Protein AF-A0A7S0YZ78-F1 (afdb_monomer)

Radius of gyration: 30.42 Å; Cα contacts (8 Å, |Δi|>4): 693; chains: 1; bounding box: 77×53×95 Å

Organism: NCBI:txid464990

Mean predicted aligned error: 15.4 Å

pLDDT: mean 71.82, std 17.28, range [34.41, 93.94]

Structure (mmCIF, N/CA/C/O backbone):
data_AF-A0A7S0YZ78-F1
#
_entry.id   AF-A0A7S0YZ78-F1
#
loop_
_atom_site.group_PDB
_atom_site.id
_atom_site.type_symbol
_atom_site.label_atom_id
_atom_site.label_alt_id
_atom_site.label_comp_id
_atom_site.label_asym_id
_atom_site.label_entity_id
_atom_site.label_seq_id
_atom_site.pdbx_PDB_ins_code
_atom_site.Cartn_x
_atom_site.Cartn_y
_atom_site.Cartn_z
_atom_site.occupancy
_atom_site.B_iso_or_equiv
_atom_site.auth_seq_id
_atom_site.auth_comp_id
_atom_site.auth_asym_id
_atom_site.auth_atom_id
_atom_site.pdbx_PDB_model_num
ATOM 1 N N . THR A 1 1 ? 16.331 5.357 -37.693 1.00 62.38 1 THR A N 1
ATOM 2 C CA . THR A 1 1 ? 16.550 3.895 -37.611 1.00 62.38 1 THR A CA 1
ATOM 3 C C . THR A 1 1 ? 15.527 3.321 -36.651 1.00 62.38 1 THR A C 1
ATOM 5 O O . THR A 1 1 ? 15.306 3.918 -35.610 1.00 62.38 1 THR A O 1
ATOM 8 N N . ILE A 1 2 ? 14.853 2.224 -37.004 1.00 79.38 2 ILE A N 1
ATOM 9 C CA . ILE A 1 2 ? 13.864 1.575 -36.125 1.00 79.38 2 ILE A CA 1
ATOM 10 C C . ILE A 1 2 ? 14.588 0.476 -35.339 1.00 79.38 2 ILE A C 1
ATOM 12 O O . ILE A 1 2 ? 15.278 -0.347 -35.939 1.00 79.38 2 ILE A O 1
ATOM 16 N N . GLN A 1 3 ? 14.471 0.471 -34.009 1.00 82.00 3 GLN A N 1
ATOM 17 C CA . GLN A 1 3 ? 14.979 -0.608 -33.158 1.00 82.00 3 GLN A CA 1
ATOM 18 C C . GLN A 1 3 ? 13.814 -1.481 -32.692 1.00 82.00 3 GLN A C 1
ATOM 20 O O . GLN A 1 3 ? 12.909 -1.010 -32.007 1.00 82.00 3 GLN A O 1
ATOM 25 N N . ILE A 1 4 ?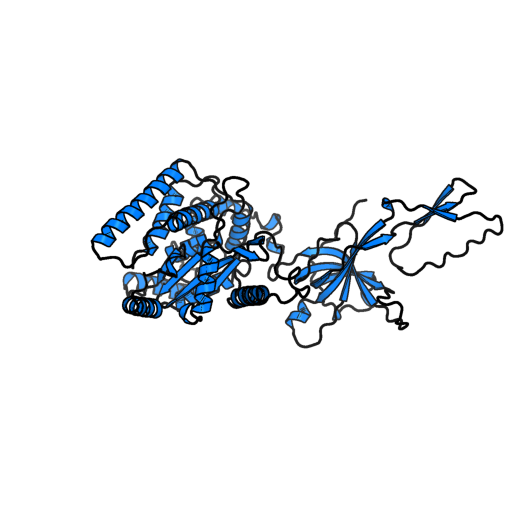 13.849 -2.763 -33.048 1.00 85.50 4 ILE A N 1
ATOM 26 C CA . ILE A 1 4 ? 12.867 -3.746 -32.588 1.00 85.50 4 ILE A CA 1
ATOM 27 C C . ILE A 1 4 ? 13.300 -4.240 -31.206 1.00 85.50 4 ILE A C 1
ATOM 29 O O . ILE A 1 4 ? 14.421 -4.719 -31.038 1.00 85.50 4 ILE A O 1
ATOM 33 N N . ILE A 1 5 ? 12.413 -4.114 -30.217 1.00 85.69 5 ILE A N 1
ATOM 34 C CA . ILE A 1 5 ? 12.635 -4.621 -28.859 1.00 85.69 5 ILE A CA 1
ATOM 35 C C . ILE A 1 5 ? 11.957 -5.981 -28.750 1.00 85.69 5 ILE A C 1
ATOM 37 O O . ILE A 1 5 ? 10.734 -6.078 -28.843 1.00 85.69 5 ILE A O 1
ATOM 41 N N . LEU A 1 6 ? 12.748 -7.025 -28.526 1.00 83.69 6 LEU A N 1
ATOM 42 C CA . LEU A 1 6 ? 12.221 -8.369 -28.312 1.00 83.69 6 LEU A CA 1
ATOM 43 C C . LEU A 1 6 ? 11.843 -8.548 -26.840 1.00 83.69 6 LEU A C 1
ATOM 45 O O . LEU A 1 6 ? 12.592 -8.165 -25.947 1.00 83.69 6 LEU A O 1
ATOM 49 N N . ILE A 1 7 ? 10.667 -9.116 -26.580 1.00 81.81 7 ILE A N 1
ATOM 50 C CA . ILE A 1 7 ? 10.226 -9.507 -25.238 1.00 81.81 7 ILE A CA 1
ATOM 51 C C . ILE A 1 7 ? 9.680 -10.925 -25.360 1.00 81.81 7 ILE A C 1
ATOM 53 O O . ILE A 1 7 ? 8.716 -11.156 -26.082 1.00 81.81 7 ILE A O 1
ATOM 57 N N . SER A 1 8 ? 10.301 -11.869 -24.659 1.00 77.31 8 SER A N 1
ATOM 58 C CA . SER A 1 8 ? 9.891 -13.272 -24.655 1.00 77.31 8 SER A CA 1
ATOM 59 C C . SER A 1 8 ? 9.175 -13.615 -23.351 1.00 77.31 8 SER A C 1
ATOM 61 O O . SER A 1 8 ? 9.531 -13.117 -22.280 1.00 77.31 8 SER A O 1
ATOM 63 N N . ALA A 1 9 ? 8.161 -14.473 -23.461 1.00 72.31 9 ALA A N 1
ATOM 64 C CA . ALA A 1 9 ? 7.445 -15.069 -22.335 1.00 72.31 9 ALA A CA 1
ATOM 65 C C . ALA A 1 9 ? 7.992 -16.458 -21.951 1.00 72.31 9 ALA A C 1
ATOM 67 O O . ALA A 1 9 ? 7.430 -17.113 -21.071 1.00 72.31 9 ALA A O 1
ATOM 68 N N . GLU A 1 10 ? 9.061 -16.919 -22.606 1.00 77.50 10 GLU A N 1
ATOM 69 C CA . GLU A 1 10 ? 9.702 -18.196 -22.298 1.00 77.50 10 GLU A CA 1
ATOM 70 C C . GLU A 1 10 ? 10.258 -18.232 -20.870 1.00 77.50 10 GLU A C 1
ATOM 72 O O . GLU A 1 10 ? 10.579 -17.206 -20.255 1.00 77.50 10 GLU A O 1
ATOM 77 N N . LYS A 1 11 ? 10.360 -19.447 -20.318 1.00 79.31 11 LYS A N 1
ATOM 78 C CA . LYS A 1 11 ? 10.913 -19.646 -18.978 1.00 79.31 11 LYS A CA 1
ATOM 79 C C . LYS A 1 11 ? 12.402 -19.263 -18.987 1.00 79.31 11 LYS A C 1
ATOM 81 O O . LYS A 1 11 ? 13.157 -19.832 -19.773 1.00 79.31 11 LYS A O 1
ATOM 86 N N . PRO A 1 12 ? 12.841 -18.345 -18.105 1.00 84.38 12 PRO A N 1
ATOM 87 C CA . PRO A 1 12 ? 14.234 -17.923 -18.058 1.00 84.38 12 PRO A CA 1
ATOM 88 C C . PRO A 1 12 ? 15.153 -19.097 -17.705 1.00 84.38 12 PRO A C 1
ATOM 90 O O . PRO A 1 12 ? 14.875 -19.837 -16.760 1.00 84.38 12 PRO A O 1
ATOM 93 N N . LYS A 1 13 ? 16.253 -19.239 -18.451 1.00 85.12 13 LYS A N 1
ATOM 94 C CA . LYS A 1 13 ? 17.328 -20.194 -18.160 1.00 85.12 13 LYS A CA 1
ATOM 95 C C . LYS A 1 13 ? 18.192 -19.675 -17.007 1.00 85.12 13 LYS A C 1
ATOM 97 O O . LYS A 1 13 ? 18.281 -18.465 -16.791 1.00 85.12 13 LYS A O 1
ATOM 102 N N . ILE A 1 14 ? 18.848 -20.594 -16.300 1.00 85.75 14 ILE A N 1
ATOM 103 C CA . ILE A 1 14 ? 19.874 -20.266 -15.302 1.00 85.75 14 ILE A CA 1
ATOM 104 C C . ILE A 1 14 ? 21.196 -20.017 -16.037 1.00 85.75 14 ILE A C 1
ATOM 106 O O . ILE A 1 14 ? 21.575 -20.806 -16.903 1.00 85.75 14 ILE A O 1
ATOM 110 N N . PHE A 1 15 ? 21.920 -18.952 -15.695 1.00 84.25 15 PHE A N 1
ATOM 111 C CA . PHE A 1 15 ? 23.143 -18.538 -16.387 1.00 84.25 15 PHE A CA 1
ATOM 112 C C . PHE A 1 15 ? 24.211 -19.641 -16.406 1.00 84.25 15 PHE A C 1
ATOM 114 O O . PHE A 1 15 ? 24.837 -19.875 -17.435 1.00 84.25 15 PHE A O 1
ATOM 121 N N . ARG A 1 16 ? 24.371 -20.389 -15.309 1.00 80.31 16 ARG A N 1
ATOM 122 C CA . ARG A 1 16 ? 25.303 -21.527 -15.231 1.00 80.31 16 ARG A CA 1
ATOM 123 C C . ARG A 1 16 ? 24.935 -22.704 -16.142 1.00 80.31 16 ARG A C 1
ATOM 125 O O . ARG A 1 16 ? 25.804 -23.501 -16.473 1.00 80.31 16 ARG A O 1
ATOM 132 N N . GLN A 1 17 ? 23.670 -22.824 -16.545 1.00 83.44 17 GLN A N 1
ATOM 133 C CA . GLN A 1 17 ? 23.219 -23.867 -17.473 1.00 83.44 17 GLN A CA 1
ATOM 134 C C . GLN A 1 17 ? 23.481 -23.506 -18.942 1.00 83.44 17 GLN A C 1
ATOM 136 O O . GLN A 1 17 ? 23.272 -24.346 -19.815 1.00 83.44 17 GLN A O 1
ATOM 141 N N . ILE A 1 18 ? 23.928 -22.279 -19.231 1.00 84.12 18 ILE A N 1
ATOM 142 C CA . ILE A 1 18 ? 24.278 -21.860 -20.589 1.00 84.12 18 ILE A CA 1
ATOM 143 C C . ILE A 1 18 ? 25.581 -22.553 -20.992 1.00 84.12 18 ILE A C 1
ATOM 145 O O . ILE A 1 18 ? 26.629 -22.369 -20.372 1.00 84.12 18 ILE A O 1
ATOM 149 N N . LEU A 1 19 ? 25.509 -23.342 -22.060 1.00 83.69 19 LEU A N 1
ATOM 150 C CA . LEU A 1 19 ? 26.642 -24.070 -22.628 1.00 83.69 19 LEU A CA 1
ATOM 151 C C . LEU A 1 19 ? 27.155 -23.373 -23.893 1.00 83.69 19 LEU A C 1
ATOM 153 O O . LEU A 1 19 ? 26.479 -22.530 -24.475 1.00 83.69 19 LEU A O 1
ATOM 157 N N . LEU A 1 20 ? 28.311 -23.808 -24.404 1.00 80.31 20 LEU A N 1
ATOM 158 C CA . LEU A 1 20 ? 28.829 -23.361 -25.709 1.00 80.31 20 LEU A CA 1
ATOM 159 C C . LEU A 1 20 ? 27.844 -23.614 -26.870 1.00 80.31 20 LEU A C 1
ATOM 161 O O . LEU A 1 20 ? 27.884 -22.916 -27.874 1.00 80.31 20 LEU A O 1
ATOM 165 N N . LYS A 1 21 ? 26.913 -24.569 -26.722 1.00 84.81 21 LYS A N 1
ATOM 166 C CA . LYS A 1 21 ? 25.837 -24.837 -27.697 1.00 84.81 21 LYS A CA 1
ATOM 167 C C . LYS A 1 21 ? 24.814 -23.699 -27.822 1.00 84.81 21 LYS A C 1
ATOM 169 O O . LYS A 1 21 ? 24.048 -23.687 -28.787 1.00 84.81 21 LYS A O 1
ATOM 174 N N . ASP A 1 22 ? 24.776 -22.798 -26.843 1.00 84.75 22 ASP A N 1
ATOM 175 C CA . ASP A 1 22 ? 23.887 -21.636 -26.796 1.00 84.75 22 ASP A CA 1
ATOM 176 C C . ASP A 1 22 ? 24.571 -20.356 -27.320 1.00 84.75 22 ASP A C 1
ATOM 178 O O . ASP A 1 22 ? 23.977 -19.280 -27.259 1.00 84.75 22 ASP A O 1
ATOM 182 N N . LEU A 1 23 ? 25.799 -20.453 -27.854 1.00 85.31 23 LEU A N 1
ATOM 183 C CA . LEU A 1 23 ? 26.463 -19.337 -28.535 1.00 85.31 23 LEU A CA 1
ATOM 184 C C . LEU A 1 23 ? 25.656 -18.870 -29.746 1.00 85.31 23 LEU A C 1
ATOM 186 O O . LEU A 1 23 ? 25.108 -19.680 -30.491 1.00 85.31 23 LEU A O 1
ATOM 190 N N . ASP A 1 24 ? 25.574 -17.550 -29.894 1.00 84.62 24 ASP A N 1
ATOM 191 C CA . ASP A 1 24 ? 24.847 -16.836 -30.945 1.00 84.62 24 ASP A CA 1
ATOM 192 C C . ASP A 1 24 ? 23.341 -17.149 -31.010 1.00 84.62 24 ASP A C 1
ATOM 194 O O . ASP A 1 24 ? 22.649 -16.755 -31.950 1.00 84.62 24 ASP A O 1
ATOM 198 N N . LYS A 1 25 ? 22.792 -17.793 -29.970 1.00 87.94 25 LYS A N 1
ATOM 199 C CA . LYS A 1 25 ? 21.355 -18.046 -29.820 1.00 87.94 25 LYS A CA 1
ATOM 200 C C . LYS A 1 25 ? 20.691 -17.021 -28.910 1.00 87.94 25 LYS A C 1
ATOM 202 O O . LYS A 1 25 ? 21.303 -16.453 -28.002 1.00 87.94 25 LYS A O 1
ATOM 207 N N . LEU A 1 26 ? 19.395 -16.826 -29.148 1.00 89.31 26 LEU A N 1
ATOM 208 C CA . LEU A 1 26 ? 18.522 -16.058 -28.269 1.00 89.31 26 LEU A CA 1
ATOM 209 C C . LEU A 1 26 ? 18.324 -16.805 -26.950 1.00 89.31 26 LEU A C 1
ATOM 211 O O . LEU A 1 26 ? 17.964 -17.981 -26.926 1.00 89.31 26 LEU A O 1
ATOM 215 N N . ILE A 1 27 ? 18.539 -16.096 -25.849 1.00 90.75 27 ILE A N 1
ATOM 216 C CA . ILE A 1 27 ? 18.347 -16.596 -24.495 1.00 90.75 27 ILE A CA 1
ATOM 217 C C . ILE A 1 27 ? 17.528 -15.613 -23.666 1.00 90.75 27 ILE A C 1
ATOM 219 O O . ILE A 1 27 ? 17.643 -14.390 -23.789 1.00 90.75 27 ILE A O 1
ATOM 223 N N . THR A 1 28 ? 16.718 -16.172 -22.775 1.00 90.44 28 THR A N 1
ATOM 224 C CA . THR A 1 28 ? 15.979 -15.432 -21.755 1.00 90.44 28 THR A CA 1
ATOM 225 C C . THR A 1 28 ? 16.598 -15.679 -20.389 1.00 90.44 28 THR A C 1
ATOM 227 O O . THR A 1 28 ? 16.689 -16.830 -19.963 1.00 90.44 28 THR A O 1
ATOM 230 N N . LEU A 1 29 ? 16.986 -14.618 -19.683 1.00 89.75 29 LEU A N 1
ATOM 231 C CA . LEU A 1 29 ? 17.579 -14.685 -18.345 1.00 89.75 29 LEU A CA 1
ATOM 232 C C . LEU A 1 29 ? 16.797 -13.832 -17.359 1.00 89.75 29 LEU A C 1
ATOM 234 O O . LEU A 1 29 ? 16.341 -12.741 -17.697 1.00 89.75 29 LEU A O 1
ATOM 238 N N . LYS A 1 30 ? 16.699 -14.292 -16.112 1.00 88.81 30 LYS A N 1
ATOM 239 C CA . LYS A 1 30 ? 16.143 -13.504 -15.011 1.00 88.81 30 LYS A CA 1
ATOM 240 C C . LYS A 1 30 ? 17.265 -13.074 -14.082 1.00 88.81 30 LYS A C 1
ATOM 242 O O . LYS A 1 30 ? 17.886 -13.898 -13.421 1.00 88.81 30 LYS A O 1
ATOM 247 N N . ILE A 1 31 ? 17.519 -11.773 -14.035 1.00 89.44 31 ILE A N 1
ATOM 248 C CA . ILE A 1 31 ? 18.746 -11.236 -13.451 1.00 89.44 31 ILE A CA 1
ATOM 249 C C . ILE A 1 31 ? 18.458 -10.204 -12.364 1.00 89.44 31 ILE A C 1
ATOM 251 O O . ILE A 1 31 ? 17.468 -9.468 -12.442 1.00 89.44 31 ILE A O 1
ATOM 255 N N . ARG A 1 32 ? 19.376 -10.086 -11.401 1.00 87.25 32 ARG A N 1
ATOM 256 C CA . ARG A 1 32 ? 19.494 -8.938 -10.499 1.00 87.25 32 ARG A CA 1
ATOM 257 C C . ARG A 1 32 ? 20.674 -8.073 -10.912 1.00 87.25 32 ARG A C 1
ATOM 259 O O . ARG A 1 32 ? 21.811 -8.535 -11.011 1.00 87.25 32 ARG A O 1
ATOM 266 N N . VAL A 1 33 ? 20.402 -6.796 -11.147 1.00 86.88 33 VAL A N 1
ATOM 267 C CA . VAL A 1 33 ? 21.425 -5.835 -11.566 1.00 86.88 33 VAL A CA 1
ATOM 268 C C . VAL A 1 33 ? 22.266 -5.448 -10.356 1.00 86.88 33 VAL A C 1
ATOM 270 O O . VAL A 1 33 ? 21.731 -4.974 -9.356 1.00 86.88 33 VAL A O 1
ATOM 273 N N . PHE A 1 34 ? 23.583 -5.618 -10.441 1.00 83.81 34 PHE A N 1
ATOM 274 C CA . PHE A 1 34 ? 24.501 -5.235 -9.372 1.00 83.81 34 PHE A CA 1
ATOM 275 C C . PHE A 1 34 ? 25.040 -3.821 -9.584 1.00 83.81 34 PHE A C 1
ATOM 277 O O . PHE A 1 34 ? 24.921 -2.972 -8.706 1.00 83.81 34 PHE A O 1
ATOM 284 N N . SER A 1 35 ? 25.590 -3.552 -10.767 1.00 83.31 35 SER A N 1
ATOM 285 C CA . SER A 1 35 ? 26.076 -2.224 -11.139 1.00 83.31 35 SER A CA 1
ATOM 286 C C . SER A 1 35 ? 25.894 -1.960 -12.630 1.00 83.31 35 SER A C 1
ATOM 288 O O . SER A 1 35 ? 25.847 -2.882 -13.446 1.00 83.31 35 SER A O 1
ATOM 290 N N . VAL A 1 36 ? 25.780 -0.680 -12.978 1.00 85.81 36 VAL A N 1
ATOM 291 C CA . VAL A 1 36 ? 25.614 -0.193 -14.351 1.00 85.81 36 VAL A CA 1
ATOM 292 C C . VAL A 1 36 ? 26.732 0.807 -14.625 1.00 85.81 36 VAL A C 1
ATOM 294 O O . VAL A 1 36 ? 27.004 1.671 -13.790 1.00 85.81 36 VAL A O 1
ATOM 297 N N . SER A 1 37 ? 27.419 0.678 -15.760 1.00 84.25 37 SER A N 1
ATOM 298 C CA . SER A 1 37 ? 28.454 1.635 -16.151 1.00 84.25 37 SER A CA 1
ATOM 299 C C . SER A 1 37 ? 27.854 2.992 -16.525 1.00 84.25 37 SER A C 1
ATOM 301 O O . SER A 1 37 ? 26.695 3.096 -16.931 1.00 84.25 37 SER A O 1
ATOM 303 N N . ARG A 1 38 ? 28.679 4.045 -16.497 1.00 83.12 38 ARG A N 1
ATOM 304 C CA . ARG A 1 38 ? 28.334 5.306 -17.173 1.00 83.12 38 ARG A CA 1
ATOM 305 C C . ARG A 1 38 ? 28.059 5.043 -18.659 1.00 83.12 38 ARG A C 1
ATOM 307 O O . ARG A 1 38 ? 28.593 4.078 -19.216 1.00 83.12 38 ARG A O 1
ATOM 314 N N . ILE A 1 39 ? 27.214 5.878 -19.262 1.00 85.12 39 ILE A N 1
ATOM 315 C CA . ILE A 1 39 ? 26.940 5.840 -20.703 1.00 85.12 39 ILE A CA 1
ATOM 316 C C . ILE A 1 39 ? 28.254 6.110 -21.433 1.00 85.12 39 ILE A C 1
ATOM 318 O O . ILE A 1 39 ? 28.983 7.041 -21.085 1.00 85.12 39 ILE A O 1
ATOM 322 N N . ARG A 1 40 ? 28.588 5.240 -22.383 1.00 85.38 40 ARG A N 1
ATOM 323 C CA . ARG A 1 40 ? 29.765 5.360 -23.241 1.00 85.38 40 ARG A CA 1
ATOM 324 C C . ARG A 1 40 ? 29.314 5.355 -24.687 1.00 85.38 40 ARG A C 1
ATOM 326 O O . ARG A 1 40 ? 28.261 4.824 -25.008 1.00 85.38 40 ARG A O 1
ATOM 333 N N . ILE A 1 41 ? 30.153 5.902 -25.549 1.00 81.75 41 ILE A N 1
ATOM 334 C CA . ILE A 1 41 ? 29.883 5.996 -26.976 1.00 81.75 41 ILE A CA 1
ATOM 335 C C . ILE A 1 41 ? 30.840 5.047 -27.699 1.00 81.75 41 ILE A C 1
ATOM 337 O O . ILE A 1 41 ? 32.034 5.017 -27.388 1.00 81.75 41 ILE A O 1
ATOM 341 N N . LYS A 1 42 ? 30.323 4.243 -28.631 1.00 80.12 42 LYS A N 1
ATOM 342 C CA . LYS A 1 42 ? 31.122 3.426 -29.555 1.00 80.12 42 LYS A CA 1
ATOM 343 C C . LYS A 1 42 ? 30.876 3.858 -30.996 1.00 80.12 42 LYS A C 1
ATOM 345 O O . LYS A 1 42 ? 29.802 4.353 -31.320 1.00 80.12 42 LYS A O 1
ATOM 350 N N . LEU A 1 43 ? 31.860 3.635 -31.859 1.00 75.94 43 LEU A N 1
ATOM 351 C CA . LEU A 1 43 ? 31.702 3.801 -33.303 1.00 75.94 43 LEU A CA 1
ATOM 352 C C . LEU A 1 43 ? 30.916 2.612 -33.869 1.00 75.94 43 LEU A C 1
ATOM 354 O O . LEU A 1 43 ? 31.263 1.460 -33.608 1.00 75.94 43 LEU A O 1
ATOM 358 N N . GLY A 1 44 ? 29.840 2.897 -34.600 1.00 66.25 44 GLY A N 1
ATOM 359 C CA . GLY A 1 44 ? 29.005 1.905 -35.279 1.00 66.25 44 GLY A CA 1
ATOM 360 C C . GLY A 1 44 ? 29.283 1.800 -36.779 1.00 66.25 44 GLY A C 1
ATOM 361 O O . GLY A 1 44 ? 29.230 0.704 -37.326 1.00 66.25 44 GLY A O 1
ATOM 362 N N . ILE A 1 45 ? 29.592 2.916 -37.444 1.00 64.88 45 ILE A N 1
ATOM 363 C CA . ILE A 1 45 ? 29.856 2.979 -38.891 1.00 64.88 45 ILE A CA 1
ATOM 364 C C . ILE A 1 45 ? 31.148 3.773 -39.102 1.00 64.88 45 ILE A C 1
ATOM 366 O O . ILE A 1 45 ? 31.371 4.766 -38.415 1.00 64.88 45 ILE A O 1
ATOM 370 N N . ILE A 1 46 ? 32.008 3.353 -40.035 1.00 63.19 46 ILE A N 1
ATOM 371 C CA . ILE A 1 46 ? 33.159 4.160 -40.458 1.00 63.19 46 ILE A CA 1
ATOM 372 C C . ILE A 1 46 ? 32.981 4.546 -41.919 1.00 63.19 46 ILE A C 1
ATOM 374 O O . ILE A 1 46 ? 32.945 3.702 -42.809 1.00 63.19 46 ILE A O 1
ATOM 378 N N . ARG A 1 47 ? 32.929 5.849 -42.188 1.00 59.19 47 ARG A N 1
ATOM 379 C CA . ARG A 1 47 ? 32.974 6.370 -43.555 1.00 59.19 47 ARG A CA 1
ATOM 380 C C . ARG A 1 47 ? 34.400 6.796 -43.881 1.00 59.19 47 ARG A C 1
ATOM 382 O O . ARG A 1 47 ? 35.022 7.562 -43.142 1.00 59.19 47 ARG A O 1
ATOM 389 N N . LYS A 1 48 ? 34.930 6.286 -44.987 1.00 57.78 48 LYS A N 1
ATOM 390 C CA . LYS A 1 48 ? 36.270 6.592 -45.474 1.00 57.78 48 LYS A CA 1
ATOM 391 C C . LYS A 1 48 ? 36.155 7.436 -46.739 1.00 57.78 48 LYS A C 1
ATOM 393 O O . LYS A 1 48 ? 35.435 7.086 -47.667 1.00 57.78 48 LYS A O 1
ATOM 398 N N . SER A 1 49 ? 36.880 8.548 -46.779 1.00 51.41 49 SER A N 1
ATOM 399 C CA . SER A 1 49 ? 37.014 9.366 -47.989 1.00 51.41 49 SER A CA 1
ATOM 400 C C . SER A 1 49 ? 38.432 9.258 -48.540 1.00 51.41 49 SER A C 1
ATOM 402 O O . SER A 1 49 ? 39.400 9.357 -47.776 1.00 51.41 49 SER A O 1
ATOM 404 N N . ILE A 1 50 ? 38.558 9.072 -49.854 1.00 57.06 50 ILE A N 1
ATOM 405 C CA . ILE A 1 50 ? 39.839 9.054 -50.572 1.00 57.06 50 ILE A CA 1
ATOM 406 C C . ILE A 1 50 ? 39.966 10.388 -51.317 1.00 57.06 50 ILE A C 1
ATOM 408 O O . ILE A 1 50 ? 39.078 10.754 -52.068 1.00 57.06 50 ILE A O 1
ATOM 412 N N . TYR A 1 51 ? 41.052 11.141 -51.122 1.00 51.78 51 TYR A N 1
ATOM 413 C CA . TYR A 1 51 ? 41.166 12.508 -51.666 1.00 51.78 51 TYR A CA 1
ATOM 414 C C . TYR A 1 51 ? 41.358 12.607 -53.191 1.00 51.78 51 TYR A C 1
ATOM 416 O O . TYR A 1 51 ? 41.276 13.706 -53.730 1.00 51.78 51 TYR A O 1
ATOM 424 N N . LYS A 1 52 ? 41.614 11.498 -53.898 1.00 48.88 52 LYS A N 1
ATOM 425 C CA . LYS A 1 52 ? 41.914 11.532 -55.344 1.00 48.88 52 LYS A CA 1
ATOM 426 C C . LYS A 1 52 ? 40.698 11.429 -56.250 1.00 48.88 52 LYS A C 1
ATOM 428 O O . LYS A 1 52 ? 40.676 12.073 -57.287 1.00 48.88 52 LYS A O 1
ATOM 433 N N . ASN A 1 53 ? 39.671 10.719 -55.808 1.00 49.56 53 ASN A N 1
ATOM 434 C CA . ASN A 1 53 ? 38.369 10.664 -56.457 1.00 49.56 53 ASN A CA 1
ATOM 435 C C . ASN A 1 53 ? 37.373 11.073 -55.376 1.00 49.56 53 ASN A C 1
ATOM 437 O O . ASN A 1 53 ? 37.453 10.513 -54.289 1.00 49.56 53 ASN A O 1
ATOM 441 N N . LYS A 1 54 ? 36.456 12.021 -55.614 1.00 52.56 54 LYS A N 1
ATOM 442 C CA . LYS A 1 54 ? 35.402 12.442 -54.656 1.00 52.56 54 LYS A CA 1
ATOM 443 C C . LYS A 1 54 ? 34.368 11.324 -54.377 1.00 52.56 54 LYS A C 1
ATOM 445 O O . LYS A 1 54 ? 33.173 11.578 -54.285 1.00 52.56 54 LYS A O 1
ATOM 450 N N . ASN A 1 55 ? 34.824 10.084 -54.256 1.00 55.03 55 ASN A N 1
ATOM 451 C CA . ASN A 1 55 ? 34.046 8.897 -53.986 1.00 55.03 55 ASN A CA 1
ATOM 452 C C . ASN A 1 55 ? 34.206 8.569 -52.500 1.00 55.03 55 ASN A C 1
ATOM 454 O O . ASN A 1 55 ? 35.318 8.437 -51.978 1.00 55.03 55 ASN A O 1
ATOM 458 N N . TYR A 1 56 ? 33.075 8.474 -51.811 1.00 57.28 56 TYR A N 1
ATOM 459 C CA . TYR A 1 56 ? 33.014 8.044 -50.422 1.00 57.28 56 TYR A CA 1
ATOM 460 C C . TYR A 1 56 ? 32.860 6.526 -50.389 1.00 57.28 56 TYR A C 1
ATOM 462 O O . TYR A 1 56 ? 31.902 5.992 -50.940 1.00 57.28 56 TYR A O 1
ATOM 470 N N . GLU A 1 57 ? 33.768 5.835 -49.708 1.00 57.03 57 GLU A N 1
ATOM 471 C CA . GLU A 1 57 ? 33.605 4.419 -49.389 1.00 57.03 57 GLU A CA 1
ATOM 472 C C . GLU A 1 57 ? 33.084 4.299 -47.956 1.00 57.03 57 GLU A C 1
ATOM 474 O O . GLU A 1 57 ? 33.755 4.657 -46.982 1.00 57.03 57 GLU A O 1
ATOM 479 N N . THR A 1 58 ? 31.858 3.809 -47.795 1.00 54.22 58 THR A N 1
ATOM 480 C CA . THR A 1 58 ? 31.286 3.536 -46.474 1.00 54.22 58 THR A CA 1
ATOM 481 C C . THR A 1 58 ? 31.613 2.111 -46.050 1.00 54.22 58 THR A C 1
ATOM 483 O O . THR A 1 58 ? 31.125 1.160 -46.657 1.00 54.22 58 THR A O 1
ATOM 486 N N . LEU A 1 59 ? 32.408 1.956 -44.992 1.00 56.62 59 LEU A N 1
ATOM 487 C CA . LEU A 1 59 ? 32.731 0.661 -44.405 1.00 56.62 59 LEU A CA 1
ATOM 488 C C . LEU A 1 59 ? 31.823 0.411 -43.197 1.00 56.62 59 LEU A C 1
ATOM 490 O O . LEU A 1 59 ? 31.796 1.173 -42.226 1.00 56.62 59 LEU A O 1
ATOM 494 N N . PHE A 1 60 ? 31.082 -0.690 -43.235 1.00 53.59 60 PHE A N 1
ATOM 495 C CA . PHE A 1 60 ? 30.318 -1.141 -42.080 1.00 53.59 60 PHE A CA 1
ATOM 496 C C . PHE A 1 60 ? 31.241 -1.931 -41.158 1.00 53.59 60 PHE A C 1
ATOM 498 O O . PHE A 1 60 ? 31.770 -2.973 -41.540 1.00 53.59 60 PHE A O 1
ATOM 505 N N . ILE A 1 61 ? 31.443 -1.439 -39.936 1.00 56.75 61 ILE A N 1
ATOM 506 C CA . ILE A 1 61 ? 32.072 -2.252 -38.900 1.00 56.75 61 ILE A CA 1
ATOM 507 C C . ILE A 1 61 ? 31.013 -3.202 -38.358 1.00 56.75 61 ILE A C 1
ATOM 509 O O . ILE A 1 61 ? 30.024 -2.768 -37.763 1.00 56.75 61 ILE A O 1
ATOM 513 N N . ASN A 1 62 ? 31.255 -4.505 -38.491 1.00 48.81 62 ASN A N 1
ATOM 514 C CA . ASN A 1 62 ? 30.493 -5.484 -37.733 1.00 48.81 62 ASN A CA 1
ATOM 515 C C . ASN A 1 62 ? 30.842 -5.318 -36.249 1.00 48.81 62 ASN A C 1
ATOM 517 O O . ASN A 1 62 ? 31.986 -5.474 -35.823 1.00 48.81 62 ASN A O 1
ATOM 521 N N . SER A 1 63 ? 29.828 -4.974 -35.456 1.00 48.19 63 SER A N 1
ATOM 522 C CA . SER A 1 63 ? 29.911 -4.604 -34.036 1.00 48.19 63 SER A CA 1
ATOM 523 C C . SER A 1 63 ? 30.394 -5.719 -33.097 1.00 48.19 63 SER A C 1
ATOM 525 O O . SER A 1 63 ? 30.510 -5.491 -31.891 1.00 48.19 63 SER A O 1
ATOM 527 N N . GLN A 1 64 ? 30.669 -6.914 -33.625 1.00 45.72 64 GLN A N 1
ATOM 528 C CA . GLN A 1 64 ? 31.069 -8.094 -32.859 1.00 45.72 64 GLN A CA 1
ATOM 529 C C . GLN A 1 64 ? 32.551 -8.076 -32.451 1.00 45.72 64 GLN A C 1
ATOM 531 O O . GLN A 1 64 ? 32.927 -8.729 -31.479 1.00 45.72 64 GLN A O 1
ATOM 536 N N . THR A 1 65 ? 33.390 -7.277 -33.110 1.00 42.56 65 THR A N 1
ATOM 537 C CA . THR A 1 65 ? 34.819 -7.154 -32.800 1.00 42.56 65 THR A CA 1
ATOM 538 C C . THR A 1 65 ? 35.154 -5.726 -32.369 1.00 42.56 65 THR A C 1
ATOM 540 O O . THR A 1 65 ? 35.306 -4.816 -33.173 1.00 42.56 65 THR A O 1
ATOM 543 N N . ILE A 1 66 ? 35.326 -5.527 -31.059 1.00 41.66 66 ILE A N 1
ATOM 544 C CA . ILE A 1 66 ? 35.896 -4.291 -30.472 1.00 41.66 66 ILE A CA 1
ATOM 545 C C . ILE A 1 66 ? 37.443 -4.385 -30.435 1.00 41.66 66 ILE A C 1
ATOM 547 O O . ILE A 1 66 ? 38.132 -3.687 -29.696 1.00 41.66 66 ILE A O 1
ATOM 551 N N . GLY A 1 67 ? 38.008 -5.280 -31.247 1.00 38.75 67 GLY A N 1
ATOM 552 C CA . GLY A 1 67 ? 39.434 -5.343 -31.536 1.00 38.75 67 GLY A CA 1
ATOM 553 C C . GLY A 1 67 ? 39.764 -4.434 -32.711 1.00 38.75 67 GLY A C 1
ATOM 554 O O . GLY A 1 67 ? 38.948 -4.264 -33.614 1.00 38.75 67 GLY A O 1
ATOM 555 N N . SER A 1 68 ? 40.962 -3.854 -32.697 1.00 35.00 68 SER A N 1
ATOM 556 C CA . SER A 1 68 ? 41.529 -3.168 -33.854 1.00 35.00 68 SER A CA 1
ATOM 557 C C . SER A 1 68 ? 41.412 -4.072 -35.077 1.00 35.00 68 SER A C 1
ATOM 559 O O . SER A 1 68 ? 42.068 -5.114 -35.126 1.00 35.00 68 SER A O 1
ATOM 561 N N . TYR A 1 69 ? 40.591 -3.685 -36.052 1.00 38.59 69 TYR A N 1
ATOM 562 C CA . TYR A 1 69 ? 40.711 -4.267 -37.379 1.00 38.59 69 TYR A CA 1
ATOM 563 C C . TYR A 1 69 ? 42.149 -4.002 -37.832 1.00 38.59 69 TYR A C 1
ATOM 565 O O . TYR A 1 69 ? 42.588 -2.845 -37.765 1.00 38.59 69 TYR A O 1
ATOM 573 N N . PRO A 1 70 ? 42.911 -5.016 -38.276 1.00 35.84 70 PRO A N 1
ATOM 574 C CA . PRO A 1 70 ? 43.983 -4.697 -39.188 1.00 35.84 70 PRO A CA 1
ATOM 575 C C . PRO A 1 70 ? 43.266 -4.032 -40.361 1.00 35.84 70 PRO A C 1
ATOM 577 O O . PRO A 1 70 ? 42.385 -4.628 -40.976 1.00 35.84 70 PRO A O 1
ATOM 580 N N . LEU A 1 71 ? 43.553 -2.754 -40.604 1.00 40.00 71 LEU A N 1
ATOM 581 C CA . LEU A 1 71 ? 43.316 -2.192 -41.922 1.00 40.00 71 LEU A CA 1
ATOM 582 C C . LEU A 1 71 ? 44.101 -3.107 -42.856 1.00 40.00 71 LEU A C 1
ATOM 584 O O . LEU A 1 71 ? 45.320 -2.960 -42.959 1.00 40.00 71 LEU A O 1
ATOM 588 N N . GLU A 1 72 ? 43.436 -4.107 -43.439 1.00 37.38 72 GLU A N 1
ATOM 589 C CA . GLU A 1 72 ? 44.020 -4.878 -44.518 1.00 37.38 72 GLU A CA 1
ATOM 590 C C . GLU A 1 72 ? 44.520 -3.839 -45.505 1.00 37.38 72 GLU A C 1
ATOM 592 O O . GLU A 1 72 ? 43.791 -2.938 -45.945 1.00 37.38 72 GLU A O 1
ATOM 597 N N . LYS A 1 73 ? 45.835 -3.870 -45.707 1.00 36.59 73 LYS A N 1
ATOM 598 C CA . LYS A 1 73 ? 46.518 -3.026 -46.663 1.00 36.59 73 LYS A CA 1
ATOM 599 C C . LYS A 1 73 ? 45.969 -3.430 -48.026 1.00 36.59 73 LYS A C 1
ATOM 601 O O . LYS A 1 73 ? 46.553 -4.271 -48.692 1.00 36.59 73 LYS A O 1
ATOM 606 N N . PHE A 1 74 ? 44.866 -2.815 -48.445 1.00 36.19 74 PHE A N 1
ATOM 607 C CA . PHE A 1 74 ? 44.554 -2.660 -49.856 1.00 36.19 74 PHE A CA 1
ATOM 608 C C . PHE A 1 74 ? 45.659 -1.772 -50.419 1.00 36.19 74 PHE A C 1
ATOM 610 O O . PHE A 1 74 ? 45.627 -0.538 -50.324 1.00 36.19 74 PHE A O 1
ATOM 617 N N . SER A 1 75 ? 46.730 -2.442 -50.833 1.00 36.12 75 SER A N 1
ATOM 618 C CA . SER A 1 75 ? 47.856 -1.873 -51.537 1.00 36.12 75 SER A CA 1
ATOM 619 C C . SER A 1 75 ? 47.461 -1.725 -52.996 1.00 36.12 75 SER A C 1
ATOM 621 O O . SER A 1 75 ? 47.849 -2.543 -53.826 1.00 36.12 75 SER A O 1
ATOM 623 N N . ASP A 1 76 ? 46.750 -0.651 -53.313 1.00 37.22 76 ASP A N 1
ATOM 624 C CA . ASP A 1 76 ? 46.941 -0.070 -54.632 1.00 37.22 76 ASP A CA 1
ATOM 625 C C . ASP A 1 76 ? 48.322 0.572 -54.604 1.00 37.22 76 ASP A C 1
ATOM 627 O O . ASP A 1 76 ? 48.554 1.611 -53.976 1.00 37.22 76 ASP A O 1
ATOM 631 N N . LYS A 1 77 ? 49.281 -0.115 -55.232 1.00 46.69 77 LYS A N 1
ATOM 632 C CA . LYS A 1 77 ? 50.605 0.417 -55.562 1.00 46.69 77 LYS A CA 1
ATOM 633 C C . LYS A 1 77 ? 50.458 1.476 -56.653 1.00 46.69 77 LYS A C 1
ATOM 635 O O . LYS A 1 77 ? 50.998 1.350 -57.739 1.00 46.69 77 LYS A O 1
ATOM 640 N N . SER A 1 78 ? 49.722 2.531 -56.360 1.00 45.56 78 SER A N 1
ATOM 641 C CA . SER A 1 78 ? 49.791 3.772 -57.102 1.00 45.56 78 SER A CA 1
ATOM 642 C C . SER A 1 78 ? 49.118 4.843 -56.271 1.00 45.56 78 SER A C 1
ATOM 644 O O . SER A 1 78 ? 47.898 4.874 -56.111 1.00 45.56 78 SER A O 1
ATOM 646 N N . SER A 1 79 ? 49.959 5.781 -55.840 1.00 45.47 79 SER A N 1
ATOM 647 C CA . SER A 1 79 ? 49.602 7.130 -55.433 1.00 45.47 79 SER A CA 1
ATOM 648 C C . SER A 1 79 ? 49.420 7.340 -53.912 1.00 45.47 79 SER A C 1
ATOM 650 O O . SER A 1 79 ? 48.524 6.802 -53.268 1.00 45.47 79 SER A O 1
ATOM 652 N N . ASN A 1 80 ? 50.270 8.210 -53.346 1.00 48.31 80 ASN A N 1
ATOM 653 C CA . ASN A 1 80 ? 50.113 8.826 -52.024 1.00 48.31 80 ASN A CA 1
ATOM 654 C C . ASN A 1 80 ? 48.747 9.524 -51.954 1.00 48.31 80 ASN A C 1
ATOM 656 O O . ASN A 1 80 ? 48.606 10.663 -52.397 1.00 48.31 80 ASN A O 1
ATOM 660 N N . SER A 1 81 ? 47.705 8.821 -51.521 1.00 53.66 81 SER A N 1
ATOM 661 C CA . SER A 1 81 ? 46.402 9.404 -51.217 1.00 53.66 81 SER A CA 1
ATOM 662 C C . SER A 1 81 ? 46.246 9.418 -49.703 1.00 53.66 81 SER A C 1
ATOM 664 O O . SER A 1 81 ? 46.145 8.354 -49.085 1.00 53.66 81 SER A O 1
ATOM 666 N N . GLU A 1 82 ? 46.222 10.604 -49.102 1.00 56.31 82 GLU A N 1
ATOM 667 C CA . GLU A 1 82 ? 45.834 10.748 -47.702 1.00 56.31 82 GLU A CA 1
ATOM 668 C C . GLU A 1 82 ? 44.406 10.212 -47.531 1.00 56.31 82 GLU A C 1
ATOM 670 O O . GLU A 1 82 ? 43.469 10.643 -48.205 1.00 56.31 82 GLU A O 1
ATOM 675 N N . LYS A 1 83 ? 44.240 9.215 -46.661 1.00 57.84 83 LYS A N 1
ATOM 676 C CA . LYS A 1 83 ? 42.936 8.646 -46.309 1.00 57.84 83 LYS A CA 1
ATOM 677 C C . LYS A 1 83 ? 42.455 9.385 -45.061 1.00 57.84 83 LYS A C 1
ATOM 679 O O . LYS A 1 83 ? 43.018 9.169 -43.991 1.00 57.84 83 LYS A O 1
ATOM 684 N N . LYS A 1 84 ? 41.431 10.239 -45.174 1.00 60.75 84 LYS A N 1
ATOM 685 C CA . LYS A 1 84 ? 40.773 10.828 -43.991 1.00 60.75 84 LYS A CA 1
ATOM 686 C C . LYS A 1 84 ? 39.507 10.053 -43.649 1.00 60.75 84 LYS A C 1
ATOM 688 O O . LYS A 1 84 ? 38.741 9.654 -44.528 1.00 60.75 84 LYS A O 1
ATOM 693 N N . ILE A 1 85 ? 39.319 9.835 -42.352 1.00 65.44 85 ILE A N 1
ATOM 694 C CA . ILE A 1 85 ? 38.098 9.269 -41.784 1.00 65.44 85 ILE A CA 1
ATOM 695 C C . ILE A 1 85 ? 37.197 10.448 -41.439 1.00 65.44 85 ILE A C 1
ATOM 697 O O . ILE A 1 85 ? 37.596 11.325 -40.674 1.00 65.44 85 ILE A O 1
ATOM 701 N N . ILE A 1 86 ? 35.998 10.473 -42.014 1.00 66.38 86 ILE A N 1
ATOM 702 C CA . ILE A 1 86 ? 34.999 11.495 -41.709 1.00 66.38 86 ILE A CA 1
ATOM 703 C C . ILE A 1 86 ? 34.018 10.862 -40.732 1.00 66.38 86 ILE A C 1
ATOM 705 O O . ILE A 1 86 ? 33.325 9.908 -41.079 1.00 66.38 86 ILE A O 1
ATOM 709 N N . LEU A 1 87 ? 33.993 11.385 -39.507 1.00 68.62 87 LEU A N 1
ATOM 710 C CA . LEU A 1 87 ? 33.057 10.963 -38.472 1.00 68.62 87 LEU A CA 1
ATOM 711 C C . LEU A 1 87 ? 31.940 11.994 -38.358 1.00 68.62 87 LEU A C 1
ATOM 713 O O . LEU A 1 87 ? 32.183 13.183 -38.160 1.00 68.62 87 LEU A O 1
ATOM 717 N N . THR A 1 88 ? 30.710 11.520 -38.465 1.00 71.12 88 THR A N 1
ATOM 718 C CA . THR A 1 88 ? 29.483 12.284 -38.255 1.00 71.12 88 THR A CA 1
ATOM 719 C C . THR A 1 88 ? 28.789 11.812 -36.981 1.00 71.12 88 THR A C 1
ATOM 721 O O . THR A 1 88 ? 29.023 10.703 -36.505 1.00 71.12 88 THR A O 1
ATOM 724 N N . GLN A 1 89 ? 27.904 12.632 -36.408 1.00 68.31 89 GLN A N 1
ATOM 725 C CA . GLN A 1 89 ? 27.168 12.254 -35.191 1.00 68.31 89 GLN A CA 1
ATOM 726 C C . GLN A 1 89 ? 26.360 10.953 -35.363 1.00 68.31 89 GLN A C 1
ATOM 728 O O . GLN A 1 89 ? 26.218 10.195 -34.409 1.00 68.31 89 GLN A O 1
ATOM 733 N N . SER A 1 90 ? 25.898 10.648 -36.583 1.00 68.31 90 SER A N 1
ATOM 734 C CA . SER A 1 90 ? 25.176 9.408 -36.905 1.00 68.31 90 SER A CA 1
ATOM 735 C C . SER A 1 90 ? 26.026 8.135 -36.839 1.00 68.31 90 SER A C 1
ATOM 737 O O . SER A 1 90 ? 25.475 7.037 -36.883 1.00 68.31 90 SER A O 1
ATOM 739 N N . ASP A 1 91 ? 27.350 8.268 -36.750 1.00 72.75 91 ASP A N 1
ATOM 740 C CA . ASP A 1 91 ? 28.283 7.138 -36.741 1.00 72.75 91 ASP A CA 1
ATOM 741 C C . ASP A 1 91 ? 28.518 6.587 -35.328 1.00 72.75 91 ASP A C 1
ATOM 743 O O . ASP A 1 91 ? 29.155 5.545 -35.152 1.00 72.75 91 ASP A O 1
ATOM 747 N N . PHE A 1 92 ? 27.983 7.266 -34.315 1.00 80.81 92 PHE A N 1
ATOM 748 C CA . PHE A 1 92 ? 28.144 6.932 -32.912 1.00 80.81 92 PHE A CA 1
ATOM 749 C C . PHE A 1 92 ? 26.909 6.220 -32.350 1.00 80.81 92 PHE A C 1
ATOM 751 O O . PHE A 1 92 ? 25.767 6.544 -32.665 1.00 80.81 92 PHE A O 1
ATOM 758 N N . VAL A 1 93 ? 27.152 5.229 -31.495 1.00 84.12 93 VAL A N 1
ATOM 759 C CA . VAL A 1 93 ? 26.124 4.445 -30.810 1.00 84.12 93 VAL A CA 1
ATOM 760 C C . VAL A 1 93 ? 26.411 4.453 -29.317 1.00 84.12 93 VAL A C 1
ATOM 762 O O . VAL A 1 93 ? 27.491 4.049 -28.878 1.00 84.12 93 VAL A O 1
ATOM 765 N N . ASP A 1 94 ? 25.420 4.855 -28.533 1.00 88.38 94 ASP A N 1
ATOM 766 C CA . ASP A 1 94 ? 25.493 4.765 -27.082 1.00 88.38 94 ASP A CA 1
ATOM 767 C C . ASP A 1 94 ? 25.450 3.305 -26.636 1.00 88.38 94 ASP A C 1
ATOM 769 O O . ASP A 1 94 ? 24.642 2.506 -27.122 1.00 88.38 94 ASP A O 1
ATOM 773 N N . TYR A 1 95 ? 26.309 2.959 -25.682 1.00 88.81 95 TYR A N 1
ATOM 774 C CA . TYR A 1 95 ? 26.323 1.658 -25.040 1.00 88.81 95 TYR A CA 1
ATOM 775 C C . TYR A 1 95 ? 26.598 1.751 -23.536 1.00 88.81 95 TYR A C 1
ATOM 777 O O . TYR A 1 95 ? 27.251 2.668 -23.027 1.00 88.81 95 TYR A O 1
ATOM 785 N N . GLN A 1 96 ? 26.110 0.752 -22.809 1.00 88.75 96 GLN A N 1
ATOM 786 C CA . GLN A 1 96 ? 26.355 0.551 -21.386 1.00 88.75 96 GLN A CA 1
ATOM 787 C C . GLN A 1 96 ? 26.687 -0.908 -21.101 1.00 88.75 96 GLN A C 1
ATOM 789 O O . GLN A 1 96 ? 26.143 -1.823 -21.717 1.00 88.75 96 GLN A O 1
ATOM 794 N N . ILE A 1 97 ? 27.565 -1.112 -20.122 1.00 89.75 97 ILE A N 1
ATOM 795 C CA . ILE A 1 97 ? 27.918 -2.429 -19.605 1.00 89.75 97 ILE A CA 1
ATOM 796 C C . ILE A 1 97 ? 27.255 -2.591 -18.245 1.00 89.75 97 ILE A C 1
ATOM 798 O O . ILE A 1 97 ? 27.399 -1.749 -17.353 1.00 89.75 97 ILE A O 1
ATOM 802 N N . ILE A 1 98 ? 26.550 -3.700 -18.076 1.00 90.00 98 ILE A N 1
ATOM 803 C CA . ILE A 1 98 ? 25.836 -4.031 -16.852 1.00 90.00 98 ILE A CA 1
ATOM 804 C C . ILE A 1 98 ? 26.469 -5.260 -16.232 1.00 90.00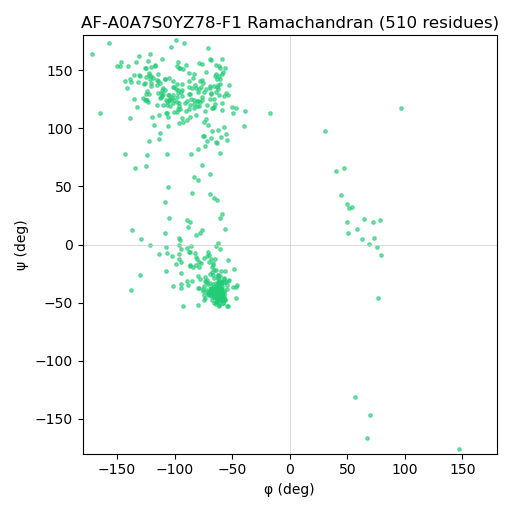 98 ILE A C 1
ATOM 806 O O . ILE A 1 98 ? 26.659 -6.272 -16.899 1.00 90.00 98 ILE A O 1
ATOM 810 N N . LYS A 1 99 ? 26.767 -5.173 -14.937 1.00 89.06 99 LYS A N 1
ATOM 811 C CA . LYS A 1 99 ? 27.200 -6.304 -14.123 1.00 89.06 99 LYS A CA 1
ATOM 812 C C . LYS A 1 99 ? 25.984 -6.861 -13.394 1.00 89.06 99 LYS A C 1
ATOM 814 O O . LYS A 1 99 ? 25.333 -6.136 -12.636 1.00 89.06 99 LYS A O 1
ATOM 819 N N . ALA A 1 100 ? 25.682 -8.134 -13.611 1.00 89.12 100 ALA A N 1
ATOM 820 C CA . ALA A 1 100 ? 24.490 -8.780 -13.079 1.00 89.12 100 ALA A CA 1
ATOM 821 C C . ALA A 1 100 ? 24.802 -10.111 -12.386 1.00 89.12 100 ALA A C 1
ATOM 823 O O . ALA A 1 100 ? 25.876 -10.690 -12.568 1.00 89.12 100 ALA A O 1
ATOM 824 N N . LYS A 1 101 ? 23.846 -10.555 -11.567 1.00 87.62 101 LYS A N 1
ATOM 825 C CA . LYS A 1 101 ? 23.785 -11.890 -10.966 1.00 87.62 101 LYS A CA 1
ATOM 826 C C . LYS A 1 101 ? 22.499 -12.588 -11.389 1.00 87.62 101 LYS A C 1
ATOM 828 O O . LYS A 1 101 ? 21.497 -11.920 -11.657 1.00 87.62 101 LYS A O 1
ATOM 833 N N . ASP A 1 102 ? 22.521 -13.913 -11.419 1.00 86.81 102 ASP A N 1
ATOM 834 C CA . ASP A 1 102 ? 21.315 -14.704 -11.641 1.00 86.81 102 ASP A CA 1
ATOM 835 C C . ASP A 1 102 ? 20.419 -14.664 -10.395 1.00 86.81 102 ASP A C 1
ATOM 837 O O . ASP A 1 102 ? 20.886 -14.816 -9.264 1.00 86.81 102 ASP A O 1
ATOM 841 N N . TRP A 1 103 ? 19.123 -14.440 -10.604 1.00 80.56 103 TRP A N 1
ATOM 842 C CA . TRP A 1 103 ? 18.138 -14.410 -9.527 1.00 80.56 103 TRP A CA 1
ATOM 843 C C . TRP A 1 103 ? 17.900 -15.780 -8.881 1.00 80.56 103 TRP A C 1
ATOM 845 O O . TRP A 1 103 ? 17.661 -15.851 -7.675 1.00 80.56 103 TRP A O 1
ATOM 855 N N . PHE A 1 104 ? 17.913 -16.866 -9.660 1.00 71.62 104 PHE A N 1
ATOM 856 C CA . PHE A 1 104 ? 17.659 -18.205 -9.119 1.00 71.62 104 PHE A CA 1
ATOM 857 C C . PHE A 1 104 ? 18.794 -18.654 -8.205 1.00 71.62 104 PHE A C 1
ATOM 859 O O . PHE A 1 104 ? 18.542 -19.225 -7.148 1.00 71.62 104 PHE A O 1
ATOM 866 N N . GLU A 1 105 ? 20.032 -18.330 -8.567 1.00 69.06 105 GLU A N 1
ATOM 867 C CA . GLU A 1 105 ? 21.194 -18.688 -7.759 1.00 69.06 105 GLU A CA 1
ATOM 868 C C . GLU A 1 105 ? 21.294 -17.840 -6.479 1.00 69.06 105 GLU A C 1
ATOM 870 O O . GLU A 1 105 ? 21.693 -18.351 -5.435 1.00 69.06 105 GLU A O 1
ATOM 875 N N . GLU A 1 106 ? 20.849 -16.576 -6.510 1.00 60.66 106 GLU A N 1
ATOM 876 C CA . GLU A 1 106 ? 20.750 -15.728 -5.309 1.00 60.66 106 GLU A CA 1
ATOM 877 C C . GLU A 1 106 ? 19.829 -16.330 -4.240 1.00 60.66 106 GLU A C 1
ATOM 879 O O . GLU A 1 106 ? 20.098 -16.186 -3.048 1.00 60.66 106 GLU A O 1
ATOM 884 N N . LYS A 1 107 ? 18.773 -17.047 -4.643 1.00 62.78 107 LYS A N 1
ATOM 885 C CA . LYS A 1 107 ? 17.870 -17.723 -3.700 1.00 62.78 107 LYS A CA 1
ATOM 886 C C . LYS A 1 107 ? 18.468 -18.973 -3.063 1.00 62.78 107 LYS A C 1
ATOM 888 O O . LYS A 1 107 ? 18.116 -19.273 -1.927 1.00 62.78 107 LYS A O 1
ATOM 893 N N . ASN A 1 108 ? 19.330 -19.684 -3.784 1.00 59.94 108 ASN A N 1
ATOM 894 C CA . ASN A 1 108 ? 19.824 -20.996 -3.366 1.00 59.94 108 ASN A CA 1
ATOM 895 C C . ASN A 1 108 ? 21.098 -20.921 -2.503 1.00 59.94 108 ASN A C 1
ATOM 897 O O . ASN A 1 108 ? 21.548 -21.953 -2.038 1.00 59.94 108 ASN A O 1
ATOM 901 N N . ALA A 1 109 ? 21.659 -19.725 -2.272 1.00 54.94 109 ALA A N 1
ATOM 902 C CA . ALA A 1 109 ? 22.591 -19.365 -1.187 1.00 54.94 109 ALA A CA 1
ATOM 903 C C . ALA A 1 109 ? 23.846 -20.241 -0.922 1.00 54.94 109 ALA A C 1
ATOM 905 O O . ALA A 1 109 ? 24.526 -20.000 0.071 1.00 54.94 109 ALA A O 1
ATOM 906 N N . GLU A 1 110 ? 24.210 -21.199 -1.778 1.00 50.53 110 GLU A N 1
ATOM 907 C CA . GLU A 1 110 ? 25.234 -22.201 -1.427 1.00 50.53 110 GLU A CA 1
ATOM 908 C C . GLU A 1 110 ? 26.632 -21.970 -2.026 1.00 50.53 110 GLU A C 1
ATOM 910 O O . GLU A 1 110 ? 27.587 -22.608 -1.594 1.00 50.53 110 GLU A O 1
ATOM 915 N N . THR A 1 111 ? 26.831 -21.042 -2.971 1.00 52.66 111 THR A N 1
ATOM 916 C CA . THR A 1 111 ? 28.174 -20.790 -3.541 1.00 52.66 111 THR A CA 1
ATOM 917 C C . THR A 1 111 ? 28.415 -19.329 -3.927 1.00 52.66 111 THR A C 1
ATOM 919 O O . THR A 1 111 ? 27.480 -18.564 -4.167 1.00 52.66 111 THR A O 1
ATOM 922 N N . ASN A 1 112 ? 29.693 -18.929 -3.992 1.00 56.69 112 ASN A N 1
ATOM 923 C CA . ASN A 1 112 ? 30.121 -17.623 -4.500 1.00 56.69 112 ASN A CA 1
ATOM 924 C C . ASN A 1 112 ? 29.609 -17.418 -5.934 1.00 56.69 112 ASN A C 1
ATOM 926 O O . ASN A 1 112 ? 30.179 -17.930 -6.895 1.00 56.69 112 ASN A O 1
ATOM 930 N N . LEU A 1 113 ? 28.530 -16.647 -6.064 1.00 58.31 113 LEU A N 1
ATOM 931 C CA . LEU A 1 113 ? 27.883 -16.380 -7.344 1.00 58.31 113 LEU A CA 1
ATOM 932 C C . LEU A 1 113 ? 28.808 -15.602 -8.277 1.00 58.31 113 LEU A C 1
ATOM 934 O O . LEU A 1 113 ? 29.218 -14.474 -7.970 1.00 58.31 113 LEU A O 1
ATOM 938 N N . GLY A 1 114 ? 29.088 -16.198 -9.435 1.00 70.56 114 GLY A N 1
ATOM 939 C CA . GLY A 1 114 ? 29.790 -15.540 -10.525 1.00 70.56 114 GLY A CA 1
ATOM 940 C C . GLY A 1 114 ? 28.976 -14.360 -11.051 1.00 70.56 114 GLY A C 1
ATOM 941 O O . GLY A 1 114 ? 27.768 -14.447 -11.255 1.00 70.56 114 GLY A O 1
ATOM 942 N N . PHE A 1 115 ? 29.643 -13.232 -11.273 1.00 82.88 115 PHE A N 1
ATOM 943 C CA . PHE A 1 115 ? 29.036 -12.125 -12.000 1.00 82.88 115 PHE A CA 1
ATOM 944 C C . PHE A 1 115 ? 29.199 -12.342 -13.496 1.00 82.88 115 PHE A C 1
ATOM 946 O O . PHE A 1 115 ? 30.273 -12.741 -13.947 1.00 82.88 115 PHE A O 1
ATOM 953 N N . PHE A 1 116 ? 28.182 -11.966 -14.260 1.00 86.81 116 PHE A N 1
ATOM 954 C CA . PHE A 1 116 ? 28.276 -11.880 -15.711 1.00 86.81 116 PHE A CA 1
ATOM 955 C C . PHE A 1 116 ? 27.957 -10.473 -16.199 1.00 86.81 116 PHE A C 1
ATOM 957 O O . PHE A 1 116 ? 27.429 -9.626 -15.466 1.00 86.81 116 PHE A O 1
ATOM 964 N N . TYR A 1 117 ? 28.340 -10.223 -17.447 1.00 89.50 117 TYR A N 1
ATOM 965 C CA . TYR A 1 117 ? 28.236 -8.917 -18.071 1.00 89.50 117 TYR A CA 1
ATOM 966 C C . TYR A 1 117 ? 27.203 -8.934 -19.188 1.00 89.50 117 TYR A C 1
ATOM 968 O O . TYR A 1 117 ? 27.122 -9.878 -19.975 1.00 89.50 117 TYR A O 1
ATOM 976 N N . LEU A 1 118 ? 26.428 -7.861 -19.257 1.00 90.75 118 LEU A N 1
ATOM 977 C CA . LEU A 1 118 ? 25.464 -7.615 -20.318 1.00 90.75 118 LEU A CA 1
ATOM 978 C C . LEU A 1 118 ? 25.840 -6.311 -21.017 1.00 90.75 118 LEU A C 1
ATOM 980 O O . LEU A 1 118 ? 26.298 -5.368 -20.363 1.00 90.75 118 LEU A O 1
ATOM 984 N N . ILE A 1 119 ? 25.625 -6.249 -22.325 1.00 91.25 119 ILE A N 1
ATOM 985 C CA . ILE A 1 119 ? 25.806 -5.038 -23.126 1.00 91.25 119 ILE A CA 1
ATOM 986 C C . ILE A 1 119 ? 24.449 -4.556 -23.600 1.00 91.25 119 ILE A C 1
ATOM 988 O O . ILE A 1 119 ? 23.658 -5.327 -24.138 1.00 91.25 119 ILE A O 1
ATOM 992 N N . ILE A 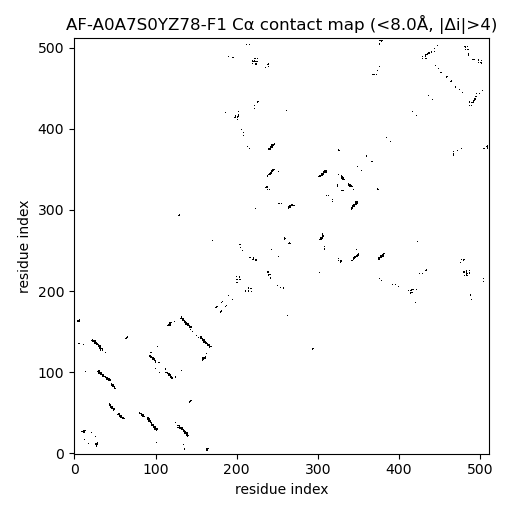1 120 ? 24.205 -3.268 -23.396 1.00 91.38 120 ILE A N 1
ATOM 993 C CA . ILE A 1 120 ? 22.997 -2.575 -23.825 1.00 91.38 120 ILE A CA 1
ATOM 994 C C . ILE A 1 120 ? 23.390 -1.449 -24.763 1.00 91.38 120 ILE A C 1
ATOM 996 O O . ILE A 1 120 ? 24.365 -0.753 -24.494 1.00 91.38 120 ILE A O 1
ATOM 1000 N N . GLU A 1 121 ? 22.628 -1.264 -25.837 1.00 89.31 121 GLU A N 1
ATOM 1001 C CA . GLU A 1 121 ? 22.916 -0.278 -26.876 1.00 89.31 121 GLU A CA 1
ATOM 1002 C C . GLU A 1 121 ? 21.675 0.532 -27.254 1.00 89.31 121 GLU A C 1
ATOM 1004 O O . GLU A 1 121 ? 20.542 0.057 -27.102 1.00 89.31 121 GLU A O 1
ATOM 1009 N N . ARG A 1 122 ? 21.910 1.732 -27.802 1.00 88.00 122 ARG A N 1
ATOM 1010 C CA . ARG A 1 122 ? 20.881 2.614 -28.377 1.00 88.00 122 ARG A CA 1
ATOM 1011 C C . ARG A 1 122 ? 19.780 2.941 -27.357 1.00 88.00 122 ARG A C 1
ATOM 1013 O O . ARG A 1 122 ? 20.083 3.263 -26.211 1.00 88.00 122 ARG A O 1
ATOM 1020 N N . ASP A 1 123 ? 18.508 2.804 -27.730 1.00 88.31 123 ASP A N 1
ATOM 1021 C CA . ASP A 1 123 ? 17.354 3.234 -26.933 1.00 88.31 123 ASP A CA 1
ATOM 1022 C C . ASP A 1 123 ? 17.191 2.473 -25.615 1.00 88.31 123 ASP A C 1
ATOM 1024 O O . ASP A 1 123 ? 16.375 2.846 -24.770 1.00 88.31 123 ASP A O 1
ATOM 1028 N N . LEU A 1 124 ? 17.906 1.366 -25.427 1.00 88.12 124 LEU A N 1
ATOM 1029 C CA . LEU A 1 124 ? 17.856 0.580 -24.199 1.00 88.12 124 LEU A CA 1
ATOM 1030 C C . LEU A 1 124 ? 18.749 1.174 -23.088 1.00 88.12 124 LEU A C 1
ATOM 1032 O O . LEU A 1 124 ? 18.566 0.845 -21.911 1.00 88.12 124 LEU A O 1
ATOM 1036 N N . VAL A 1 125 ? 19.691 2.053 -23.444 1.00 88.50 125 VAL A N 1
ATOM 1037 C CA . VAL A 1 125 ? 20.631 2.715 -22.529 1.00 88.50 125 VAL A CA 1
ATOM 1038 C C . VAL A 1 125 ? 19.887 3.610 -21.528 1.00 88.50 125 VAL A C 1
ATOM 1040 O O . VAL A 1 125 ? 18.870 4.225 -21.837 1.00 88.50 125 VAL A O 1
ATOM 1043 N N . GLY A 1 126 ? 20.361 3.653 -20.279 1.00 83.38 126 GLY A N 1
ATOM 1044 C CA . GLY A 1 126 ? 19.796 4.492 -19.213 1.00 83.38 126 GLY A CA 1
ATOM 1045 C C . GLY A 1 126 ? 18.479 3.988 -18.605 1.00 83.38 126 GLY A C 1
ATOM 1046 O O . GLY A 1 126 ? 17.976 4.584 -17.655 1.00 83.38 126 GLY A O 1
ATOM 1047 N N . LYS A 1 127 ? 17.918 2.879 -19.105 1.00 84.19 127 LYS A N 1
ATOM 1048 C CA . LYS A 1 127 ? 16.640 2.327 -18.621 1.00 84.19 127 LYS A CA 1
ATOM 1049 C C . LYS A 1 127 ? 16.786 1.244 -17.541 1.00 84.19 127 LYS A C 1
ATOM 1051 O O . LYS A 1 127 ? 15.801 0.912 -16.875 1.00 84.19 127 LYS A O 1
ATOM 1056 N N . ILE A 1 128 ? 17.987 0.693 -17.354 1.00 84.38 128 ILE A N 1
ATOM 1057 C CA . ILE A 1 128 ? 18.280 -0.314 -16.325 1.00 84.38 128 ILE A CA 1
ATOM 1058 C C . ILE A 1 128 ? 18.969 0.334 -15.123 1.00 84.38 128 ILE A C 1
ATOM 1060 O O . ILE A 1 128 ? 19.902 1.115 -15.276 1.00 84.38 128 ILE A O 1
ATOM 1064 N N . PHE A 1 129 ? 18.529 -0.037 -13.917 1.00 80.31 129 PHE A N 1
ATOM 1065 C CA . PHE A 1 129 ? 19.034 0.509 -12.656 1.00 80.31 129 PHE A CA 1
ATOM 1066 C C . PHE A 1 129 ? 19.589 -0.598 -11.752 1.00 80.31 129 PHE A C 1
ATOM 1068 O O . PHE A 1 129 ? 19.038 -1.707 -11.754 1.00 80.31 129 PHE A O 1
ATOM 1075 N N . PRO A 1 130 ? 20.627 -0.304 -10.947 1.00 79.19 130 PRO A N 1
ATOM 1076 C CA . PRO A 1 130 ? 21.161 -1.243 -9.966 1.00 79.19 130 PRO A CA 1
ATOM 1077 C C . PRO A 1 130 ? 20.110 -1.641 -8.923 1.00 79.19 130 PRO A C 1
ATOM 1079 O O . PRO A 1 130 ? 19.168 -0.904 -8.642 1.00 79.19 130 PRO A O 1
ATOM 1082 N N . GLY A 1 131 ? 20.253 -2.847 -8.377 1.00 71.81 131 GLY A N 1
ATOM 1083 C CA . GLY A 1 131 ? 19.392 -3.410 -7.339 1.00 71.81 131 GLY A CA 1
ATOM 1084 C C . GLY A 1 131 ? 18.053 -3.974 -7.822 1.00 71.81 131 GLY A C 1
ATOM 1085 O O . GLY A 1 131 ? 17.376 -4.623 -7.030 1.00 71.81 131 GLY A O 1
ATOM 1086 N N . LYS A 1 132 ? 17.665 -3.768 -9.086 1.00 75.56 132 LYS A N 1
ATOM 1087 C CA . LYS A 1 132 ? 16.368 -4.207 -9.629 1.00 75.56 132 LYS A CA 1
ATOM 1088 C C . LYS A 1 132 ? 16.459 -5.534 -10.378 1.00 75.56 132 LYS A C 1
ATOM 1090 O O . LYS A 1 132 ? 17.522 -5.912 -10.874 1.00 75.56 132 LYS A O 1
ATOM 1095 N N . LEU A 1 133 ? 15.314 -6.213 -10.473 1.00 82.94 133 LEU A N 1
ATOM 1096 C CA . LEU A 1 133 ? 15.159 -7.446 -11.239 1.00 82.94 133 LEU A CA 1
ATOM 1097 C C . LEU A 1 133 ? 14.651 -7.176 -12.652 1.00 82.94 133 LEU A C 1
ATOM 1099 O O . LEU A 1 133 ? 13.710 -6.404 -12.858 1.00 82.94 133 LEU A O 1
ATOM 1103 N N . PHE A 1 134 ? 15.233 -7.874 -13.618 1.00 87.19 134 PHE A N 1
ATOM 1104 C CA . PHE A 1 134 ? 14.838 -7.799 -15.018 1.00 87.19 134 PHE A CA 1
ATOM 1105 C C . PHE A 1 134 ? 14.815 -9.195 -15.640 1.00 87.19 134 PHE A C 1
ATOM 1107 O O . PHE A 1 134 ? 15.704 -10.005 -15.388 1.00 87.19 134 PHE A O 1
ATOM 1114 N N . ASN A 1 135 ? 13.803 -9.450 -16.466 1.00 89.25 135 ASN A N 1
ATOM 1115 C CA . ASN A 1 135 ? 13.843 -10.524 -17.449 1.00 89.25 135 ASN A CA 1
ATOM 1116 C C . ASN A 1 135 ? 14.475 -9.940 -18.708 1.00 89.25 135 ASN A C 1
ATOM 1118 O O . ASN A 1 135 ? 13.940 -8.991 -19.276 1.00 89.25 135 ASN A O 1
ATOM 1122 N N . ILE A 1 136 ? 15.624 -10.461 -19.107 1.00 91.44 136 ILE A N 1
ATOM 1123 C CA . ILE A 1 136 ? 16.388 -10.001 -20.259 1.00 91.44 136 ILE A CA 1
ATOM 1124 C C . ILE A 1 136 ? 16.283 -11.035 -21.366 1.00 91.44 136 ILE A C 1
ATOM 1126 O O . ILE A 1 136 ? 16.490 -12.220 -21.129 1.00 91.44 136 ILE A O 1
ATOM 1130 N N . THR A 1 137 ? 16.010 -10.560 -22.572 1.00 92.06 137 THR A N 1
ATOM 1131 C CA . THR A 1 137 ? 16.150 -11.311 -23.817 1.00 92.06 137 THR A CA 1
ATOM 1132 C C . THR A 1 137 ? 17.369 -10.786 -24.552 1.00 92.06 137 THR A C 1
ATOM 1134 O O . THR A 1 137 ? 17.464 -9.589 -24.853 1.00 92.06 137 THR A O 1
ATOM 1137 N N . GLY A 1 138 ? 18.311 -11.668 -24.841 1.00 90.94 138 GLY A N 1
ATOM 1138 C CA . GLY A 1 138 ? 19.552 -11.283 -25.490 1.00 90.94 138 GLY A CA 1
ATOM 1139 C C . GLY A 1 138 ? 20.210 -12.439 -26.212 1.00 90.94 138 GLY A C 1
ATOM 1140 O O . GLY A 1 138 ? 19.762 -13.577 -26.118 1.00 90.94 138 GLY A O 1
ATOM 1141 N N . VAL A 1 139 ? 21.274 -12.126 -26.935 1.00 90.06 139 VAL A N 1
ATOM 1142 C CA . VAL A 1 139 ? 22.102 -13.109 -27.631 1.00 90.06 139 VAL A CA 1
ATOM 1143 C C . VAL A 1 139 ? 23.356 -13.354 -26.806 1.00 90.06 139 VAL A C 1
ATOM 1145 O O . VAL A 1 139 ? 24.026 -12.406 -26.381 1.00 90.06 139 VAL A O 1
ATOM 1148 N N . PHE A 1 140 ? 23.658 -14.622 -26.543 1.00 88.25 140 PHE A N 1
ATOM 1149 C CA . PHE A 1 140 ? 24.859 -15.010 -25.812 1.00 88.25 140 PHE A CA 1
ATOM 1150 C C . PHE A 1 140 ? 26.070 -15.015 -26.745 1.00 88.25 140 PHE A C 1
ATOM 1152 O O . PHE A 1 140 ? 26.100 -15.761 -27.718 1.00 88.25 140 PHE A O 1
ATOM 1159 N N . MET A 1 141 ? 27.072 -14.193 -26.441 1.00 84.50 141 MET A N 1
ATOM 1160 C CA . MET A 1 141 ? 28.268 -14.023 -27.263 1.00 84.50 141 MET A CA 1
ATOM 1161 C C . MET A 1 141 ? 29.538 -14.255 -26.443 1.00 84.50 141 MET A C 1
ATOM 1163 O O . MET A 1 141 ? 29.606 -13.978 -25.240 1.00 84.50 141 MET A O 1
ATOM 1167 N N . MET A 1 142 ? 30.598 -14.689 -27.118 1.00 75.62 142 MET A N 1
ATOM 1168 C CA . MET A 1 142 ? 31.960 -14.588 -26.594 1.00 75.62 142 MET A CA 1
ATOM 1169 C C . MET A 1 142 ? 32.586 -13.312 -27.124 1.00 75.62 142 MET A C 1
ATOM 1171 O O . MET A 1 142 ? 32.546 -13.053 -28.322 1.00 75.62 142 MET A O 1
ATOM 1175 N N . ASN A 1 143 ? 33.182 -12.515 -26.242 1.00 65.62 143 ASN A N 1
ATOM 1176 C CA . ASN A 1 143 ? 33.829 -11.285 -26.662 1.00 65.62 143 ASN A CA 1
ATOM 1177 C C . ASN A 1 143 ? 35.252 -11.183 -26.101 1.00 65.62 143 ASN A C 1
ATOM 1179 O O . ASN A 1 143 ? 35.548 -11.588 -24.972 1.00 65.62 143 ASN A O 1
ATOM 1183 N N . ASN A 1 144 ? 36.135 -10.596 -26.902 1.00 53.47 144 ASN A N 1
ATOM 1184 C CA . ASN A 1 144 ? 37.540 -10.358 -26.595 1.00 53.47 144 ASN A CA 1
ATOM 1185 C C . ASN A 1 144 ? 37.716 -9.044 -25.802 1.00 53.47 144 ASN A C 1
ATOM 1187 O O . ASN A 1 144 ? 38.587 -8.232 -26.108 1.00 53.47 144 ASN A O 1
ATOM 1191 N N . PHE A 1 145 ? 36.869 -8.786 -24.799 1.00 52.22 145 PHE A N 1
ATOM 1192 C CA . PHE A 1 145 ? 36.974 -7.570 -23.987 1.00 52.22 145 PHE A CA 1
ATOM 1193 C C . PHE A 1 145 ? 38.155 -7.635 -23.012 1.00 52.22 145 PHE A C 1
ATOM 1195 O O . PHE A 1 145 ? 38.126 -8.361 -22.013 1.00 52.22 145 PHE A O 1
ATOM 1202 N N . PHE A 1 146 ? 39.140 -6.761 -23.222 1.00 47.25 146 PHE A N 1
ATOM 1203 C CA . PHE A 1 146 ? 40.182 -6.466 -22.242 1.00 47.25 146 PHE A CA 1
ATOM 1204 C C . PHE A 1 146 ? 39.730 -5.319 -21.324 1.00 47.25 146 PHE A C 1
ATOM 1206 O O . PHE A 1 146 ? 39.693 -4.159 -21.723 1.00 47.25 146 PHE A O 1
ATOM 1213 N N . PHE A 1 147 ? 39.394 -5.622 -20.066 1.00 45.81 147 PHE A N 1
ATOM 1214 C CA . PHE A 1 147 ? 39.050 -4.594 -19.064 1.00 45.81 147 PHE A CA 1
ATOM 1215 C C . PHE A 1 147 ? 40.284 -3.865 -18.497 1.00 45.81 147 PHE A C 1
ATOM 1217 O O . PHE A 1 147 ? 40.145 -2.798 -17.899 1.00 45.81 147 PHE A O 1
ATOM 1224 N N . LYS A 1 148 ? 41.490 -4.416 -18.690 1.00 43.56 148 LYS A N 1
ATOM 1225 C CA . LYS A 1 148 ? 42.777 -3.823 -18.303 1.00 43.56 148 LYS A CA 1
ATOM 1226 C C . LYS A 1 148 ? 43.818 -4.119 -19.382 1.00 43.56 148 LYS A C 1
ATOM 1228 O O . LYS A 1 148 ? 43.952 -5.263 -19.799 1.00 43.56 148 LYS A O 1
ATOM 1233 N N . LYS A 1 149 ? 44.608 -3.112 -19.772 1.00 49.03 149 LYS A N 1
ATOM 1234 C CA . LYS A 1 149 ? 45.693 -3.213 -20.775 1.00 49.03 149 LYS A CA 1
ATOM 1235 C C . LYS A 1 149 ? 46.852 -4.168 -20.396 1.00 49.03 149 LYS A C 1
ATOM 1237 O O . LYS A 1 149 ? 47.809 -4.252 -21.154 1.00 49.03 149 LYS A O 1
ATOM 1242 N N . LYS A 1 150 ? 46.816 -4.856 -19.245 1.00 44.03 150 LYS A N 1
ATOM 1243 C CA . LYS A 1 150 ? 47.967 -5.605 -18.695 1.00 44.03 150 LYS A CA 1
ATOM 1244 C C . LYS A 1 150 ? 47.767 -7.109 -18.468 1.00 44.03 150 LYS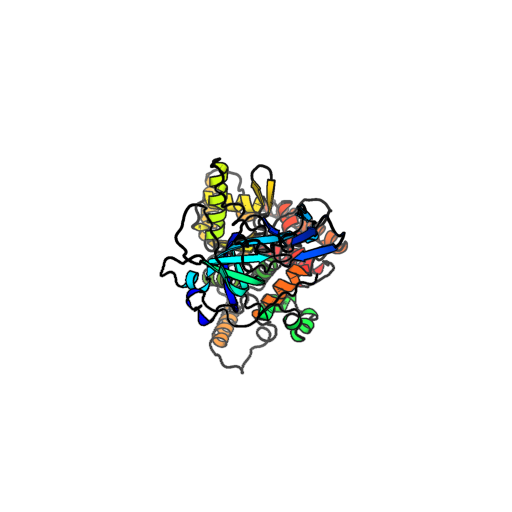 A C 1
ATOM 1246 O O . LYS A 1 150 ? 48.722 -7.762 -18.072 1.00 44.03 150 LYS A O 1
ATOM 1251 N N . GLU A 1 151 ? 46.608 -7.692 -18.758 1.00 46.19 151 GLU A N 1
ATOM 1252 C CA . GLU A 1 151 ? 46.434 -9.150 -18.640 1.00 46.19 151 GLU A CA 1
ATOM 1253 C C . GLU A 1 151 ? 46.405 -9.789 -20.033 1.00 46.19 151 GLU A C 1
ATOM 1255 O O . GLU A 1 151 ? 45.401 -9.730 -20.738 1.00 46.19 151 GLU A O 1
ATOM 1260 N N . LYS A 1 152 ? 47.536 -10.389 -20.430 1.00 46.09 152 LYS A N 1
ATOM 1261 C CA . LYS A 1 152 ? 47.712 -11.172 -21.669 1.00 46.09 152 LYS A CA 1
ATOM 1262 C C . LYS A 1 152 ? 47.090 -12.578 -21.598 1.00 46.09 152 LYS A C 1
ATOM 1264 O O . LYS A 1 152 ? 47.346 -13.390 -22.480 1.00 46.09 152 LYS A O 1
ATOM 1269 N N . ASN A 1 153 ? 46.258 -12.872 -20.598 1.00 44.44 153 ASN A N 1
ATOM 1270 C CA . ASN A 1 153 ? 45.536 -14.141 -20.557 1.00 44.44 153 ASN A CA 1
ATOM 1271 C C . ASN A 1 153 ? 44.233 -14.000 -21.349 1.00 44.44 153 ASN A C 1
ATOM 1273 O O . ASN A 1 153 ? 43.298 -13.307 -20.944 1.00 44.44 153 ASN A O 1
ATOM 1277 N N . SER A 1 154 ? 44.207 -14.667 -22.500 1.00 49.81 154 SER A N 1
ATOM 1278 C CA . SER A 1 154 ? 43.138 -14.752 -23.498 1.00 49.81 154 SER A CA 1
ATOM 1279 C C . SER A 1 154 ? 41.912 -15.537 -23.016 1.00 49.81 154 SER A C 1
ATOM 1281 O O . SER A 1 154 ? 41.326 -16.320 -23.764 1.00 49.81 154 SER A O 1
ATOM 1283 N N . ASN A 1 155 ? 41.461 -15.317 -21.782 1.00 54.38 155 ASN A N 1
ATOM 1284 C CA . ASN A 1 155 ? 40.185 -15.868 -21.346 1.00 54.38 155 ASN A CA 1
ATOM 1285 C C . ASN A 1 155 ? 39.077 -15.026 -21.978 1.00 54.38 155 ASN A C 1
ATOM 1287 O O . ASN A 1 155 ? 38.698 -13.977 -21.450 1.00 54.38 155 ASN A O 1
ATOM 1291 N N . LYS A 1 156 ? 38.596 -15.477 -23.144 1.00 59.34 156 LYS A N 1
ATOM 1292 C CA . LYS A 1 156 ? 37.396 -14.952 -23.806 1.00 59.34 156 LYS A CA 1
ATOM 1293 C C . LYS A 1 156 ? 36.290 -14.834 -22.759 1.00 59.34 156 LYS A C 1
ATOM 1295 O O . LYS A 1 156 ? 35.898 -15.830 -22.152 1.00 59.34 156 LYS A O 1
ATOM 1300 N N . LYS A 1 157 ? 35.815 -13.615 -22.510 1.00 69.06 157 LYS A N 1
ATOM 1301 C CA . LYS A 1 157 ? 34.758 -13.376 -21.523 1.00 69.06 157 LYS A CA 1
ATOM 1302 C C . LYS A 1 157 ? 33.409 -13.530 -22.207 1.00 69.06 157 LYS A C 1
ATOM 1304 O O . LYS A 1 157 ? 33.202 -13.033 -23.314 1.00 69.06 157 LYS A O 1
ATOM 1309 N N . THR A 1 158 ? 32.499 -14.228 -21.544 1.00 77.81 158 THR A N 1
ATOM 1310 C CA . THR A 1 158 ? 31.123 -14.397 -22.005 1.00 77.81 158 THR A CA 1
ATOM 1311 C C . THR A 1 158 ? 30.323 -13.141 -21.688 1.00 77.81 158 THR A C 1
ATOM 1313 O O . THR A 1 158 ? 30.429 -12.566 -20.600 1.00 77.81 158 THR A O 1
ATOM 1316 N N . ILE A 1 159 ? 29.558 -12.672 -22.670 1.00 87.44 159 ILE A N 1
ATOM 1317 C CA . ILE A 1 159 ? 28.743 -11.465 -22.569 1.00 87.44 159 ILE A CA 1
ATOM 1318 C C . ILE A 1 159 ? 27.403 -11.729 -23.237 1.00 87.44 159 ILE A C 1
ATOM 1320 O O . ILE A 1 159 ? 27.324 -12.378 -24.274 1.00 87.44 159 ILE A O 1
ATOM 1324 N N . VAL A 1 160 ? 26.340 -11.187 -22.661 1.00 89.44 160 VAL A N 1
ATOM 1325 C CA . VAL A 1 160 ? 25.017 -11.210 -23.284 1.00 89.44 160 VAL A CA 1
ATOM 1326 C C . VAL A 1 160 ? 24.745 -9.850 -23.915 1.00 89.44 160 VAL A C 1
ATOM 1328 O O . VAL A 1 160 ? 24.742 -8.828 -23.225 1.00 89.44 160 VAL A O 1
ATOM 1331 N N . HIS A 1 161 ? 24.497 -9.821 -25.218 1.00 90.38 161 HIS A N 1
ATOM 1332 C CA . HIS A 1 161 ? 24.015 -8.621 -25.896 1.00 90.38 161 HIS A CA 1
ATOM 1333 C C . HIS A 1 161 ? 22.501 -8.526 -25.745 1.00 90.38 161 HIS A C 1
ATOM 1335 O O . HIS A 1 161 ? 21.772 -9.446 -26.112 1.00 90.38 161 HIS A O 1
ATOM 1341 N N . VAL A 1 162 ? 22.021 -7.444 -25.145 1.00 92.00 162 VAL A N 1
ATOM 1342 C CA . VAL A 1 162 ? 20.610 -7.289 -24.792 1.00 92.00 162 VAL A CA 1
ATOM 1343 C C . VAL A 1 162 ? 19.836 -6.721 -25.973 1.00 92.00 162 VAL A C 1
ATOM 1345 O O . VAL A 1 162 ? 20.079 -5.594 -26.398 1.00 92.00 162 VAL A O 1
ATOM 1348 N N . LEU A 1 163 ? 18.843 -7.477 -26.439 1.00 90.12 163 LEU A N 1
ATOM 1349 C CA . LEU A 1 163 ? 17.900 -7.041 -27.475 1.00 90.12 163 LEU A CA 1
ATOM 1350 C C . LEU A 1 163 ? 16.618 -6.456 -26.877 1.00 90.12 163 LEU A C 1
ATOM 1352 O O . LEU A 1 163 ? 15.947 -5.633 -27.496 1.00 90.12 163 LEU A O 1
ATOM 1356 N N . GLY A 1 164 ? 16.286 -6.854 -25.652 1.00 89.31 164 GLY A N 1
ATOM 1357 C CA . GLY A 1 164 ? 15.166 -6.300 -24.914 1.00 89.31 164 GLY A CA 1
ATOM 1358 C C . GLY A 1 164 ? 15.129 -6.786 -23.476 1.00 89.31 164 GLY A C 1
ATOM 1359 O O . GLY A 1 164 ? 15.825 -7.723 -23.080 1.00 89.31 164 GLY A O 1
ATOM 1360 N N . PHE A 1 165 ? 14.352 -6.094 -22.655 1.00 88.56 165 PHE A N 1
ATOM 1361 C CA . PHE A 1 165 ? 14.176 -6.468 -21.263 1.00 88.56 165 PHE A CA 1
ATOM 1362 C C . PHE A 1 165 ? 12.800 -6.052 -20.757 1.00 88.56 165 PHE A C 1
ATOM 1364 O O . PHE A 1 165 ? 12.210 -5.063 -21.192 1.00 88.56 165 PHE A O 1
ATOM 1371 N N . GLN A 1 166 ? 12.324 -6.784 -19.759 1.00 85.38 166 GLN A N 1
ATOM 1372 C CA . GLN A 1 166 ? 11.109 -6.496 -19.025 1.00 85.38 166 GLN A CA 1
ATOM 1373 C C . GLN A 1 166 ? 11.437 -6.389 -17.537 1.00 85.38 166 GLN A C 1
ATOM 1375 O O . GLN A 1 166 ? 12.003 -7.298 -16.926 1.00 85.38 166 GLN A O 1
ATOM 1380 N N . LYS A 1 167 ? 11.084 -5.254 -16.932 1.00 79.50 167 LYS A N 1
ATOM 1381 C CA . LYS A 1 167 ? 11.293 -5.029 -15.500 1.00 79.50 167 LYS A CA 1
ATOM 1382 C C . LYS A 1 167 ? 10.423 -5.979 -14.687 1.00 79.50 167 LYS A C 1
ATOM 1384 O O . LYS A 1 167 ? 9.204 -5.856 -14.728 1.00 79.50 167 LYS A O 1
ATOM 1389 N N . CYS A 1 168 ? 11.042 -6.846 -13.893 1.00 67.94 168 CYS A N 1
ATOM 1390 C CA . CYS A 1 168 ? 10.336 -7.701 -12.948 1.00 67.94 168 CYS A CA 1
ATOM 1391 C C . CYS A 1 168 ? 10.128 -6.961 -11.628 1.00 67.94 168 CYS A C 1
ATOM 1393 O O . CYS A 1 168 ? 11.065 -6.420 -11.042 1.00 67.94 168 CYS A O 1
ATOM 1395 N N . LEU A 1 169 ? 8.894 -6.954 -11.132 1.00 62.38 169 LEU A N 1
ATOM 1396 C CA . LEU A 1 169 ? 8.648 -6.689 -9.716 1.00 62.38 169 LEU A CA 1
ATOM 1397 C C . LEU A 1 169 ? 8.871 -8.016 -8.986 1.00 62.38 169 LEU A C 1
ATOM 1399 O O . LEU A 1 169 ? 8.453 -9.051 -9.498 1.00 62.38 169 LEU A O 1
ATOM 1403 N N . GLU A 1 170 ? 9.548 -7.983 -7.837 1.00 54.09 170 GLU A N 1
ATOM 1404 C CA . GLU A 1 170 ? 10.133 -9.150 -7.148 1.00 54.09 170 GLU A CA 1
ATOM 1405 C C . GLU A 1 170 ? 9.158 -10.317 -6.873 1.00 54.09 170 GLU A C 1
ATOM 1407 O O . GLU A 1 170 ? 9.608 -11.438 -6.656 1.00 54.09 170 GLU A O 1
ATOM 1412 N N . ASP A 1 171 ? 7.844 -10.110 -7.017 1.00 46.69 171 ASP A N 1
ATOM 1413 C CA . ASP A 1 171 ? 6.810 -11.138 -6.854 1.00 46.69 171 ASP A CA 1
ATOM 1414 C C . ASP A 1 171 ? 5.685 -11.127 -7.916 1.00 46.69 171 ASP A C 1
ATOM 1416 O O . ASP A 1 171 ? 4.666 -11.792 -7.730 1.00 46.69 171 ASP A O 1
ATOM 1420 N N . PHE A 1 172 ? 5.820 -10.399 -9.032 1.00 45.03 172 PHE A N 1
ATOM 1421 C CA . PHE A 1 172 ? 4.802 -10.438 -10.094 1.00 45.03 172 PHE A CA 1
ATOM 1422 C C . PHE A 1 172 ? 5.164 -11.444 -11.185 1.00 45.03 172 PHE A C 1
ATOM 1424 O O . PHE A 1 172 ? 6.084 -11.221 -11.975 1.00 45.03 172 PHE A O 1
ATOM 1431 N N . ASN A 1 173 ? 4.329 -12.474 -11.327 1.00 40.56 173 ASN A N 1
ATOM 1432 C CA . ASN A 1 173 ? 3.993 -12.960 -12.658 1.00 40.56 173 ASN A CA 1
ATOM 1433 C C . ASN A 1 173 ? 3.286 -11.800 -13.375 1.00 40.56 173 ASN A C 1
ATOM 1435 O O . ASN A 1 173 ? 2.112 -11.514 -13.151 1.00 40.56 173 ASN A O 1
ATOM 1439 N N . LEU A 1 174 ? 4.046 -11.074 -14.193 1.00 44.00 174 LEU A N 1
ATOM 1440 C CA . LEU A 1 174 ? 3.588 -9.935 -14.996 1.00 44.00 174 LEU A CA 1
ATOM 1441 C C . LEU A 1 174 ? 2.489 -10.289 -16.008 1.00 44.00 174 LEU A C 1
ATOM 1443 O O . LEU A 1 174 ? 1.958 -9.393 -16.657 1.00 44.00 174 LEU A O 1
ATOM 1447 N N . THR A 1 175 ? 2.119 -11.563 -16.128 1.00 47.84 175 THR A N 1
ATOM 1448 C CA . THR A 1 175 ? 0.996 -12.015 -16.953 1.00 47.84 175 THR A CA 1
ATOM 1449 C C . THR A 1 175 ? -0.318 -11.337 -16.561 1.00 47.84 175 THR A C 1
ATOM 1451 O O . THR A 1 175 ? -1.107 -11.019 -17.439 1.00 47.84 175 THR A O 1
ATOM 1454 N N . ILE A 1 176 ? -0.509 -11.000 -15.280 1.00 46.84 176 ILE A N 1
ATOM 1455 C CA . ILE A 1 176 ? -1.764 -10.430 -14.757 1.00 46.84 176 ILE A CA 1
ATOM 1456 C C . ILE A 1 176 ? -1.909 -8.917 -15.059 1.00 46.84 176 ILE A C 1
ATOM 1458 O O . ILE A 1 176 ? -3.001 -8.370 -14.956 1.00 46.84 176 ILE A O 1
ATOM 1462 N N . LEU A 1 177 ? -0.827 -8.224 -15.449 1.00 49.44 177 LEU A N 1
ATOM 1463 C CA . LEU A 1 177 ? -0.815 -6.768 -15.692 1.00 49.44 177 LEU A CA 1
ATOM 1464 C C . LEU A 1 177 ? -0.699 -6.374 -17.174 1.00 49.44 177 LEU A C 1
ATOM 1466 O O . LEU A 1 177 ? -0.491 -5.197 -17.480 1.00 49.44 177 LEU A O 1
ATOM 1470 N N . LYS A 1 178 ? -0.822 -7.315 -18.118 1.00 52.94 178 LYS A N 1
ATOM 1471 C CA . LYS A 1 178 ? -1.079 -6.920 -19.511 1.00 52.94 178 LYS A CA 1
ATOM 1472 C C . LYS A 1 178 ? -2.432 -6.202 -19.542 1.00 52.94 178 LYS A C 1
ATOM 1474 O O . LYS A 1 178 ? -3.365 -6.667 -18.896 1.00 52.94 178 LYS A O 1
ATOM 1479 N N . LYS A 1 179 ? -2.543 -5.088 -20.279 1.00 50.28 179 LYS A N 1
ATOM 1480 C CA . LYS A 1 179 ? -3.798 -4.317 -20.422 1.00 50.28 179 LYS A CA 1
ATOM 1481 C C . LYS A 1 179 ? -5.006 -5.225 -20.713 1.00 50.28 179 LYS A C 1
ATOM 1483 O O . LYS A 1 179 ? -6.064 -4.996 -20.147 1.00 50.28 179 LYS A O 1
ATOM 1488 N N . GLU A 1 180 ? -4.804 -6.288 -21.489 1.00 50.50 180 GLU A N 1
ATOM 1489 C CA . GLU A 1 180 ? -5.808 -7.309 -21.830 1.00 50.50 180 GLU A CA 1
ATOM 1490 C C . GLU A 1 180 ? -6.360 -8.096 -20.626 1.00 50.50 180 GLU A C 1
ATOM 1492 O O . GLU A 1 180 ? -7.535 -8.419 -20.628 1.00 50.50 180 GLU A O 1
ATOM 1497 N N . TYR A 1 181 ? -5.562 -8.351 -19.577 1.00 50.44 181 TYR A N 1
ATOM 1498 C CA . TYR A 1 181 ? -5.991 -9.073 -18.361 1.00 50.44 181 TYR A CA 1
ATOM 1499 C C . TYR A 1 181 ? -6.410 -8.140 -17.213 1.00 50.44 181 TYR A C 1
ATOM 1501 O O . TYR A 1 181 ? -6.846 -8.598 -16.155 1.00 50.44 181 TYR A O 1
ATOM 1509 N N . ILE A 1 182 ? -6.203 -6.826 -17.351 1.00 57.25 182 ILE A N 1
ATOM 1510 C CA . ILE A 1 182 ? -6.629 -5.852 -16.334 1.00 57.25 182 ILE A CA 1
ATOM 1511 C C . ILE A 1 182 ? -8.127 -5.569 -16.481 1.00 57.25 182 ILE A C 1
ATOM 1513 O O . ILE A 1 182 ? -8.816 -5.436 -15.474 1.00 57.25 182 ILE A O 1
ATOM 1517 N N . PHE A 1 183 ? -8.625 -5.514 -17.717 1.00 64.88 183 PHE A N 1
ATOM 1518 C CA . PHE A 1 183 ? -10.003 -5.150 -18.044 1.00 64.88 183 PHE A CA 1
ATOM 1519 C C . PHE A 1 183 ? -10.843 -6.364 -18.450 1.00 64.88 183 PHE A C 1
ATOM 1521 O O . PHE A 1 183 ? -11.526 -6.338 -19.469 1.00 64.88 183 PHE A O 1
ATOM 1528 N N . ASP A 1 184 ? -10.806 -7.423 -17.642 1.00 72.00 184 ASP A N 1
ATOM 1529 C CA . ASP A 1 184 ? -11.752 -8.531 -17.789 1.00 72.00 184 ASP A CA 1
ATOM 1530 C C . ASP A 1 184 ? -13.195 -7.985 -17.654 1.00 72.00 184 ASP A C 1
ATOM 1532 O O . ASP A 1 184 ? -13.438 -7.048 -16.885 1.00 72.00 184 ASP A O 1
ATOM 1536 N N . GLU A 1 185 ? -14.191 -8.568 -18.332 1.00 76.75 185 GLU A N 1
ATOM 1537 C CA . GLU A 1 185 ? -15.593 -8.111 -18.212 1.00 76.75 185 GLU A CA 1
ATOM 1538 C C . GLU A 1 185 ? -16.089 -8.090 -16.757 1.00 76.75 185 GLU A C 1
ATOM 1540 O O . GLU A 1 185 ? -16.853 -7.213 -16.349 1.00 76.75 185 GLU A O 1
ATOM 1545 N N . SER A 1 186 ? -15.626 -9.047 -15.951 1.00 78.56 186 SER A N 1
ATOM 1546 C CA . SER A 1 186 ? -15.914 -9.120 -14.517 1.00 78.56 186 SER A CA 1
ATOM 1547 C C . SER A 1 186 ? -15.368 -7.910 -13.751 1.00 78.56 186 SER A C 1
ATOM 1549 O O . SER A 1 186 ? -15.997 -7.453 -12.798 1.00 78.56 186 SER A O 1
ATOM 1551 N N . PHE A 1 187 ? -14.237 -7.349 -14.186 1.00 81.31 187 PHE A N 1
ATOM 1552 C CA . PHE A 1 187 ? -13.630 -6.143 -13.626 1.00 81.31 187 PHE A CA 1
ATOM 1553 C C . PHE A 1 187 ? -14.424 -4.888 -13.943 1.00 81.31 187 PHE A C 1
ATOM 1555 O O . PHE A 1 187 ? -14.679 -4.082 -13.047 1.00 81.31 187 PHE A O 1
ATOM 1562 N N . LEU A 1 188 ? -14.902 -4.764 -15.176 1.00 81.50 188 LEU A N 1
ATOM 1563 C CA . LEU A 1 188 ? -15.753 -3.645 -15.572 1.00 81.50 188 LEU A CA 1
ATOM 1564 C C . LEU A 1 188 ? -17.108 -3.687 -14.847 1.00 81.50 188 LEU A C 1
ATOM 1566 O O . LEU A 1 188 ? -17.520 -2.678 -14.273 1.00 81.50 188 LEU A O 1
ATOM 1570 N N . LYS A 1 189 ? -17.745 -4.865 -14.766 1.00 81.81 189 LYS A N 1
ATOM 1571 C CA . LYS A 1 189 ? -18.984 -5.068 -13.989 1.00 81.81 189 LYS A CA 1
ATOM 1572 C C . LYS A 1 189 ? -18.789 -4.745 -12.506 1.00 81.81 189 LYS A C 1
ATOM 1574 O O . LYS A 1 189 ? -19.663 -4.146 -11.885 1.00 81.81 189 LYS A O 1
ATOM 1579 N N . PHE A 1 190 ? -17.634 -5.104 -11.943 1.00 82.94 190 PHE A N 1
ATOM 1580 C CA . PHE A 1 190 ? -17.299 -4.780 -10.559 1.00 82.94 190 PHE A CA 1
ATOM 1581 C C . PHE A 1 190 ? -17.199 -3.265 -10.336 1.00 82.94 190 PHE A C 1
ATOM 1583 O O . PHE A 1 190 ? -17.833 -2.757 -9.415 1.00 82.94 190 PHE A O 1
ATOM 1590 N N . ILE A 1 191 ? -16.479 -2.534 -11.195 1.00 82.75 191 ILE A N 1
ATOM 1591 C CA . ILE A 1 191 ? -16.350 -1.067 -11.100 1.00 82.75 191 ILE A CA 1
ATOM 1592 C C . ILE A 1 191 ? -17.708 -0.367 -11.207 1.00 82.75 191 ILE A C 1
ATOM 1594 O O . ILE A 1 191 ? -17.955 0.607 -10.506 1.00 82.75 191 ILE A O 1
ATOM 1598 N N . GLN A 1 192 ? -18.603 -0.864 -12.059 1.00 82.38 192 GLN A N 1
ATOM 1599 C CA . GLN A 1 192 ? -19.938 -0.284 -12.228 1.00 82.38 192 GLN A CA 1
ATOM 1600 C C . GLN A 1 192 ? -20.888 -0.589 -11.059 1.00 82.38 192 GLN A C 1
ATOM 1602 O O . GLN A 1 192 ? -21.971 -0.007 -10.965 1.00 82.38 192 GLN A O 1
ATOM 1607 N N . SER A 1 193 ? -20.516 -1.501 -10.157 1.00 81.88 193 SER A N 1
ATOM 1608 C CA . SER A 1 193 ? -21.377 -1.883 -9.044 1.00 81.88 193 SER A CA 1
ATOM 1609 C C . SER A 1 193 ? -21.532 -0.743 -8.027 1.00 81.88 193 SER A C 1
ATOM 1611 O O . SER A 1 193 ? -20.569 -0.125 -7.580 1.00 81.88 193 SER A O 1
ATOM 1613 N N . LYS A 1 194 ? -22.767 -0.486 -7.578 1.00 78.81 194 LYS A N 1
ATOM 1614 C CA . LYS A 1 194 ? -23.046 0.556 -6.566 1.00 78.81 194 LYS A CA 1
ATOM 1615 C C . LYS A 1 194 ? -22.520 0.203 -5.164 1.00 78.81 194 LYS A C 1
ATOM 1617 O O . LYS A 1 194 ? -22.393 1.077 -4.314 1.00 78.81 194 LYS A O 1
ATOM 1622 N N . ASN A 1 195 ? -22.176 -1.067 -4.929 1.00 83.31 195 ASN A N 1
ATOM 1623 C CA . ASN A 1 195 ? -21.794 -1.605 -3.619 1.00 83.31 195 ASN A CA 1
ATOM 1624 C C . ASN A 1 195 ? -20.281 -1.856 -3.460 1.00 83.31 195 ASN A C 1
ATOM 1626 O O . ASN A 1 195 ? -19.886 -2.629 -2.583 1.00 83.31 195 ASN A O 1
ATOM 1630 N N . LEU A 1 196 ? -19.431 -1.185 -4.250 1.00 87.19 196 LEU A N 1
ATOM 1631 C CA . LEU A 1 196 ? -17.964 -1.312 -4.203 1.00 87.19 196 LEU A CA 1
ATOM 1632 C C . LEU A 1 196 ? -17.389 -1.259 -2.780 1.00 87.19 196 LEU A C 1
ATOM 1634 O O . LEU A 1 196 ? -16.580 -2.105 -2.407 1.00 87.19 196 LEU A O 1
ATOM 1638 N N . TYR A 1 197 ? -17.848 -0.305 -1.964 1.00 88.94 197 TYR A N 1
ATOM 1639 C CA . TYR A 1 197 ? -17.400 -0.131 -0.577 1.00 88.94 197 TYR A CA 1
ATOM 1640 C C . TYR A 1 197 ? -17.536 -1.426 0.245 1.00 88.94 197 TYR A C 1
ATOM 1642 O O . TYR A 1 197 ? -16.562 -1.924 0.815 1.00 88.94 197 TYR A O 1
ATOM 1650 N N . ASN A 1 198 ? -18.734 -2.016 0.248 1.00 88.75 198 ASN A N 1
ATOM 1651 C CA . ASN A 1 198 ? -19.027 -3.219 1.025 1.00 88.75 198 ASN A CA 1
ATOM 1652 C C . ASN A 1 198 ? -18.265 -4.437 0.499 1.00 88.75 198 ASN A C 1
ATOM 1654 O O . ASN A 1 198 ? -17.772 -5.234 1.296 1.00 88.75 198 ASN A O 1
ATOM 1658 N N . TRP A 1 199 ? -18.128 -4.555 -0.825 1.00 88.94 199 TRP A N 1
ATOM 1659 C CA . TRP A 1 199 ? -17.397 -5.649 -1.462 1.00 88.94 199 TRP A CA 1
ATOM 1660 C C . TRP A 1 199 ? -15.897 -5.601 -1.167 1.00 88.94 199 TRP A C 1
ATOM 1662 O O . TRP A 1 199 ? -15.263 -6.631 -0.947 1.00 88.94 199 TRP A O 1
ATOM 1672 N N . ILE A 1 200 ? -15.301 -4.410 -1.130 1.00 90.50 200 ILE A N 1
ATOM 1673 C CA . ILE A 1 200 ? -13.881 -4.258 -0.799 1.00 90.50 200 ILE A CA 1
ATOM 1674 C C . ILE A 1 200 ? -13.646 -4.620 0.670 1.00 90.50 200 ILE A C 1
ATOM 1676 O O . ILE A 1 200 ? -12.726 -5.374 0.986 1.00 90.50 200 ILE A O 1
ATOM 1680 N N . ILE A 1 201 ? -14.506 -4.142 1.571 1.00 90.81 201 ILE A N 1
ATOM 1681 C CA . ILE A 1 201 ? -14.369 -4.377 3.014 1.00 90.81 201 ILE A CA 1
ATOM 1682 C C . ILE A 1 201 ? -14.584 -5.840 3.380 1.00 90.81 201 ILE A C 1
ATOM 1684 O O . ILE A 1 201 ? -13.831 -6.374 4.194 1.00 90.81 201 ILE A O 1
ATOM 1688 N N . SER A 1 202 ? -15.572 -6.504 2.778 1.00 87.81 202 SER A N 1
ATOM 1689 C CA . SER A 1 202 ? -15.809 -7.938 2.972 1.00 87.81 202 SER A CA 1
ATOM 1690 C C . SER A 1 202 ? -14.624 -8.788 2.492 1.00 87.81 202 SER A C 1
ATOM 1692 O O . SER A 1 202 ? -14.374 -9.856 3.055 1.00 87.81 202 SER A O 1
ATOM 1694 N N . SER A 1 203 ? -13.883 -8.300 1.491 1.00 89.38 203 SER A N 1
ATOM 1695 C CA . SER A 1 203 ? -12.747 -8.987 0.864 1.00 89.38 203 SER A CA 1
ATOM 1696 C C . SER A 1 203 ? -11.417 -8.758 1.585 1.00 89.38 203 SER A C 1
ATOM 1698 O O . SER A 1 203 ? -10.471 -9.525 1.401 1.00 89.38 203 SER A O 1
ATOM 1700 N N . ILE A 1 204 ? -11.321 -7.731 2.434 1.00 89.31 204 ILE A N 1
ATOM 1701 C CA . ILE A 1 204 ? -10.163 -7.517 3.306 1.00 89.31 204 ILE A CA 1
ATOM 1702 C C . ILE A 1 204 ? -10.259 -8.468 4.501 1.00 89.31 204 ILE A C 1
ATOM 1704 O O . ILE A 1 204 ? -11.223 -8.435 5.268 1.00 89.31 204 ILE A O 1
ATOM 1708 N N . CYS A 1 205 ? -9.231 -9.303 4.679 1.00 87.06 205 CYS A N 1
ATOM 1709 C CA . CYS A 1 205 ? -9.175 -10.331 5.726 1.00 87.06 205 CYS A CA 1
ATOM 1710 C C . CYS A 1 205 ? -10.474 -11.158 5.799 1.00 87.06 205 CYS A C 1
ATOM 1712 O O . CYS A 1 205 ? -11.211 -11.053 6.787 1.00 87.06 205 CYS A O 1
ATOM 1714 N N . PRO A 1 206 ? -10.792 -11.952 4.758 1.00 84.75 206 PRO A N 1
ATOM 1715 C CA . PRO A 1 206 ? -12.043 -12.707 4.705 1.00 84.75 206 PRO A CA 1
ATOM 1716 C C . PRO A 1 206 ? -12.153 -13.727 5.845 1.00 84.75 206 PRO A C 1
ATOM 1718 O O . PRO A 1 206 ? -13.263 -14.014 6.275 1.00 84.75 206 PRO A O 1
ATOM 1721 N N . ASP A 1 207 ? -11.017 -14.191 6.375 1.00 82.94 207 ASP A N 1
ATOM 1722 C CA . ASP A 1 207 ? -10.906 -15.162 7.472 1.00 82.94 207 ASP A CA 1
ATOM 1723 C C . ASP A 1 207 ? -11.428 -14.631 8.823 1.00 82.94 207 ASP A C 1
ATOM 1725 O O . ASP A 1 207 ? -11.664 -15.405 9.746 1.00 82.94 207 ASP A O 1
ATOM 1729 N N . ILE A 1 208 ? -11.615 -13.313 8.954 1.00 84.19 208 ILE A N 1
ATOM 1730 C CA . ILE A 1 208 ? -12.081 -12.668 10.186 1.00 84.19 208 ILE A CA 1
ATOM 1731 C C . ILE A 1 208 ? -13.541 -12.256 10.008 1.00 84.19 208 ILE A C 1
ATOM 1733 O O . ILE A 1 208 ? -13.866 -11.474 9.108 1.00 84.19 208 ILE A O 1
ATOM 1737 N N . PHE A 1 209 ? -14.424 -12.728 10.886 1.00 83.50 209 PHE A N 1
ATOM 1738 C CA . PHE A 1 209 ? -15.816 -12.286 10.910 1.00 83.50 209 PHE A CA 1
ATOM 1739 C C . PHE A 1 209 ? -15.956 -10.908 11.573 1.00 83.50 209 PHE A C 1
ATOM 1741 O O . PHE A 1 209 ? -15.319 -10.619 12.583 1.00 83.50 209 PHE A O 1
ATOM 1748 N N . GLY A 1 210 ? -16.823 -10.057 11.023 1.00 83.50 210 GLY A N 1
ATOM 1749 C CA . GLY A 1 210 ? -17.105 -8.738 11.588 1.00 83.50 210 GLY A CA 1
ATOM 1750 C C . GLY A 1 210 ? -15.939 -7.751 11.472 1.00 83.50 210 GLY A C 1
ATOM 1751 O O . GLY A 1 210 ? -15.208 -7.733 10.480 1.00 83.50 210 GLY A O 1
ATOM 1752 N N . HIS A 1 211 ? -15.816 -6.868 12.470 1.00 86.50 211 HIS A N 1
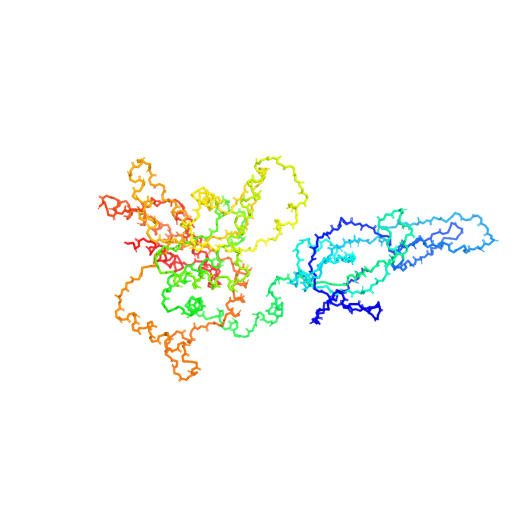ATOM 1753 C CA . HIS A 1 211 ? -14.825 -5.782 12.515 1.00 86.50 211 HIS A CA 1
ATOM 1754 C C . HIS A 1 211 ? -14.769 -4.920 11.238 1.00 86.50 211 HIS A C 1
ATOM 1756 O O . HIS A 1 211 ? -13.708 -4.415 10.866 1.00 86.50 211 HIS A O 1
ATOM 1762 N N . ASN A 1 212 ? -15.921 -4.698 10.588 1.00 88.44 212 ASN A N 1
ATOM 1763 C CA . ASN A 1 212 ? -16.023 -3.980 9.309 1.00 88.44 212 ASN A CA 1
ATOM 1764 C C . ASN A 1 212 ? -15.346 -2.600 9.343 1.00 88.44 212 ASN A C 1
ATOM 1766 O O . ASN A 1 212 ? -14.800 -2.160 8.343 1.00 88.44 212 ASN A O 1
ATOM 1770 N N . GLN A 1 213 ? -15.324 -1.936 10.499 1.00 88.50 213 GLN A N 1
ATOM 1771 C CA . GLN A 1 213 ? -14.683 -0.629 10.675 1.00 88.50 213 GLN A CA 1
ATOM 1772 C C . GLN A 1 213 ? -13.154 -0.707 10.650 1.00 88.50 213 GLN A C 1
ATOM 1774 O O . GLN A 1 213 ? -12.513 0.129 10.025 1.00 88.50 213 GLN A O 1
ATOM 1779 N N . ILE A 1 214 ? -12.569 -1.729 11.285 1.00 91.06 214 ILE A N 1
ATOM 1780 C CA . ILE A 1 214 ? -11.119 -1.963 11.251 1.00 91.06 214 ILE A CA 1
ATOM 1781 C C . ILE A 1 214 ? -10.706 -2.327 9.822 1.00 91.06 214 ILE A C 1
ATOM 1783 O O . ILE A 1 214 ? -9.718 -1.811 9.306 1.00 91.06 214 ILE A O 1
ATOM 1787 N N . LYS A 1 215 ? -11.513 -3.160 9.152 1.00 91.88 215 LYS A N 1
ATOM 1788 C CA . LYS A 1 215 ? -11.330 -3.515 7.740 1.00 91.88 215 LYS A CA 1
ATOM 1789 C C . LYS A 1 215 ? -11.464 -2.304 6.812 1.00 91.88 215 LYS A C 1
ATOM 1791 O O . LYS A 1 215 ? -10.648 -2.156 5.910 1.00 91.88 215 LYS A O 1
ATOM 1796 N N . ALA A 1 216 ? -12.420 -1.409 7.060 1.00 92.00 216 ALA A N 1
ATOM 1797 C CA . ALA A 1 216 ? -12.559 -0.144 6.340 1.00 92.00 216 ALA A CA 1
ATOM 1798 C C . ALA A 1 216 ? -11.353 0.778 6.571 1.00 92.00 216 ALA A C 1
ATOM 1800 O O . ALA A 1 216 ? -10.823 1.344 5.620 1.00 92.00 216 ALA A O 1
ATOM 1801 N N . GLY A 1 217 ? -10.856 0.873 7.808 1.00 91.94 217 GLY A N 1
ATOM 1802 C CA . GLY A 1 217 ? -9.631 1.608 8.122 1.00 91.94 217 GLY A CA 1
ATOM 1803 C C . GLY A 1 217 ? -8.406 1.054 7.390 1.00 91.94 217 GLY A C 1
ATOM 1804 O O . GLY A 1 217 ? -7.610 1.818 6.846 1.00 91.94 217 GLY A O 1
ATOM 1805 N N . LEU A 1 218 ? -8.293 -0.272 7.288 1.00 91.94 218 LEU A N 1
ATOM 1806 C CA . LEU A 1 218 ? -7.268 -0.924 6.473 1.00 91.94 218 LEU A CA 1
ATOM 1807 C C . LEU A 1 218 ? -7.455 -0.680 4.976 1.00 91.94 218 LEU A C 1
ATOM 1809 O O . LEU A 1 218 ? -6.465 -0.482 4.278 1.00 91.94 218 LEU A O 1
ATOM 1813 N N . ALA A 1 219 ? -8.693 -0.656 4.477 1.00 92.38 219 ALA A N 1
ATOM 1814 C CA . ALA A 1 219 ? -8.980 -0.289 3.093 1.00 92.38 219 ALA A CA 1
ATOM 1815 C C . ALA A 1 219 ? -8.457 1.124 2.810 1.00 92.38 219 ALA A C 1
ATOM 1817 O O . ALA A 1 219 ? -7.655 1.324 1.899 1.00 92.38 219 ALA A O 1
ATOM 1818 N N . VAL A 1 220 ? -8.808 2.082 3.669 1.00 92.19 220 VAL A N 1
ATOM 1819 C CA . VAL A 1 220 ? -8.337 3.469 3.601 1.00 92.19 220 VAL A CA 1
ATOM 1820 C C . VAL A 1 220 ? -6.803 3.543 3.648 1.00 92.19 220 VAL A C 1
ATOM 1822 O O . VAL A 1 220 ? -6.187 4.294 2.882 1.00 92.19 220 VAL A O 1
ATOM 1825 N N . LEU A 1 221 ? -6.168 2.726 4.494 1.00 90.69 221 LEU A N 1
ATOM 1826 C CA . LEU A 1 221 ? -4.713 2.595 4.562 1.00 90.69 221 LEU A CA 1
ATOM 1827 C C . LEU A 1 221 ? -4.111 1.970 3.296 1.00 90.69 221 LEU A C 1
ATOM 1829 O O . LEU A 1 221 ? -2.962 2.264 2.995 1.00 90.69 221 LEU A O 1
ATOM 1833 N N . LEU A 1 222 ? -4.832 1.156 2.528 1.00 89.56 222 LEU A N 1
ATOM 1834 C CA . LEU A 1 222 ? -4.350 0.597 1.262 1.00 89.56 222 LEU A CA 1
ATOM 1835 C C . LEU A 1 222 ? -4.475 1.617 0.118 1.00 89.56 222 LEU A C 1
ATOM 1837 O O . LEU A 1 222 ? -3.463 1.938 -0.505 1.00 89.56 222 LEU A O 1
ATOM 1841 N N . PHE A 1 223 ? -5.651 2.220 -0.094 1.00 88.44 223 PHE A N 1
ATOM 1842 C CA . PHE A 1 223 ? -5.881 3.187 -1.187 1.00 88.44 223 PHE A CA 1
ATOM 1843 C C . PHE A 1 223 ? -5.080 4.487 -1.020 1.00 88.44 223 PHE A C 1
ATOM 1845 O O . PHE A 1 223 ? -4.437 4.957 -1.965 1.00 88.44 223 PHE A O 1
ATOM 1852 N N . GLY A 1 224 ? -5.026 5.014 0.207 1.00 84.50 224 GLY A N 1
ATOM 1853 C CA . GLY A 1 224 ? -4.237 6.195 0.552 1.00 84.50 224 GLY A CA 1
ATOM 1854 C C . GLY A 1 224 ? -4.687 7.507 -0.053 1.00 84.50 224 GLY A C 1
ATOM 1855 O O . GLY A 1 224 ? -5.772 7.621 -0.603 1.00 84.50 224 GLY A O 1
ATOM 1856 N N . ARG A 1 225 ? -3.788 8.488 0.056 1.00 79.75 225 ARG A N 1
ATOM 1857 C CA . ARG A 1 225 ? -3.979 9.833 -0.479 1.00 79.75 225 ARG A CA 1
ATOM 1858 C C . ARG A 1 225 ? -3.918 9.885 -2.005 1.00 79.75 225 ARG A C 1
ATOM 1860 O O . ARG A 1 225 ? -3.452 8.945 -2.668 1.00 79.75 225 ARG A O 1
ATOM 1867 N N . ASN A 1 226 ? -4.310 11.031 -2.542 1.00 77.88 226 ASN A N 1
ATOM 1868 C CA . ASN A 1 226 ? -4.097 11.375 -3.942 1.00 77.88 226 ASN A CA 1
ATOM 1869 C C . ASN A 1 226 ? -2.627 11.754 -4.201 1.00 77.88 226 ASN A C 1
ATOM 1871 O O . ASN A 1 226 ? -1.986 12.419 -3.390 1.00 77.88 226 ASN A O 1
ATOM 1875 N N . GLU A 1 227 ? -2.066 11.301 -5.328 1.00 66.81 227 GLU A N 1
ATOM 1876 C CA . GLU A 1 227 ? -0.644 11.517 -5.672 1.00 66.81 227 GLU A CA 1
ATOM 1877 C C . GLU A 1 227 ? -0.415 12.733 -6.586 1.00 66.81 227 GLU A C 1
ATOM 1879 O O . GLU A 1 227 ? 0.731 13.154 -6.804 1.00 66.81 227 GLU A O 1
ATOM 1884 N N . LYS A 1 228 ? -1.501 13.264 -7.160 1.00 58.06 228 LYS A N 1
ATOM 1885 C CA . LYS A 1 228 ? -1.503 14.384 -8.100 1.00 58.06 228 LYS A CA 1
ATOM 1886 C C . LYS A 1 228 ? -2.201 15.589 -7.477 1.00 58.06 228 LYS A C 1
ATOM 1888 O O . LYS A 1 228 ? -3.394 15.778 -7.667 1.00 58.06 228 LYS A O 1
ATOM 1893 N N . THR A 1 229 ? -1.440 16.435 -6.801 1.00 47.66 229 THR A N 1
ATOM 1894 C CA . THR A 1 229 ? -1.800 17.845 -6.633 1.00 47.66 229 THR A CA 1
ATOM 1895 C C . THR A 1 229 ? -0.657 18.676 -7.199 1.00 47.66 229 THR A C 1
ATOM 1897 O O . THR A 1 229 ? 0.333 18.975 -6.538 1.00 47.66 229 THR A O 1
ATOM 1900 N N . LEU A 1 230 ? -0.757 18.961 -8.502 1.00 41.69 230 LEU A N 1
ATOM 1901 C CA . LEU A 1 230 ? 0.011 20.033 -9.118 1.00 41.69 230 LEU A CA 1
ATOM 1902 C C . LEU A 1 230 ? -0.544 21.365 -8.585 1.00 41.69 230 LEU A C 1
ATOM 1904 O O . LEU A 1 230 ? -1.730 21.642 -8.713 1.00 41.69 230 LEU A O 1
ATOM 1908 N N . ASN A 1 231 ? 0.349 22.173 -8.020 1.00 40.06 231 ASN A N 1
ATOM 1909 C CA . ASN A 1 231 ? 0.296 23.639 -7.981 1.00 40.06 231 ASN A CA 1
ATOM 1910 C C . ASN A 1 231 ? -0.700 24.376 -7.067 1.00 40.06 231 ASN A C 1
ATOM 1912 O O . ASN A 1 231 ? -0.683 25.603 -7.079 1.00 40.06 231 ASN A O 1
ATOM 1916 N N . THR A 1 232 ? -1.476 23.724 -6.201 1.00 35.72 232 THR A N 1
ATOM 1917 C CA . THR A 1 232 ? -2.256 24.448 -5.174 1.00 35.72 232 THR A CA 1
ATOM 1918 C C . THR A 1 232 ? -1.740 24.132 -3.777 1.00 35.72 232 THR A C 1
ATOM 1920 O O . THR A 1 232 ? -1.857 22.998 -3.323 1.00 35.72 232 THR A O 1
ATOM 1923 N N . PHE A 1 233 ? -1.135 25.143 -3.143 1.00 38.94 233 PHE A N 1
ATOM 1924 C CA . PHE A 1 233 ? -0.669 25.209 -1.753 1.00 38.94 233 PHE A CA 1
ATOM 1925 C C . PHE A 1 233 ? -0.214 23.881 -1.127 1.00 38.94 233 PHE A C 1
ATOM 1927 O O . PHE A 1 233 ? -0.975 23.096 -0.566 1.00 38.94 233 PHE A O 1
ATOM 1934 N N . THR A 1 234 ? 1.103 23.696 -1.155 1.00 44.66 234 THR A N 1
ATOM 1935 C CA . THR A 1 234 ? 1.868 22.832 -0.257 1.00 44.66 234 THR A CA 1
ATOM 1936 C C . THR A 1 234 ? 1.352 22.915 1.180 1.00 44.66 234 THR A C 1
ATOM 1938 O O . THR A 1 234 ? 1.705 23.855 1.883 1.00 44.66 234 THR A O 1
ATOM 1941 N N . MET A 1 235 ? 0.578 21.948 1.664 1.00 44.38 235 MET A N 1
ATOM 1942 C CA . MET A 1 235 ? 0.389 21.842 3.116 1.00 44.38 235 MET A CA 1
ATOM 1943 C C . MET A 1 235 ? 0.435 20.402 3.626 1.00 44.38 235 MET A C 1
ATOM 1945 O O . MET A 1 235 ? 1.099 20.155 4.628 1.00 44.38 235 MET A O 1
ATOM 1949 N N . PHE A 1 236 ? -0.128 19.411 2.924 1.00 52.62 236 PHE A N 1
ATOM 1950 C CA . PHE A 1 236 ? -0.318 18.086 3.539 1.00 52.62 236 PHE A CA 1
ATOM 1951 C C . PHE A 1 236 ? 0.314 16.944 2.736 1.00 52.62 236 PHE A C 1
ATOM 1953 O O . PHE A 1 236 ? -0.364 16.066 2.206 1.00 52.62 236 PHE A O 1
ATOM 1960 N N . SER A 1 237 ? 1.652 16.917 2.672 1.00 59.84 237 SER A N 1
ATOM 1961 C CA . SER A 1 237 ? 2.385 15.736 2.187 1.00 59.84 237 SER A CA 1
ATOM 1962 C C . SER A 1 237 ? 2.492 14.668 3.278 1.00 59.84 237 SER A C 1
ATOM 1964 O O . SER A 1 237 ? 3.587 14.304 3.690 1.00 59.84 237 SER A O 1
ATOM 1966 N N . ARG A 1 238 ? 1.351 14.233 3.828 1.00 74.06 238 ARG A N 1
ATOM 1967 C CA . ARG A 1 238 ? 1.292 13.215 4.886 1.00 74.06 238 ARG A CA 1
ATOM 1968 C C . ARG A 1 238 ? 0.592 11.967 4.372 1.00 74.06 238 ARG A C 1
ATOM 1970 O O . ARG A 1 238 ? -0.364 12.043 3.605 1.00 74.06 238 ARG A O 1
ATOM 1977 N N . ASN A 1 239 ? 1.090 10.809 4.785 1.00 80.56 239 ASN A N 1
ATOM 1978 C CA . ASN A 1 239 ? 0.443 9.532 4.514 1.00 80.56 239 ASN A CA 1
ATOM 1979 C C . ASN A 1 239 ? -0.472 9.158 5.678 1.00 80.56 239 ASN A C 1
ATOM 1981 O O . ASN A 1 239 ? -0.177 9.495 6.820 1.00 80.56 239 ASN A O 1
ATOM 1985 N N . ILE A 1 240 ? -1.534 8.411 5.376 1.00 87.75 240 ILE A N 1
ATOM 1986 C CA . ILE A 1 240 ? -2.449 7.886 6.392 1.00 87.75 240 ILE A CA 1
ATOM 1987 C C . ILE A 1 240 ? -1.710 6.832 7.219 1.00 87.75 240 ILE A C 1
ATOM 1989 O O . ILE A 1 240 ? -1.110 5.919 6.642 1.00 87.75 240 ILE A O 1
ATOM 1993 N N . ASN A 1 241 ? -1.774 6.946 8.543 1.00 89.62 241 ASN A N 1
ATOM 1994 C CA . ASN A 1 241 ? -1.209 6.002 9.503 1.00 89.62 241 ASN A CA 1
ATOM 1995 C C . ASN A 1 241 ? -2.301 5.452 10.424 1.00 89.62 241 ASN A C 1
ATOM 1997 O O . ASN A 1 241 ? -3.210 6.172 10.843 1.00 89.62 241 ASN A O 1
ATOM 2001 N N . MET A 1 242 ? -2.186 4.170 10.764 1.00 90.81 242 MET A N 1
ATOM 2002 C CA . MET A 1 242 ? -3.181 3.442 11.546 1.00 90.81 242 MET A CA 1
ATOM 2003 C C . MET A 1 242 ? -2.545 2.769 12.767 1.00 90.81 242 MET A C 1
ATOM 2005 O O . MET A 1 242 ? -1.478 2.165 12.666 1.00 90.81 242 MET A O 1
ATOM 2009 N N . LEU A 1 243 ? -3.225 2.844 13.912 1.00 88.81 243 LEU A N 1
ATOM 2010 C CA . LEU A 1 243 ? -2.829 2.210 15.169 1.00 88.81 243 LEU A CA 1
ATOM 2011 C C . LEU A 1 243 ? -3.926 1.262 15.676 1.00 88.81 243 LEU A C 1
ATOM 2013 O O . LEU A 1 243 ? -5.087 1.648 15.816 1.00 88.81 243 LEU A O 1
ATOM 2017 N N . LEU A 1 244 ? -3.541 0.028 15.996 1.00 89.00 244 LEU A N 1
ATOM 2018 C CA . LEU A 1 244 ? -4.386 -1.006 16.587 1.00 89.00 244 LEU A CA 1
ATOM 2019 C C . LEU A 1 244 ? -4.044 -1.181 18.070 1.00 89.00 244 LEU A C 1
ATOM 2021 O O . LEU A 1 244 ? -2.999 -1.731 18.419 1.00 89.00 244 LEU A O 1
ATOM 2025 N N . ILE A 1 245 ? -4.946 -0.759 18.950 1.00 85.94 245 ILE A N 1
ATOM 2026 C CA . ILE A 1 245 ? -4.804 -0.879 20.406 1.00 85.94 245 ILE A CA 1
ATOM 2027 C C . ILE A 1 245 ? -5.640 -2.066 20.885 1.00 85.94 245 ILE A C 1
ATOM 2029 O O . ILE A 1 245 ? -6.783 -2.214 20.469 1.00 85.94 245 ILE A O 1
ATOM 2033 N N . GLY A 1 246 ? -5.123 -2.917 21.767 1.00 83.06 246 GLY A N 1
ATOM 2034 C CA . GLY A 1 246 ? -5.938 -3.949 22.430 1.00 83.06 246 GLY A CA 1
ATOM 2035 C C . GLY A 1 246 ? -5.176 -5.228 22.737 1.00 83.06 246 GLY A C 1
ATOM 2036 O O . GLY A 1 246 ? -3.974 -5.291 22.502 1.00 83.06 246 GLY A O 1
ATOM 2037 N N . ASN A 1 247 ? -5.865 -6.238 23.260 1.00 80.00 247 ASN A N 1
ATOM 2038 C CA . ASN A 1 247 ? -5.238 -7.502 23.673 1.00 80.00 247 ASN A CA 1
ATOM 2039 C C . ASN A 1 247 ? -5.531 -8.669 22.717 1.00 80.00 247 ASN A C 1
ATOM 2041 O O . ASN A 1 247 ? -4.917 -9.720 22.863 1.00 80.00 247 ASN A O 1
ATOM 2045 N N . ASN A 1 248 ? -6.412 -8.482 21.725 1.00 84.62 248 ASN A N 1
ATOM 2046 C CA . ASN A 1 248 ? -6.715 -9.509 20.729 1.00 84.62 248 ASN A CA 1
ATOM 2047 C C . ASN A 1 248 ? -5.546 -9.654 19.736 1.00 84.62 248 ASN A C 1
ATOM 2049 O O . ASN A 1 248 ? -5.506 -9.021 18.675 1.00 84.62 248 ASN A O 1
ATOM 2053 N N . SER A 1 249 ? -4.554 -10.457 20.117 1.00 79.75 249 SER A N 1
ATOM 2054 C CA . SER A 1 249 ? -3.350 -10.716 19.325 1.00 79.75 249 SER A CA 1
ATOM 2055 C C . SER A 1 249 ? -3.659 -11.487 18.040 1.00 79.75 249 SER A C 1
ATOM 2057 O O . SER A 1 249 ? -3.043 -11.220 17.006 1.00 79.75 249 SER A O 1
ATOM 2059 N N . ALA A 1 250 ? -4.651 -12.383 18.059 1.00 82.88 250 ALA A N 1
ATOM 2060 C CA . ALA A 1 250 ? -5.061 -13.174 16.899 1.00 82.88 250 ALA A CA 1
ATOM 2061 C C . ALA A 1 250 ? -5.622 -12.296 15.766 1.00 82.88 250 ALA A C 1
ATOM 2063 O O . ALA A 1 250 ? -5.260 -12.453 14.595 1.00 82.88 250 ALA A O 1
ATOM 2064 N N . LEU A 1 251 ? -6.460 -11.312 16.104 1.00 86.69 251 LEU A N 1
ATOM 2065 C CA . LEU A 1 251 ? -6.992 -10.360 15.131 1.00 86.69 251 LEU A CA 1
ATOM 2066 C C . LEU A 1 251 ? -5.878 -9.479 14.559 1.00 86.69 251 LEU A C 1
ATOM 2068 O O . LEU A 1 251 ? -5.796 -9.310 13.348 1.00 86.69 251 LEU A O 1
ATOM 2072 N N . LYS A 1 252 ? -4.982 -8.941 15.393 1.00 88.25 252 LYS A N 1
ATOM 2073 C CA . LYS A 1 252 ? -3.879 -8.102 14.895 1.00 88.25 252 LYS A CA 1
ATOM 2074 C C . LYS A 1 252 ? -2.955 -8.873 13.956 1.00 88.25 252 LYS A C 1
ATOM 2076 O O . LYS A 1 252 ? -2.739 -8.443 12.825 1.00 88.25 252 LYS A O 1
ATOM 2081 N N . SER A 1 253 ? -2.468 -10.033 14.390 1.00 87.12 253 SER A N 1
ATOM 2082 C CA . SER A 1 253 ? -1.533 -10.857 13.616 1.00 87.12 253 SER A CA 1
ATOM 2083 C C . SER A 1 253 ? -2.115 -11.299 12.269 1.00 87.12 253 SER A C 1
ATOM 2085 O O . SER A 1 253 ? -1.409 -11.265 11.260 1.00 87.12 253 SER A O 1
ATOM 2087 N N . SER A 1 254 ? -3.411 -11.622 12.201 1.00 88.50 254 SER A N 1
ATOM 2088 C CA . SER A 1 254 ? -4.089 -11.939 10.935 1.00 88.50 254 SER A CA 1
ATOM 2089 C C . SER A 1 254 ? -4.225 -10.727 10.000 1.00 88.50 254 SER A C 1
ATOM 2091 O O . SER A 1 254 ? -3.970 -10.862 8.799 1.00 88.50 254 SER A O 1
ATOM 2093 N N . LEU A 1 255 ? -4.518 -9.529 10.526 1.00 89.94 255 LEU A N 1
ATOM 2094 C CA . LEU A 1 255 ? -4.507 -8.282 9.744 1.00 89.94 255 LEU A CA 1
ATOM 2095 C C . LEU A 1 255 ? -3.108 -7.968 9.185 1.00 89.94 255 LEU A C 1
ATOM 2097 O O . LEU A 1 255 ? -2.958 -7.669 7.996 1.00 89.94 255 LEU A O 1
ATOM 2101 N N . PHE A 1 256 ? -2.068 -8.088 10.016 1.00 88.06 256 PHE A N 1
ATOM 2102 C CA . PHE A 1 256 ? -0.679 -7.906 9.588 1.00 88.06 256 PHE A CA 1
ATOM 2103 C C . PHE A 1 256 ? -0.260 -8.950 8.551 1.00 88.06 256 PHE A C 1
ATOM 2105 O O . PHE A 1 256 ? 0.381 -8.608 7.555 1.00 88.06 256 PHE A O 1
ATOM 2112 N N . ALA A 1 257 ? -0.648 -10.214 8.739 1.00 87.38 257 ALA A N 1
ATOM 2113 C CA . ALA A 1 257 ? -0.392 -11.280 7.779 1.00 87.38 257 ALA A CA 1
ATOM 2114 C C . ALA A 1 257 ? -1.066 -10.998 6.429 1.00 87.38 257 ALA A C 1
ATOM 2116 O O . ALA A 1 257 ? -0.452 -11.214 5.385 1.00 87.38 257 ALA A O 1
ATOM 2117 N N . PHE A 1 258 ? -2.291 -10.466 6.421 1.00 88.06 258 PHE A N 1
ATOM 2118 C CA . PHE A 1 258 ? -2.979 -10.084 5.187 1.00 88.06 258 PHE A CA 1
ATOM 2119 C C . PHE A 1 258 ? -2.243 -8.978 4.426 1.00 88.06 258 PHE A C 1
ATOM 2121 O O . PHE A 1 258 ? -2.032 -9.105 3.219 1.00 88.06 258 PHE A O 1
ATOM 2128 N N . ILE A 1 259 ? -1.776 -7.930 5.112 1.00 86.06 259 ILE A N 1
ATOM 2129 C CA . ILE A 1 259 ? -0.972 -6.887 4.460 1.00 86.06 259 ILE A CA 1
ATOM 2130 C C . ILE A 1 259 ? 0.355 -7.461 3.964 1.00 86.06 259 ILE A C 1
ATOM 2132 O O . ILE A 1 259 ? 0.728 -7.207 2.823 1.00 86.06 259 ILE A O 1
ATOM 2136 N N . LYS A 1 260 ? 1.025 -8.318 4.742 1.00 80.88 260 LYS A N 1
ATOM 2137 C CA . LYS A 1 260 ? 2.245 -9.016 4.300 1.00 80.88 260 LYS A CA 1
ATOM 2138 C C . LYS A 1 260 ? 2.005 -9.893 3.058 1.00 80.88 260 LYS A C 1
ATOM 2140 O O . LYS A 1 260 ? 2.883 -9.973 2.201 1.00 80.88 260 LYS A O 1
ATOM 2145 N N . LYS A 1 261 ? 0.813 -10.490 2.888 1.00 80.56 261 LYS A N 1
ATOM 2146 C CA . LYS A 1 261 ? 0.411 -11.182 1.639 1.00 80.56 261 LYS A CA 1
ATOM 2147 C C . LYS A 1 261 ? 0.288 -10.211 0.450 1.00 80.56 261 LYS A C 1
ATOM 2149 O O . LYS A 1 261 ? 0.512 -10.609 -0.698 1.00 80.56 261 LYS A O 1
ATOM 2154 N N . LEU A 1 262 ? -0.031 -8.939 0.694 1.00 75.06 262 LEU A N 1
ATOM 2155 C CA . LEU A 1 262 ? 0.006 -7.840 -0.281 1.00 75.06 262 LEU A CA 1
ATOM 2156 C C . LEU A 1 262 ? 1.432 -7.265 -0.403 1.00 75.06 262 LEU A C 1
ATOM 2158 O O . LEU A 1 262 ? 1.652 -6.067 -0.225 1.00 75.06 262 LEU A O 1
ATOM 2162 N N . LYS A 1 263 ? 2.399 -8.123 -0.761 1.00 57.72 263 LYS A N 1
ATOM 2163 C CA . LYS A 1 263 ? 3.847 -7.828 -0.855 1.00 57.72 263 LYS A CA 1
ATOM 2164 C C . LYS A 1 263 ? 4.230 -6.552 -1.629 1.00 57.72 263 LYS A C 1
ATOM 2166 O O . LYS A 1 263 ? 5.318 -6.028 -1.444 1.00 57.72 263 LYS A O 1
ATOM 2171 N N . PHE A 1 264 ? 3.351 -6.043 -2.496 1.00 58.84 264 PHE A N 1
ATOM 2172 C CA . PHE A 1 264 ? 3.543 -4.771 -3.201 1.00 58.84 264 PHE A CA 1
ATOM 2173 C C . PHE A 1 264 ? 3.542 -3.558 -2.260 1.00 58.84 264 PHE A C 1
ATOM 2175 O O . PHE A 1 264 ? 4.311 -2.620 -2.461 1.00 58.84 264 PHE A O 1
ATOM 2182 N N . PHE A 1 265 ? 2.671 -3.585 -1.251 1.00 56.53 265 PHE A N 1
ATOM 2183 C CA . PHE A 1 265 ? 2.526 -2.511 -0.280 1.00 56.53 265 PHE A CA 1
ATOM 2184 C C . PHE A 1 265 ? 3.371 -2.786 0.964 1.00 56.53 265 PHE A C 1
ATOM 2186 O O . PHE A 1 265 ? 3.953 -1.854 1.497 1.00 56.53 265 PHE A O 1
ATOM 2193 N N . ALA A 1 266 ? 3.484 -4.033 1.423 1.00 53.94 266 ALA A N 1
ATOM 2194 C CA . ALA A 1 266 ? 4.119 -4.326 2.705 1.00 53.94 266 ALA A CA 1
ATOM 2195 C C . ALA A 1 266 ? 5.653 -4.326 2.665 1.00 53.94 266 ALA A C 1
ATOM 2197 O O . ALA A 1 266 ? 6.267 -5.031 1.865 1.00 53.94 266 ALA A O 1
ATOM 2198 N N . SER A 1 267 ? 6.275 -3.627 3.613 1.00 59.31 267 SER A N 1
ATOM 2199 C CA . SER A 1 267 ? 7.673 -3.845 3.995 1.00 59.31 267 SER A CA 1
ATOM 2200 C C . SER A 1 267 ? 7.779 -4.257 5.466 1.00 59.31 267 SER A C 1
ATOM 2202 O O . SER A 1 267 ? 7.015 -3.810 6.321 1.00 59.31 267 SER A O 1
ATOM 2204 N N . ASN A 1 268 ? 8.721 -5.161 5.754 1.00 56.97 268 ASN A N 1
ATOM 2205 C CA . ASN A 1 268 ? 8.957 -5.668 7.108 1.00 56.97 268 ASN A CA 1
ATOM 2206 C C . ASN A 1 268 ? 9.540 -4.582 8.028 1.00 56.97 268 ASN A C 1
ATOM 2208 O O . ASN A 1 268 ? 10.198 -3.660 7.554 1.00 56.97 268 ASN A O 1
ATOM 2212 N N . ASP A 1 269 ? 9.408 -4.755 9.346 1.00 57.41 269 ASP A N 1
ATOM 2213 C CA . ASP A 1 269 ? 9.950 -3.850 10.382 1.00 57.41 269 ASP A CA 1
ATOM 2214 C C . ASP A 1 269 ? 11.448 -3.565 10.252 1.00 57.41 269 ASP A C 1
ATOM 2216 O O . ASP A 1 269 ? 11.928 -2.467 10.551 1.00 57.41 269 ASP A O 1
ATOM 2220 N N . SER A 1 270 ? 12.205 -4.538 9.737 1.00 53.03 270 SER A N 1
ATOM 2221 C CA . SER A 1 270 ? 13.628 -4.369 9.442 1.00 53.03 270 SER A CA 1
ATOM 2222 C C . SER A 1 270 ? 13.894 -3.253 8.430 1.00 53.03 270 SER A C 1
ATOM 2224 O O . SER A 1 270 ? 14.990 -2.698 8.419 1.00 53.03 270 SER A O 1
ATOM 2226 N N . TYR A 1 271 ? 12.908 -2.885 7.611 1.00 57.22 271 TYR A N 1
ATOM 2227 C CA . TYR A 1 271 ? 13.000 -1.790 6.656 1.00 57.22 271 TYR A CA 1
ATOM 2228 C C . TYR A 1 271 ? 13.042 -0.426 7.353 1.00 57.22 271 TYR A C 1
ATOM 2230 O O . TYR A 1 271 ? 13.914 0.366 7.014 1.00 57.22 271 TYR A O 1
ATOM 2238 N N . LEU A 1 272 ? 12.213 -0.170 8.379 1.00 58.97 272 LEU A N 1
ATOM 2239 C CA . LEU A 1 272 ? 12.334 1.064 9.177 1.00 58.97 272 LEU A CA 1
ATOM 2240 C C . LEU A 1 272 ? 13.661 1.118 9.914 1.00 58.97 272 LEU A C 1
ATOM 2242 O O . LEU A 1 272 ? 14.311 2.155 9.914 1.00 58.97 272 LEU A O 1
ATOM 2246 N N . LYS A 1 273 ? 14.102 0.002 10.503 1.00 58.53 273 LYS A N 1
ATOM 2247 C CA . LYS A 1 273 ? 15.398 -0.043 11.192 1.00 58.53 273 LYS A CA 1
ATOM 2248 C C . LYS A 1 273 ? 16.565 0.205 10.235 1.00 58.53 273 LYS A C 1
ATOM 2250 O O . LYS A 1 273 ? 17.503 0.897 10.615 1.00 58.53 273 LYS A O 1
ATOM 2255 N N . LYS A 1 274 ? 16.511 -0.313 9.002 1.00 58.34 274 LYS A N 1
ATOM 2256 C CA . LYS A 1 274 ? 17.490 -0.005 7.945 1.00 58.34 274 LYS A CA 1
ATOM 2257 C C . LYS A 1 274 ? 17.445 1.470 7.566 1.00 58.34 274 LYS A C 1
ATOM 2259 O O . LYS A 1 274 ? 18.481 2.115 7.622 1.00 58.34 274 LYS A O 1
ATOM 2264 N N . ILE A 1 275 ? 16.253 2.005 7.299 1.00 59.06 275 ILE A N 1
ATOM 2265 C CA . ILE A 1 275 ? 16.039 3.423 7.002 1.00 59.06 275 ILE A CA 1
ATOM 2266 C C . ILE A 1 275 ? 16.624 4.298 8.119 1.00 59.06 275 ILE A C 1
ATOM 2268 O O . ILE A 1 275 ? 17.441 5.170 7.851 1.00 59.06 275 ILE A O 1
ATOM 2272 N N . PHE A 1 276 ? 16.267 4.049 9.379 1.00 62.31 276 PHE A N 1
ATOM 2273 C CA . PHE A 1 276 ? 16.744 4.845 10.508 1.00 62.31 276 PHE A CA 1
ATOM 2274 C C . PHE A 1 276 ? 18.246 4.696 10.752 1.00 62.31 276 PHE A C 1
ATOM 2276 O O . PHE A 1 276 ? 18.896 5.702 11.010 1.00 62.31 276 PHE A O 1
ATOM 2283 N N . LYS A 1 277 ? 18.822 3.491 10.619 1.00 58.66 277 LYS A N 1
ATOM 2284 C CA . LYS A 1 277 ? 20.282 3.296 10.702 1.00 58.66 277 LYS A CA 1
ATOM 2285 C C . LYS A 1 277 ? 21.015 4.042 9.592 1.00 58.66 277 LYS A C 1
ATOM 2287 O O . LYS A 1 277 ? 22.019 4.689 9.866 1.00 58.66 277 LYS A O 1
ATOM 2292 N N . GLU A 1 278 ? 20.504 3.978 8.365 1.00 53.41 278 GLU A N 1
ATOM 2293 C CA . GLU A 1 278 ? 21.023 4.741 7.231 1.00 53.41 278 GLU A CA 1
ATOM 2294 C C . GLU A 1 278 ? 20.955 6.248 7.534 1.00 53.41 278 GLU A C 1
ATOM 2296 O O . GLU A 1 278 ? 21.975 6.926 7.443 1.00 53.41 278 GLU A O 1
ATOM 2301 N N . PHE A 1 279 ? 19.817 6.759 8.022 1.00 54.94 279 PHE A N 1
ATOM 2302 C CA . PHE A 1 279 ? 19.659 8.159 8.447 1.00 54.94 279 PHE A CA 1
ATOM 2303 C C . PHE A 1 279 ? 20.582 8.585 9.600 1.00 54.94 279 PHE A C 1
ATOM 2305 O O . PHE A 1 279 ? 21.114 9.696 9.573 1.00 54.94 279 PHE A O 1
ATOM 2312 N N . ASP A 1 280 ? 20.789 7.737 10.607 1.00 53.66 280 ASP A N 1
ATOM 2313 C CA . ASP A 1 280 ? 21.640 8.041 11.762 1.00 53.66 280 ASP A CA 1
ATOM 2314 C C . ASP A 1 280 ? 23.132 8.056 11.391 1.00 53.66 280 ASP A C 1
ATOM 2316 O O . ASP A 1 280 ? 23.868 8.929 11.855 1.00 53.66 280 ASP A O 1
ATOM 2320 N N . LEU A 1 281 ? 23.578 7.138 10.523 1.00 50.56 281 LEU A N 1
ATOM 2321 C CA . LEU A 1 281 ? 24.942 7.127 9.976 1.00 50.56 281 LEU A CA 1
ATOM 2322 C C . LEU A 1 281 ? 25.232 8.405 9.174 1.00 50.56 281 LEU A C 1
ATOM 2324 O O . LEU A 1 281 ? 26.324 8.962 9.261 1.00 50.56 281 LEU A O 1
ATOM 2328 N N . PHE A 1 282 ? 24.231 8.930 8.466 1.00 45.97 282 PHE A N 1
ATOM 2329 C CA . PHE A 1 282 ? 24.363 10.173 7.709 1.00 45.97 282 PHE A CA 1
ATOM 2330 C C . PHE A 1 282 ? 24.468 11.439 8.548 1.00 45.97 282 PHE A C 1
ATOM 2332 O O . PHE A 1 282 ? 25.167 12.368 8.147 1.00 45.97 282 PHE A O 1
ATOM 2339 N N . LYS A 1 283 ? 23.792 11.503 9.701 1.00 50.62 283 LYS A N 1
ATOM 2340 C CA . LYS A 1 2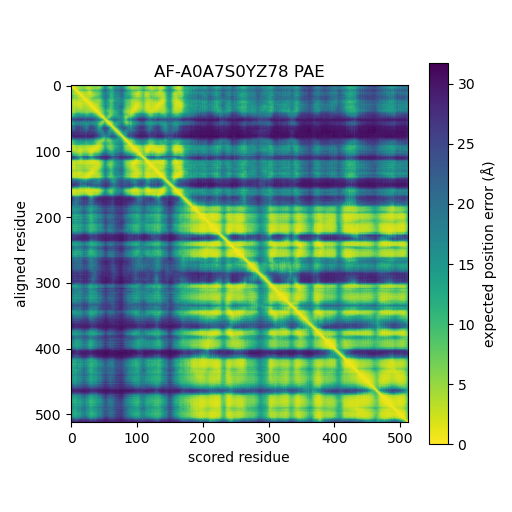83 ? 23.936 12.638 10.629 1.00 50.62 283 LYS A CA 1
ATOM 2341 C C . LYS A 1 283 ? 25.347 12.740 11.209 1.00 50.62 283 LYS A C 1
ATOM 2343 O O . LYS A 1 283 ? 25.738 13.815 11.647 1.00 50.62 283 LYS A O 1
ATOM 2348 N N . LYS A 1 284 ? 26.105 11.640 11.204 1.00 48.28 284 LYS A N 1
ATOM 2349 C CA . LYS A 1 284 ? 27.471 11.560 11.737 1.00 48.28 284 LYS A CA 1
ATOM 2350 C C . LYS A 1 284 ? 28.565 11.931 10.721 1.00 48.28 284 LYS A C 1
ATOM 2352 O O . LYS A 1 284 ? 29.727 11.649 10.982 1.00 48.28 284 LYS A O 1
ATOM 2357 N N . ASN A 1 285 ? 28.224 12.568 9.591 1.00 45.16 285 ASN A N 1
ATOM 2358 C CA . ASN A 1 285 ? 29.174 13.085 8.587 1.00 45.16 285 ASN A CA 1
ATOM 2359 C C . ASN A 1 285 ? 30.225 12.068 8.087 1.00 45.16 285 ASN A C 1
ATOM 2361 O O . ASN A 1 285 ? 31.335 12.449 7.723 1.00 45.16 285 ASN A O 1
ATOM 2365 N N . GLN A 1 286 ? 29.895 10.776 8.023 1.00 42.31 286 GLN A N 1
ATOM 2366 C CA . GLN A 1 286 ? 30.752 9.806 7.336 1.00 42.31 286 GLN A CA 1
ATOM 2367 C C . GLN A 1 286 ? 30.572 9.946 5.815 1.00 42.31 286 GLN A C 1
ATOM 2369 O O . GLN A 1 286 ? 29.454 10.112 5.319 1.00 42.31 286 GLN A O 1
ATOM 2374 N N . SER A 1 287 ? 31.687 9.940 5.080 1.00 41.31 287 SER A N 1
ATOM 2375 C CA . SER A 1 287 ? 31.727 10.133 3.629 1.00 41.31 287 SER A CA 1
ATOM 2376 C C . SER A 1 287 ? 30.887 9.081 2.886 1.00 41.31 287 SER A C 1
ATOM 2378 O O . SER A 1 287 ? 30.760 7.936 3.331 1.00 41.31 287 SER A O 1
ATOM 2380 N N . PRO A 1 288 ? 30.267 9.454 1.751 1.00 40.12 288 PRO A N 1
ATOM 2381 C CA . PRO A 1 288 ? 29.361 8.574 1.040 1.00 40.12 288 PRO A CA 1
ATOM 2382 C C . PRO A 1 288 ? 30.194 7.510 0.330 1.00 40.12 288 PRO A C 1
ATOM 2384 O O . PRO A 1 288 ? 30.791 7.778 -0.709 1.00 40.12 288 PRO A O 1
ATOM 2387 N N . SER A 1 289 ? 30.205 6.279 0.835 1.00 38.62 289 SER A N 1
ATOM 2388 C CA . SER A 1 289 ? 30.396 5.175 -0.102 1.00 38.62 289 SER A CA 1
ATOM 2389 C C . SER A 1 289 ? 29.231 5.227 -1.097 1.00 38.62 289 SER A C 1
ATOM 2391 O O . SER A 1 289 ? 28.104 5.577 -0.735 1.00 38.62 289 SER A O 1
ATOM 2393 N N . GLU A 1 290 ? 29.513 4.932 -2.363 1.00 40.44 290 GLU A N 1
ATOM 2394 C CA . GLU A 1 290 ? 28.653 5.023 -3.557 1.00 40.44 290 GLU A CA 1
ATOM 2395 C C . GLU A 1 290 ? 27.368 4.147 -3.504 1.00 40.44 290 GLU A C 1
ATOM 2397 O O . GLU A 1 290 ? 26.769 3.790 -4.517 1.00 40.44 290 GLU A O 1
ATOM 2402 N N . PHE A 1 291 ? 26.908 3.794 -2.306 1.00 34.41 291 PHE A N 1
ATOM 2403 C CA . PHE A 1 291 ? 25.757 2.957 -1.998 1.00 34.41 291 PHE A CA 1
ATOM 2404 C C . PHE A 1 291 ? 24.416 3.699 -1.985 1.00 34.41 291 PHE A C 1
ATOM 2406 O O . PHE A 1 291 ? 23.370 3.060 -2.109 1.00 34.41 291 PHE A O 1
ATOM 2413 N N . PHE A 1 292 ? 24.411 5.030 -1.859 1.00 36.16 292 PHE A N 1
ATOM 2414 C CA . PHE A 1 292 ? 23.159 5.776 -1.693 1.00 36.16 292 PHE A CA 1
ATOM 2415 C C . PHE A 1 292 ? 22.445 6.172 -2.981 1.00 36.16 292 PHE A C 1
ATOM 2417 O O . PHE A 1 292 ? 21.240 6.406 -2.930 1.00 36.16 292 PHE A O 1
ATOM 2424 N N . SER A 1 293 ? 23.122 6.171 -4.132 1.00 36.16 293 SER A N 1
ATOM 2425 C CA . SER A 1 293 ? 22.451 6.364 -5.428 1.00 36.16 293 SER A CA 1
ATOM 2426 C C . SER A 1 293 ? 21.809 5.081 -5.970 1.00 36.16 293 SER A C 1
ATOM 2428 O O . SER A 1 293 ? 21.050 5.137 -6.930 1.00 36.16 293 SER A O 1
ATOM 2430 N N . SER A 1 294 ? 22.094 3.919 -5.366 1.00 40.06 294 SER A N 1
ATOM 2431 C CA . SER A 1 294 ? 21.688 2.611 -5.898 1.00 40.06 294 SER A CA 1
ATOM 2432 C C . SER A 1 294 ? 20.655 1.851 -5.059 1.00 40.06 294 SER A C 1
ATOM 2434 O O . SER A 1 294 ? 20.155 0.829 -5.527 1.00 40.06 294 SER A O 1
ATOM 2436 N N . LYS A 1 295 ? 20.310 2.309 -3.843 1.00 40.81 295 LYS A N 1
ATOM 2437 C CA . LYS A 1 295 ? 19.396 1.568 -2.944 1.00 40.81 295 LYS A CA 1
ATOM 2438 C C . LYS A 1 295 ? 18.231 2.356 -2.352 1.00 40.81 295 LYS A C 1
ATOM 2440 O O . LYS A 1 295 ? 17.194 1.747 -2.092 1.00 40.81 295 LYS A O 1
ATOM 2445 N N . ILE A 1 296 ? 18.337 3.677 -2.189 1.00 43.22 296 ILE A N 1
ATOM 2446 C CA . ILE A 1 296 ? 17.148 4.504 -1.933 1.00 43.22 296 ILE A CA 1
ATOM 2447 C C . ILE A 1 296 ? 16.578 4.841 -3.297 1.00 43.22 296 ILE A C 1
ATOM 2449 O O . ILE A 1 296 ? 16.843 5.883 -3.884 1.00 43.22 296 ILE A O 1
ATOM 2453 N N . ASP A 1 297 ? 15.895 3.839 -3.825 1.00 42.34 297 ASP A N 1
ATOM 2454 C CA . ASP A 1 297 ? 15.202 3.855 -5.088 1.00 42.34 297 ASP A CA 1
ATOM 2455 C C . ASP A 1 297 ? 14.514 5.209 -5.330 1.00 42.34 297 ASP A C 1
ATOM 2457 O O . ASP A 1 297 ? 13.493 5.529 -4.721 1.00 42.34 297 ASP A O 1
ATOM 2461 N N . GLU A 1 298 ? 14.983 5.925 -6.350 1.00 36.41 298 GLU A N 1
ATOM 2462 C CA . GLU A 1 298 ? 14.179 6.836 -7.170 1.00 36.41 298 GLU A CA 1
ATOM 2463 C C . GLU A 1 298 ? 13.075 6.053 -7.922 1.00 36.41 298 GLU A C 1
ATOM 2465 O O . GLU A 1 298 ? 12.750 6.296 -9.087 1.00 36.41 298 GLU A O 1
ATOM 2470 N N . THR A 1 299 ? 12.460 5.051 -7.285 1.00 40.06 299 THR A N 1
ATOM 2471 C CA . THR A 1 299 ? 11.176 4.536 -7.730 1.00 40.06 299 THR A CA 1
ATOM 2472 C C . THR A 1 299 ? 10.152 5.562 -7.320 1.00 40.06 299 THR A C 1
ATOM 2474 O O . THR A 1 299 ? 9.654 5.541 -6.196 1.00 40.06 299 THR A O 1
ATOM 2477 N N . LYS A 1 300 ? 9.859 6.460 -8.261 1.00 42.09 300 LYS A N 1
ATOM 2478 C CA . LYS A 1 300 ? 8.589 7.175 -8.364 1.00 42.09 300 LYS A CA 1
ATOM 2479 C C . LYS A 1 300 ? 7.503 6.481 -7.530 1.00 42.09 300 LYS A C 1
ATOM 2481 O O . LYS A 1 300 ? 7.120 5.357 -7.857 1.00 42.09 300 LYS A O 1
ATOM 2486 N N . LYS A 1 301 ? 7.057 7.174 -6.479 1.00 49.47 301 LYS A N 1
ATOM 2487 C CA . LYS A 1 301 ? 5.674 7.180 -5.987 1.00 49.47 301 LYS A CA 1
ATOM 2488 C C . LYS A 1 301 ? 4.994 5.805 -6.015 1.00 49.47 301 LYS A C 1
ATOM 2490 O O . LYS A 1 301 ? 4.053 5.583 -6.763 1.00 49.47 301 LYS A O 1
ATOM 2495 N N . LYS A 1 302 ? 5.502 4.837 -5.254 1.00 56.66 302 LYS A N 1
ATOM 2496 C CA . LYS A 1 302 ? 4.722 3.633 -4.943 1.00 56.66 302 LYS A CA 1
ATOM 2497 C C . LYS A 1 302 ? 4.557 3.572 -3.446 1.00 56.66 302 LYS A C 1
ATOM 2499 O O . LYS A 1 302 ? 5.533 3.375 -2.724 1.00 56.66 302 LYS A O 1
ATOM 2504 N N . LYS A 1 303 ? 3.322 3.800 -3.008 1.00 67.00 303 LYS A N 1
ATOM 2505 C CA . LYS A 1 303 ? 2.944 3.756 -1.604 1.00 67.00 303 LYS A CA 1
ATOM 2506 C C . LYS A 1 303 ? 3.370 2.425 -0.987 1.00 67.00 303 LYS A C 1
ATOM 2508 O O . LYS A 1 303 ? 3.044 1.364 -1.517 1.00 67.00 303 LYS A O 1
ATOM 2513 N N . LYS A 1 304 ? 4.070 2.491 0.142 1.00 76.12 304 LYS A N 1
ATOM 2514 C CA . LYS A 1 304 ? 4.421 1.325 0.963 1.00 76.12 304 LYS A CA 1
ATOM 2515 C C . LYS A 1 304 ? 3.762 1.447 2.333 1.00 76.12 304 LYS A C 1
ATOM 2517 O O . LYS A 1 304 ? 3.459 2.545 2.778 1.00 76.12 304 LYS A O 1
ATOM 2522 N N . ILE A 1 305 ? 3.532 0.327 2.996 1.00 82.38 305 ILE A N 1
ATOM 2523 C CA . ILE A 1 305 ? 2.960 0.210 4.330 1.00 82.38 305 ILE A CA 1
ATOM 2524 C C . ILE A 1 305 ? 3.944 -0.602 5.158 1.00 82.38 305 ILE A C 1
ATOM 2526 O O . ILE A 1 305 ? 4.286 -1.729 4.801 1.00 82.38 305 ILE A O 1
ATOM 2530 N N . ILE A 1 306 ? 4.383 -0.040 6.275 1.00 83.88 306 ILE A N 1
ATOM 2531 C CA . ILE A 1 306 ? 5.206 -0.754 7.244 1.00 83.88 306 ILE A CA 1
ATOM 2532 C C . ILE A 1 306 ? 4.318 -1.253 8.368 1.00 83.88 306 ILE A C 1
ATOM 2534 O O . ILE A 1 306 ? 3.465 -0.523 8.861 1.00 83.88 306 ILE A O 1
ATOM 2538 N N . CYS A 1 307 ? 4.515 -2.515 8.727 1.00 84.88 307 CYS A N 1
ATOM 2539 C CA . CYS A 1 307 ? 3.672 -3.264 9.644 1.00 84.88 307 CYS A CA 1
ATOM 2540 C C . CYS A 1 307 ? 4.422 -3.594 10.935 1.00 84.88 307 CYS A C 1
ATOM 2542 O O . CYS A 1 307 ? 5.091 -4.622 10.964 1.00 84.88 307 CYS A O 1
ATOM 2544 N N . ILE A 1 308 ? 4.238 -2.770 11.969 1.00 85.94 308 ILE A N 1
ATOM 2545 C CA . ILE A 1 308 ? 4.849 -2.917 13.295 1.00 85.94 308 ILE A CA 1
ATOM 2546 C C . ILE A 1 308 ? 3.863 -3.623 14.224 1.00 85.94 308 ILE A C 1
ATOM 2548 O O . ILE A 1 308 ? 2.901 -3.006 14.669 1.00 85.94 308 ILE A O 1
ATOM 2552 N N . ASP A 1 309 ? 4.083 -4.899 14.526 1.00 81.62 309 ASP A N 1
ATOM 2553 C CA . ASP A 1 309 ? 3.109 -5.686 15.303 1.00 81.62 309 ASP A CA 1
ATOM 2554 C C . ASP A 1 309 ? 3.088 -5.305 16.797 1.00 81.62 309 ASP A C 1
ATOM 2556 O O . ASP A 1 309 ? 2.035 -5.052 17.379 1.00 81.62 309 ASP A O 1
ATOM 2560 N N . GLU A 1 310 ? 4.271 -5.185 17.404 1.00 80.75 310 GLU A N 1
ATOM 2561 C CA . GLU A 1 310 ? 4.445 -4.985 18.848 1.00 80.75 310 GLU A CA 1
ATOM 2562 C C . GLU A 1 310 ? 5.263 -3.723 19.125 1.00 80.75 310 GLU A C 1
ATOM 2564 O O . GLU A 1 310 ? 6.460 -3.764 19.425 1.00 80.75 310 GLU A O 1
ATOM 2569 N N . LEU A 1 311 ? 4.612 -2.565 19.002 1.00 81.69 311 LEU A N 1
ATOM 2570 C CA . LEU A 1 311 ? 5.249 -1.270 19.249 1.00 81.69 311 LEU A CA 1
ATOM 2571 C C . LEU A 1 311 ? 5.725 -1.132 20.70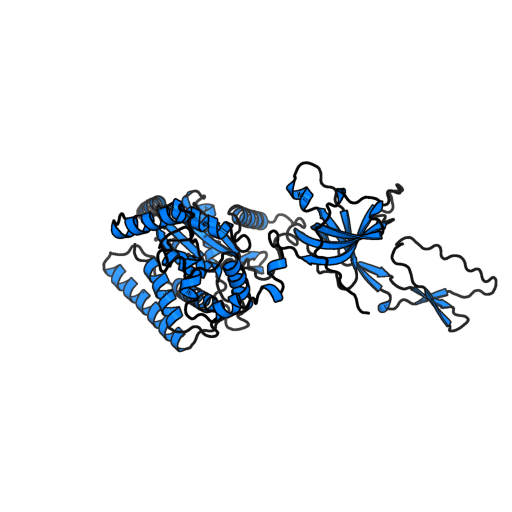7 1.00 81.69 311 LEU A C 1
ATOM 2573 O O . LEU A 1 311 ? 6.702 -0.440 20.967 1.00 81.69 311 LEU A O 1
ATOM 2577 N N . ASP A 1 312 ? 5.094 -1.839 21.645 1.00 78.06 312 ASP A N 1
ATOM 2578 C CA . ASP A 1 312 ? 5.448 -1.880 23.067 1.00 78.06 312 ASP A CA 1
ATOM 2579 C C . ASP A 1 312 ? 6.792 -2.561 23.370 1.00 78.06 312 ASP A C 1
ATOM 2581 O O . ASP A 1 312 ? 7.402 -2.262 24.397 1.00 78.06 312 ASP A O 1
ATOM 2585 N N . LYS A 1 313 ? 7.281 -3.443 22.486 1.00 80.81 313 LYS A N 1
ATOM 2586 C CA . LYS A 1 313 ? 8.596 -4.097 22.634 1.00 80.81 313 LYS A CA 1
ATOM 2587 C C . LYS A 1 313 ? 9.749 -3.283 22.048 1.00 80.81 313 LYS A C 1
ATOM 2589 O O . LYS A 1 313 ? 10.911 -3.667 22.183 1.00 80.81 313 LYS A O 1
ATOM 2594 N N . ILE A 1 314 ? 9.447 -2.181 21.369 1.00 77.44 314 ILE A N 1
ATOM 2595 C CA . ILE A 1 314 ? 10.444 -1.304 20.760 1.00 77.44 314 ILE A CA 1
ATOM 2596 C C . ILE A 1 314 ? 10.975 -0.330 21.818 1.00 77.44 314 ILE A C 1
ATOM 2598 O O . ILE A 1 314 ? 10.256 0.089 22.724 1.00 77.44 314 ILE A O 1
ATOM 2602 N N . SER A 1 315 ? 12.255 0.039 21.714 1.00 78.00 315 SER A N 1
ATOM 2603 C CA . SER A 1 315 ? 12.847 1.014 22.630 1.00 78.00 315 SER A CA 1
ATOM 2604 C C . SER A 1 315 ? 12.135 2.376 22.519 1.00 78.00 315 SER A C 1
ATOM 2606 O O . SER A 1 315 ? 11.748 2.788 21.420 1.00 78.00 315 SER A O 1
ATOM 2608 N N . PRO A 1 316 ? 11.981 3.131 23.622 1.00 75.81 316 PRO A N 1
ATOM 2609 C CA . PRO A 1 316 ? 11.272 4.414 23.602 1.00 75.81 316 PRO A CA 1
ATOM 2610 C C . PRO A 1 316 ? 11.913 5.429 22.641 1.00 75.81 316 PRO A C 1
ATOM 2612 O O . PRO A 1 316 ? 11.210 6.204 21.998 1.00 75.81 316 PRO A O 1
ATOM 2615 N N . ILE A 1 317 ? 13.238 5.366 22.473 1.00 75.19 317 ILE A N 1
ATOM 2616 C CA . ILE A 1 317 ? 13.998 6.201 21.532 1.00 75.19 317 ILE A CA 1
ATOM 2617 C C . ILE A 1 317 ? 13.604 5.889 20.078 1.00 75.19 317 ILE A C 1
ATOM 2619 O O . ILE A 1 317 ? 13.421 6.800 19.271 1.00 75.19 317 ILE A O 1
ATOM 2623 N N . GLU A 1 318 ? 13.458 4.609 19.720 1.00 75.50 318 GLU A N 1
ATOM 2624 C CA . GLU A 1 318 ? 13.020 4.201 18.379 1.00 75.50 318 GLU A CA 1
ATOM 2625 C C . GLU A 1 318 ? 11.558 4.586 18.119 1.00 75.50 318 GLU A C 1
ATOM 2627 O O . GLU A 1 318 ? 11.242 5.076 17.033 1.00 75.50 318 GLU A O 1
ATOM 2632 N N . ILE A 1 319 ? 10.678 4.448 19.117 1.00 77.25 319 ILE A N 1
ATOM 2633 C CA . ILE A 1 319 ? 9.282 4.901 19.024 1.00 77.25 319 ILE A CA 1
ATOM 2634 C C . ILE A 1 319 ? 9.230 6.404 18.731 1.00 77.25 319 ILE A C 1
ATOM 2636 O O . ILE A 1 319 ? 8.497 6.834 17.841 1.00 77.25 319 ILE A O 1
ATOM 2640 N N . GLN A 1 320 ? 10.043 7.204 19.422 1.00 77.25 320 GLN A N 1
ATOM 2641 C CA . GLN A 1 320 ? 10.101 8.649 19.209 1.00 77.25 320 GLN A CA 1
ATOM 2642 C C . GLN A 1 320 ? 10.531 8.993 17.774 1.00 77.25 320 GLN A C 1
ATOM 2644 O O . GLN A 1 320 ? 9.886 9.812 17.123 1.00 77.25 320 GLN A O 1
ATOM 2649 N N . LYS A 1 321 ? 11.520 8.279 17.215 1.00 77.00 321 LYS A N 1
ATOM 2650 C CA . LYS A 1 321 ? 11.924 8.433 15.803 1.00 77.00 321 LYS A CA 1
ATOM 2651 C C . LYS A 1 321 ? 10.795 8.113 14.819 1.00 77.00 321 LYS A C 1
ATOM 2653 O O . LYS A 1 321 ? 10.640 8.819 13.824 1.00 77.00 321 LYS A O 1
ATOM 2658 N N . ILE A 1 322 ? 10.005 7.070 15.081 1.00 78.62 322 ILE A N 1
ATOM 2659 C CA . ILE A 1 322 ? 8.845 6.705 14.247 1.00 78.62 322 ILE A CA 1
ATOM 2660 C C . ILE A 1 322 ? 7.781 7.803 14.300 1.00 78.62 322 ILE A C 1
ATOM 2662 O O . ILE A 1 322 ? 7.214 8.180 13.276 1.00 78.62 322 ILE A O 1
ATOM 2666 N N . LEU A 1 323 ? 7.527 8.347 15.484 1.00 79.00 323 LEU A N 1
ATOM 2667 C CA . LEU A 1 323 ? 6.546 9.406 15.678 1.00 79.00 323 LEU A CA 1
ATOM 2668 C C . LEU A 1 323 ? 6.980 10.728 15.039 1.00 79.00 323 LEU A C 1
ATOM 2670 O O . LEU A 1 323 ? 6.144 11.417 14.460 1.00 79.00 323 LEU A O 1
ATOM 2674 N N . ASP A 1 324 ? 8.268 11.060 15.084 1.00 77.62 324 ASP A N 1
ATOM 2675 C CA . ASP A 1 324 ? 8.833 12.216 14.378 1.00 77.62 324 ASP A CA 1
ATOM 2676 C C . ASP A 1 324 ? 8.759 12.042 12.858 1.00 77.62 324 ASP A C 1
ATOM 2678 O O . ASP A 1 324 ? 8.533 12.998 12.114 1.00 77.62 324 ASP A O 1
ATOM 2682 N N . TYR A 1 325 ? 8.940 10.811 12.382 1.00 78.38 325 TYR A N 1
ATOM 2683 C CA . TYR A 1 325 ? 8.781 10.468 10.976 1.00 78.38 325 TYR A CA 1
ATOM 2684 C C . TYR A 1 325 ? 7.329 10.655 10.503 1.00 78.38 325 TYR A C 1
ATOM 2686 O O . TYR A 1 325 ? 7.091 11.270 9.460 1.00 78.38 325 TYR A O 1
ATOM 2694 N N . ILE A 1 326 ? 6.356 10.195 11.297 1.00 79.50 326 ILE A N 1
ATOM 2695 C CA . ILE A 1 326 ? 4.922 10.409 11.050 1.00 79.50 326 ILE A CA 1
ATOM 2696 C C . ILE A 1 326 ? 4.575 11.907 11.083 1.00 79.50 326 ILE A C 1
ATOM 2698 O O . ILE A 1 326 ? 3.793 12.388 10.258 1.00 79.50 326 ILE A O 1
ATOM 2702 N N . GLU A 1 327 ? 5.173 12.662 12.007 1.00 76.44 327 GLU A N 1
ATOM 2703 C CA . GLU A 1 327 ? 4.977 14.109 12.127 1.00 76.44 327 GLU A CA 1
ATOM 2704 C C . GLU A 1 327 ? 5.425 14.866 10.878 1.00 76.44 327 GLU A C 1
ATOM 2706 O O . GLU A 1 327 ? 4.713 15.731 10.374 1.00 76.44 327 GLU A O 1
ATOM 2711 N N . LYS A 1 328 ? 6.562 14.466 10.308 1.00 75.19 328 LYS A N 1
ATOM 2712 C CA . LYS A 1 328 ? 7.120 15.055 9.083 1.00 75.19 328 LYS A CA 1
ATOM 2713 C C . LYS A 1 328 ? 6.426 14.581 7.802 1.00 75.19 328 LYS A C 1
ATOM 2715 O O . LYS A 1 328 ? 6.934 14.827 6.709 1.00 75.19 328 LYS A O 1
ATOM 2720 N N . GLY A 1 329 ? 5.296 13.880 7.916 1.00 71.00 329 GLY A N 1
ATOM 2721 C CA . GLY A 1 329 ? 4.532 13.382 6.772 1.00 71.00 329 GLY A CA 1
ATOM 2722 C C . GLY A 1 329 ? 5.186 12.216 6.037 1.00 71.00 329 GLY A C 1
ATOM 2723 O O . GLY A 1 329 ? 4.859 11.935 4.889 1.00 71.00 329 GLY A O 1
ATOM 2724 N N . GLY A 1 330 ? 6.117 11.521 6.686 1.00 67.81 330 GLY A N 1
ATOM 2725 C CA . GLY A 1 330 ? 6.903 10.478 6.047 1.00 67.81 330 GLY A CA 1
ATOM 2726 C C . GLY A 1 330 ? 8.050 11.013 5.182 1.00 67.81 330 GLY A C 1
ATOM 2727 O O . GLY A 1 330 ? 8.560 10.310 4.301 1.00 67.81 330 GLY A O 1
ATOM 2728 N N . ASN A 1 331 ? 8.470 12.254 5.431 1.00 67.31 331 ASN A N 1
ATOM 2729 C CA . ASN A 1 331 ? 9.578 12.896 4.737 1.00 67.31 331 ASN A CA 1
ATOM 2730 C C . ASN A 1 331 ? 10.786 13.030 5.664 1.00 67.31 331 ASN A C 1
ATOM 2732 O O . ASN A 1 331 ? 10.660 13.340 6.851 1.00 67.31 331 ASN A O 1
ATOM 2736 N N . PHE A 1 332 ? 11.976 12.845 5.101 1.00 65.44 332 PHE A N 1
ATOM 2737 C CA . PHE A 1 332 ? 13.231 13.091 5.801 1.00 65.44 332 PHE A CA 1
ATOM 2738 C C . PHE A 1 332 ? 13.980 14.254 5.153 1.00 65.44 332 PHE A C 1
ATOM 2740 O O . PHE A 1 332 ? 13.918 14.450 3.941 1.00 65.44 332 PHE A O 1
ATOM 2747 N N . ILE A 1 333 ? 14.702 15.021 5.967 1.00 57.72 333 ILE A N 1
ATOM 2748 C CA . ILE A 1 333 ? 15.569 16.102 5.493 1.00 57.72 333 ILE A CA 1
ATOM 2749 C C . ILE A 1 333 ? 16.986 15.538 5.393 1.00 57.72 333 ILE A C 1
ATOM 2751 O O . ILE A 1 333 ? 17.552 15.110 6.400 1.00 57.72 333 ILE A O 1
ATOM 2755 N N . TYR A 1 334 ? 17.554 15.538 4.190 1.00 52.03 334 TYR A N 1
ATOM 2756 C CA . TYR A 1 334 ? 18.924 15.112 3.913 1.00 52.03 334 TYR A CA 1
ATOM 2757 C C . TYR A 1 334 ? 19.682 16.252 3.236 1.00 52.03 334 TYR A C 1
ATOM 2759 O O . TYR A 1 334 ? 19.239 16.722 2.200 1.00 52.03 334 TYR A O 1
ATOM 2767 N N . LYS A 1 335 ? 20.812 16.710 3.799 1.00 51.12 335 LYS A N 1
ATOM 2768 C CA . LYS A 1 335 ? 21.627 17.814 3.235 1.00 51.12 335 LYS A CA 1
ATOM 2769 C C . LYS A 1 335 ? 20.792 19.024 2.759 1.00 51.12 335 LYS A C 1
ATOM 2771 O O . LYS A 1 335 ? 21.049 19.579 1.702 1.00 51.12 335 LYS A O 1
ATOM 2776 N N . LYS A 1 336 ? 19.788 19.427 3.552 1.00 53.03 336 LYS A N 1
ATOM 2777 C CA . LYS A 1 336 ? 18.810 20.496 3.241 1.00 53.03 336 LYS A CA 1
ATOM 2778 C C . LYS A 1 336 ? 17.810 20.190 2.105 1.00 53.03 336 LYS A C 1
ATOM 2780 O O . LYS A 1 336 ? 16.917 20.996 1.873 1.00 53.03 336 LYS A O 1
ATOM 2785 N N . GLU A 1 337 ? 17.857 19.013 1.486 1.00 51.75 337 GLU A N 1
ATOM 2786 C CA . GLU A 1 337 ? 16.846 18.521 0.542 1.00 51.75 337 GLU A CA 1
ATOM 2787 C C . GLU A 1 337 ? 15.786 17.668 1.260 1.00 51.75 337 GLU A C 1
ATOM 2789 O O . GLU A 1 337 ? 16.101 16.767 2.047 1.00 51.75 337 GLU A O 1
ATOM 2794 N N . LYS A 1 338 ? 14.503 17.931 0.987 1.00 58.47 338 LYS A N 1
ATOM 2795 C CA . LYS A 1 338 ? 13.394 17.092 1.463 1.00 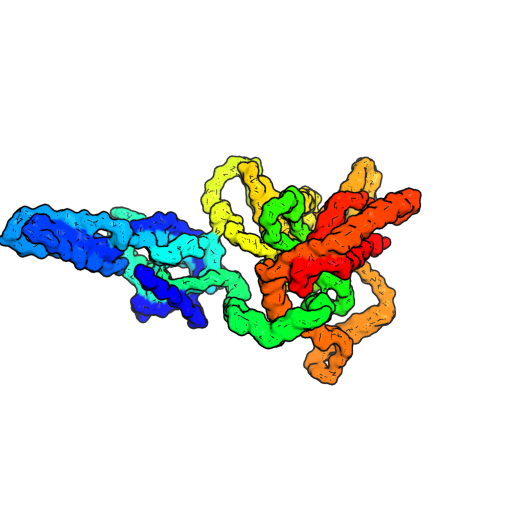58.47 338 LYS A CA 1
ATOM 2796 C C . LYS A 1 338 ? 13.270 15.863 0.562 1.00 58.47 338 LYS A C 1
ATOM 2798 O O . LYS A 1 338 ? 13.069 16.002 -0.640 1.00 58.47 338 LYS A O 1
ATOM 2803 N N . ARG A 1 339 ? 13.346 14.665 1.145 1.00 60.12 339 ARG A N 1
ATOM 2804 C CA . ARG A 1 339 ? 13.113 13.394 0.444 1.00 60.12 339 ARG A CA 1
ATOM 2805 C C . ARG A 1 339 ? 11.819 12.754 0.923 1.00 60.12 339 ARG A C 1
ATOM 2807 O O . ARG A 1 339 ? 11.680 12.441 2.108 1.00 60.12 339 ARG A O 1
ATOM 2814 N N . GLU A 1 340 ? 10.895 12.549 -0.010 1.00 61.00 340 GLU A N 1
ATOM 2815 C CA . GLU A 1 340 ? 9.631 11.866 0.250 1.00 61.00 340 GLU A CA 1
ATOM 2816 C C . GLU A 1 340 ? 9.800 10.354 0.117 1.00 61.00 340 GLU A C 1
ATOM 2818 O O . GLU A 1 340 ? 10.255 9.859 -0.912 1.00 61.00 340 GLU A O 1
ATOM 2823 N N . THR A 1 341 ? 9.430 9.604 1.158 1.00 61.69 341 THR A N 1
ATOM 2824 C CA . THR A 1 341 ? 9.561 8.133 1.140 1.00 61.69 341 THR A CA 1
ATOM 2825 C C . THR A 1 341 ? 8.257 7.413 0.799 1.00 61.69 341 THR A C 1
ATOM 2827 O O . THR A 1 341 ? 8.292 6.246 0.417 1.00 61.69 341 THR A O 1
ATOM 2830 N N . GLY A 1 342 ? 7.105 8.091 0.895 1.00 67.88 342 GLY A N 1
ATOM 2831 C CA . GLY A 1 342 ? 5.804 7.527 0.504 1.00 67.88 342 GLY A CA 1
ATOM 2832 C C . GLY A 1 342 ? 5.345 6.326 1.344 1.00 67.88 342 GLY A C 1
ATOM 2833 O O . GLY A 1 342 ? 4.547 5.516 0.871 1.00 67.88 342 GLY A O 1
ATOM 2834 N N . VAL A 1 343 ? 5.863 6.177 2.566 1.00 75.81 343 VAL A N 1
ATOM 2835 C CA . VAL A 1 343 ? 5.528 5.064 3.461 1.00 75.81 343 VAL A CA 1
ATOM 2836 C C . VAL A 1 343 ? 4.437 5.480 4.460 1.00 75.81 343 VAL A C 1
ATOM 2838 O O . VAL A 1 343 ? 4.523 6.527 5.100 1.00 75.81 343 VAL A O 1
ATOM 2841 N N . SER A 1 344 ? 3.426 4.628 4.604 1.00 84.75 344 SER A N 1
ATOM 2842 C CA . SER A 1 344 ? 2.420 4.614 5.670 1.00 84.75 344 SER A CA 1
ATOM 2843 C C . SER A 1 344 ? 2.829 3.645 6.783 1.00 84.75 344 SER A C 1
ATOM 2845 O O . SER A 1 344 ? 3.475 2.631 6.522 1.00 84.75 344 SER A O 1
ATOM 2847 N N . VAL A 1 345 ? 2.401 3.903 8.015 1.00 86.88 345 VAL A N 1
ATOM 2848 C CA . VAL A 1 345 ? 2.654 3.038 9.175 1.00 86.88 345 VAL A CA 1
ATOM 2849 C C . VAL A 1 345 ? 1.349 2.398 9.647 1.00 86.88 345 VAL A C 1
ATOM 2851 O O . VAL A 1 345 ? 0.372 3.094 9.927 1.00 86.88 345 VAL A O 1
ATOM 2854 N N . LEU A 1 346 ? 1.351 1.071 9.764 1.00 89.88 346 LEU A N 1
ATOM 2855 C CA . LEU A 1 346 ? 0.402 0.298 10.556 1.00 89.88 346 LEU A CA 1
ATOM 2856 C C . LEU A 1 346 ? 1.126 -0.205 11.803 1.00 89.88 346 LEU A C 1
ATOM 2858 O O . LEU A 1 346 ? 2.096 -0.950 11.684 1.00 89.88 346 LEU A O 1
ATOM 2862 N N . ALA A 1 347 ? 0.645 0.178 12.979 1.00 88.44 347 ALA A N 1
ATOM 2863 C CA . ALA A 1 347 ? 1.228 -0.233 14.249 1.00 88.44 347 ALA A CA 1
ATOM 2864 C C . ALA A 1 347 ? 0.213 -0.959 15.139 1.00 88.44 347 ALA A C 1
ATOM 2866 O O . ALA A 1 347 ? -0.970 -0.621 15.149 1.00 88.44 347 ALA A O 1
ATOM 2867 N N . GLY A 1 348 ? 0.683 -1.933 15.911 1.00 88.50 348 GLY A N 1
ATOM 2868 C CA . GLY A 1 348 ? -0.056 -2.635 16.948 1.00 88.50 348 GLY A CA 1
ATOM 2869 C C . GLY A 1 348 ? 0.540 -2.340 18.322 1.00 88.50 348 GLY A C 1
ATOM 2870 O O . GLY A 1 348 ? 1.753 -2.227 18.485 1.00 88.50 348 GLY A O 1
ATOM 2871 N N . ILE A 1 349 ? -0.323 -2.167 19.323 1.00 85.88 349 ILE A N 1
ATOM 2872 C CA . ILE A 1 349 ? 0.097 -1.956 20.711 1.00 85.88 349 ILE A CA 1
ATOM 2873 C C . ILE A 1 349 ? -0.841 -2.657 21.689 1.00 85.88 349 ILE A C 1
ATOM 2875 O O . ILE A 1 349 ? -2.063 -2.686 21.498 1.00 85.88 349 ILE A O 1
ATOM 2879 N N . ASN A 1 350 ? -0.275 -3.244 22.738 1.00 84.19 350 ASN A N 1
ATOM 2880 C CA . ASN A 1 350 ? -1.045 -3.899 23.786 1.00 84.19 350 ASN A CA 1
ATOM 2881 C C . ASN A 1 350 ? -1.689 -2.879 24.734 1.00 84.19 350 ASN A C 1
ATOM 2883 O O . ASN A 1 350 ? -1.082 -1.872 25.101 1.00 84.19 350 ASN A O 1
ATOM 2887 N N . GLU A 1 351 ? -2.917 -3.150 25.183 1.00 78.31 351 GLU A N 1
ATOM 2888 C CA . GLU A 1 351 ? -3.666 -2.215 26.040 1.00 78.31 351 GLU A CA 1
ATOM 2889 C C . GLU A 1 351 ? -2.985 -2.004 27.401 1.00 78.31 351 GLU A C 1
ATOM 2891 O O . GLU A 1 351 ? -3.009 -0.908 27.960 1.00 78.31 351 GLU A O 1
ATOM 2896 N N . ARG A 1 352 ? -2.323 -3.044 27.927 1.00 73.94 352 ARG A N 1
ATOM 2897 C CA . ARG A 1 352 ? -1.576 -2.979 29.195 1.00 73.94 352 ARG A CA 1
ATOM 2898 C C . ARG A 1 352 ? -0.464 -1.931 29.158 1.00 73.94 352 ARG A C 1
ATOM 2900 O O . ARG A 1 352 ? -0.233 -1.257 30.157 1.00 73.94 352 ARG A O 1
ATOM 2907 N N . TYR A 1 353 ? 0.211 -1.796 28.018 1.00 73.06 353 TYR A N 1
ATOM 2908 C CA . TYR A 1 353 ? 1.280 -0.817 27.850 1.00 73.06 353 TYR A CA 1
ATOM 2909 C C . TYR A 1 353 ? 0.724 0.605 27.866 1.00 73.06 353 TYR A C 1
ATOM 2911 O O . TYR A 1 353 ? 1.269 1.453 28.565 1.00 73.06 353 TYR A O 1
ATOM 2919 N N . LEU A 1 354 ? -0.409 0.843 27.194 1.00 68.62 354 LEU A N 1
ATOM 2920 C CA . LEU A 1 354 ? -1.088 2.140 27.217 1.00 68.62 354 LEU A CA 1
ATOM 2921 C C . LEU A 1 354 ? -1.420 2.570 28.656 1.00 68.62 354 LEU A C 1
ATOM 2923 O O . LEU A 1 354 ? -1.052 3.668 29.060 1.00 68.62 354 LEU A O 1
ATOM 2927 N N . LYS A 1 355 ? -2.004 1.669 29.460 1.00 66.44 355 LYS A N 1
ATOM 2928 C CA . LYS A 1 355 ? -2.341 1.939 30.871 1.00 66.44 355 LYS A CA 1
ATOM 2929 C C . LYS A 1 355 ? -1.106 2.240 31.728 1.00 66.44 355 LYS A C 1
ATOM 2931 O O . LYS A 1 355 ? -1.122 3.185 32.507 1.00 66.44 355 LYS A O 1
ATOM 2936 N N . LYS A 1 356 ? -0.017 1.476 31.570 1.00 61.31 356 LYS A N 1
ATOM 2937 C CA . LYS A 1 356 ? 1.254 1.736 32.279 1.00 61.31 356 LYS A CA 1
ATOM 2938 C C . LYS A 1 356 ? 1.856 3.090 31.897 1.00 61.31 356 LYS A C 1
ATOM 2940 O O . LYS A 1 356 ? 2.306 3.833 32.767 1.00 61.31 356 LYS A O 1
ATOM 2945 N N . PHE A 1 357 ? 1.826 3.427 30.610 1.00 60.88 357 PHE A N 1
ATOM 2946 C CA . PHE A 1 357 ? 2.286 4.723 30.119 1.00 60.88 357 PHE A CA 1
ATOM 2947 C C . PHE A 1 357 ? 1.469 5.876 30.699 1.00 60.88 357 PHE A C 1
ATOM 2949 O O . PHE A 1 357 ? 2.046 6.853 31.173 1.00 60.88 357 PHE A O 1
ATOM 2956 N N . GLU A 1 358 ? 0.143 5.745 30.728 1.00 58.06 358 GLU A N 1
ATOM 2957 C CA . GLU A 1 358 ? -0.756 6.744 31.310 1.00 58.06 358 GLU A CA 1
ATOM 2958 C C . GLU A 1 358 ? -0.490 6.995 32.801 1.00 58.06 358 GLU A C 1
ATOM 2960 O O . GLU A 1 358 ? -0.539 8.146 33.237 1.00 58.06 358 GLU A O 1
ATOM 2965 N N . ILE A 1 359 ? -0.180 5.946 33.573 1.00 55.66 359 ILE A N 1
ATOM 2966 C CA . ILE A 1 359 ? 0.160 6.053 35.001 1.00 55.66 359 ILE A CA 1
ATOM 2967 C C . ILE A 1 359 ? 1.482 6.816 35.174 1.00 55.66 359 ILE A C 1
ATOM 2969 O O . ILE A 1 359 ? 1.517 7.828 35.870 1.00 55.66 359 ILE A O 1
ATOM 2973 N N . SER A 1 360 ? 2.531 6.428 34.442 1.00 53.88 360 SER A N 1
ATOM 2974 C CA . SER A 1 360 ? 3.864 7.048 34.552 1.00 53.88 360 SER A CA 1
ATOM 2975 C C . SER A 1 360 ? 3.914 8.541 34.179 1.00 53.88 360 SER A C 1
ATOM 2977 O O . SER A 1 360 ? 4.757 9.285 34.679 1.00 53.88 360 SER A O 1
ATOM 2979 N N . GLN A 1 361 ? 3.017 9.011 33.303 1.00 51.53 361 GLN A N 1
ATOM 2980 C CA . GLN A 1 361 ? 2.943 10.428 32.929 1.00 51.53 361 GLN A CA 1
ATOM 2981 C C . GLN A 1 361 ? 2.214 11.284 33.969 1.00 51.53 361 GLN A C 1
ATOM 2983 O O . GLN A 1 361 ? 2.509 12.472 34.077 1.00 51.53 361 GLN A O 1
ATOM 2988 N N . LYS A 1 362 ? 1.284 10.704 34.743 1.00 51.59 362 LYS A N 1
ATOM 2989 C CA . LYS A 1 362 ? 0.651 11.409 35.870 1.00 51.59 362 LYS A CA 1
ATOM 2990 C C . LYS A 1 362 ? 1.674 11.747 36.955 1.00 51.59 362 LYS A C 1
ATOM 2992 O O . LYS A 1 362 ? 1.598 12.827 37.521 1.00 51.59 362 LYS A O 1
ATOM 2997 N N . GLU A 1 363 ? 2.637 10.859 37.190 1.00 49.81 363 GLU A N 1
ATOM 2998 C CA . GLU A 1 363 ? 3.654 11.009 38.239 1.00 49.81 363 GLU A CA 1
ATOM 2999 C C . GLU A 1 363 ? 4.729 12.057 37.907 1.00 49.81 363 GLU A C 1
ATOM 3001 O O . GLU A 1 363 ? 5.288 12.666 38.811 1.00 49.81 363 GLU A O 1
ATOM 3006 N N . LYS A 1 364 ? 5.015 12.307 36.620 1.00 47.38 364 LYS A N 1
ATOM 3007 C CA . LYS A 1 364 ? 6.123 13.188 36.197 1.00 47.38 364 LYS A CA 1
ATOM 3008 C C . LYS A 1 364 ? 5.731 14.638 35.890 1.00 47.38 364 LYS A C 1
ATOM 3010 O O . LYS A 1 364 ? 6.593 15.405 35.480 1.00 47.38 364 LYS A O 1
ATOM 3015 N N . GLY A 1 365 ? 4.456 15.018 36.007 1.00 37.53 365 GLY A N 1
ATOM 3016 C CA . GLY A 1 365 ? 3.991 16.393 35.739 1.00 37.53 365 GLY A CA 1
ATOM 3017 C C . GLY A 1 365 ? 4.173 16.890 34.291 1.00 37.53 365 GLY A C 1
ATOM 3018 O O . GLY A 1 365 ? 3.883 18.045 33.991 1.00 37.53 365 GLY A O 1
ATOM 3019 N N . ILE A 1 366 ? 4.635 16.035 33.373 1.00 39.94 366 ILE A N 1
ATOM 3020 C CA . ILE A 1 366 ? 4.845 16.371 31.961 1.00 39.94 366 ILE A CA 1
ATOM 3021 C C . ILE A 1 366 ? 3.465 16.453 31.288 1.00 39.94 366 ILE A C 1
ATOM 3023 O O . ILE A 1 366 ? 2.667 15.520 31.439 1.00 39.94 366 ILE A O 1
ATOM 3027 N N . PRO A 1 367 ? 3.149 17.518 30.522 1.00 42.09 367 PRO A N 1
ATOM 3028 C CA . PRO A 1 367 ? 1.896 17.579 29.783 1.00 42.09 367 PRO A CA 1
ATOM 3029 C C . PRO A 1 367 ? 1.777 16.346 28.884 1.00 42.09 367 PRO A C 1
ATOM 3031 O O . PRO A 1 367 ? 2.712 16.013 28.156 1.00 42.09 367 PRO A O 1
ATOM 3034 N N . ARG A 1 368 ? 0.623 15.665 28.958 1.00 50.94 368 ARG A N 1
ATOM 3035 C CA . ARG A 1 368 ? 0.287 14.450 28.196 1.00 50.94 368 ARG A CA 1
ATOM 3036 C C . ARG A 1 368 ? 0.323 14.733 26.691 1.00 50.94 368 ARG A C 1
ATOM 3038 O O . ARG A 1 368 ? -0.705 14.941 26.044 1.00 50.94 368 ARG A O 1
ATOM 3045 N N . LEU A 1 369 ? 1.514 14.773 26.108 1.00 44.31 369 LEU A N 1
ATOM 3046 C CA . LEU A 1 369 ? 1.710 14.677 24.672 1.00 44.31 369 LEU A CA 1
ATOM 3047 C C . LEU A 1 369 ? 1.326 13.247 24.316 1.00 44.31 369 LEU A C 1
ATOM 3049 O O . LEU A 1 369 ? 2.127 12.324 24.436 1.00 44.31 369 LEU A O 1
ATOM 3053 N N . ASN A 1 370 ? 0.052 13.050 23.967 1.00 59.53 370 ASN A N 1
ATOM 3054 C CA . ASN A 1 370 ? -0.460 11.764 23.519 1.00 59.53 370 ASN A CA 1
ATOM 3055 C C . ASN A 1 370 ? 0.317 11.363 22.262 1.00 59.53 370 ASN A C 1
ATOM 3057 O O . ASN A 1 370 ? -0.068 11.719 21.156 1.00 59.53 370 ASN A O 1
ATOM 3061 N N . TYR A 1 371 ? 1.403 10.612 22.436 1.00 64.25 371 TYR A N 1
ATOM 3062 C CA . TYR A 1 371 ? 2.257 10.069 21.380 1.00 64.25 371 TYR A CA 1
ATOM 3063 C C . TYR A 1 371 ? 1.438 9.432 20.246 1.00 64.25 371 TYR A C 1
ATOM 3065 O O . TYR A 1 371 ? 1.764 9.564 19.069 1.00 64.25 371 TYR A O 1
ATOM 3073 N N . PHE A 1 372 ? 0.311 8.820 20.604 1.00 70.50 372 PHE A N 1
ATOM 3074 C CA . PHE A 1 372 ? -0.600 8.144 19.690 1.00 70.50 372 PHE A CA 1
ATOM 3075 C C . PHE A 1 372 ? -1.560 9.074 18.935 1.00 70.50 372 PHE A C 1
ATOM 3077 O O . PHE A 1 372 ? -2.183 8.637 17.972 1.00 70.50 372 PHE A O 1
ATOM 3084 N N . SER A 1 373 ? -1.689 10.354 19.309 1.00 70.81 373 SER A N 1
ATOM 3085 C CA . SER A 1 373 ? -2.554 11.302 18.590 1.00 70.81 373 SER A CA 1
ATOM 3086 C C . SER A 1 373 ? -2.046 11.624 17.184 1.00 70.81 373 SER A C 1
ATOM 3088 O O . SER A 1 373 ? -2.850 12.027 16.344 1.00 70.81 373 SER A O 1
ATOM 3090 N N . LYS A 1 374 ? -0.754 11.363 16.935 1.00 77.12 374 LYS A N 1
ATOM 3091 C CA . LYS A 1 374 ? -0.083 11.457 15.634 1.00 77.12 374 LYS A CA 1
ATOM 3092 C C . LYS A 1 374 ? -0.521 10.378 14.635 1.00 77.12 374 LYS A C 1
ATOM 3094 O O . LYS A 1 374 ? -0.132 10.461 13.483 1.00 77.12 374 LYS A O 1
ATOM 3099 N N . PHE A 1 375 ? -1.294 9.370 15.043 1.00 83.50 375 PHE A N 1
ATOM 3100 C CA . PHE A 1 375 ? -1.934 8.445 14.104 1.00 83.50 375 PHE A CA 1
ATOM 3101 C C . PHE A 1 375 ? -3.289 9.000 13.650 1.00 83.50 375 PHE A C 1
ATOM 3103 O O . PHE A 1 375 ? -4.046 9.562 14.451 1.00 83.50 375 PHE A O 1
ATOM 3110 N N . ASP A 1 376 ? -3.602 8.817 12.367 1.00 86.50 376 ASP A N 1
ATOM 3111 C CA . ASP A 1 376 ? -4.843 9.307 11.762 1.00 86.50 376 ASP A CA 1
ATOM 3112 C C . ASP A 1 376 ? -6.035 8.449 12.194 1.00 86.50 376 ASP A C 1
ATOM 3114 O O . ASP A 1 376 ? -7.055 8.968 12.651 1.00 86.50 376 ASP A O 1
ATOM 3118 N N . LEU A 1 377 ? -5.870 7.125 12.105 1.00 87.94 377 LEU A N 1
ATOM 3119 C CA . LEU A 1 377 ? -6.867 6.132 12.494 1.00 87.94 377 LEU A CA 1
ATOM 3120 C C . LEU A 1 377 ? -6.378 5.345 13.710 1.00 87.94 377 LEU A C 1
ATOM 3122 O O . LEU A 1 377 ? -5.301 4.754 13.681 1.00 87.94 377 LEU A O 1
ATOM 3126 N N . ILE A 1 378 ? -7.179 5.297 14.773 1.00 86.62 378 ILE A N 1
ATOM 3127 C CA . ILE A 1 378 ? -6.892 4.489 15.963 1.00 86.62 378 ILE A CA 1
ATOM 3128 C C . ILE A 1 378 ? -8.101 3.603 16.215 1.00 86.62 378 ILE A C 1
ATOM 3130 O O . ILE A 1 378 ? -9.208 4.115 16.355 1.00 86.62 378 ILE A O 1
ATOM 3134 N N . PHE A 1 379 ? -7.896 2.291 16.283 1.00 87.31 379 PHE A N 1
ATOM 3135 C CA . PHE A 1 379 ? -8.961 1.338 16.579 1.00 87.31 379 PHE A CA 1
ATOM 3136 C C . PHE A 1 379 ? -8.637 0.539 17.827 1.00 87.31 379 PHE A C 1
ATOM 3138 O O . PHE A 1 379 ? -7.516 0.050 17.989 1.00 87.31 379 PHE A O 1
ATOM 3145 N N . GLN A 1 380 ? -9.644 0.364 18.681 1.00 83.44 380 GLN A N 1
ATOM 3146 C CA . GLN A 1 380 ? -9.539 -0.498 19.843 1.00 83.44 380 GLN A CA 1
ATOM 3147 C C . GLN A 1 380 ? -10.135 -1.880 19.564 1.00 83.44 380 GLN A C 1
ATOM 3149 O O . GLN A 1 380 ? -11.259 -2.024 19.091 1.00 83.44 380 GLN A O 1
ATOM 3154 N N . THR A 1 381 ? -9.365 -2.906 19.896 1.00 82.06 381 THR A N 1
ATOM 3155 C CA . THR A 1 381 ? -9.696 -4.325 19.772 1.00 82.06 381 THR A CA 1
ATOM 3156 C C . THR A 1 381 ? -9.962 -4.872 21.173 1.00 82.06 381 THR A C 1
ATOM 3158 O O . THR A 1 381 ? -9.095 -5.480 21.802 1.00 82.06 381 THR A O 1
ATOM 3161 N N . LYS A 1 382 ? -11.155 -4.574 21.706 1.00 76.88 382 LYS A N 1
ATOM 3162 C CA . LYS A 1 382 ? -11.637 -5.177 22.958 1.00 76.88 382 LYS A CA 1
ATOM 3163 C C . LYS A 1 382 ? -12.356 -6.481 22.635 1.00 76.88 382 LYS A C 1
ATOM 3165 O O . LYS A 1 382 ? -13.263 -6.486 21.808 1.00 76.88 382 LYS A O 1
ATOM 3170 N N . GLU A 1 383 ? -11.991 -7.552 23.322 1.00 71.50 383 GLU A N 1
ATOM 3171 C CA . GLU A 1 383 ? -12.811 -8.759 23.387 1.00 71.50 383 GLU A CA 1
ATOM 3172 C C . GLU A 1 383 ? -13.887 -8.524 24.446 1.00 71.50 383 GLU A C 1
ATOM 3174 O O . GLU A 1 383 ? -13.588 -8.370 25.630 1.00 71.50 383 GLU A O 1
ATOM 3179 N N . LYS A 1 384 ? -15.142 -8.409 24.013 1.00 77.81 384 LYS A N 1
ATOM 3180 C CA . LYS A 1 384 ? -16.301 -8.456 24.905 1.00 77.81 384 LYS A CA 1
ATOM 3181 C C . LYS A 1 384 ? -17.028 -9.760 24.611 1.00 77.81 384 LYS A C 1
ATOM 3183 O O . LYS A 1 384 ? -17.330 -10.009 23.450 1.00 77.81 384 LYS A O 1
ATOM 3188 N N . ALA A 1 385 ? -17.300 -10.553 25.643 1.00 78.44 385 ALA A N 1
ATOM 3189 C CA . ALA A 1 385 ? -18.131 -11.742 25.504 1.00 78.44 385 ALA A CA 1
ATOM 3190 C C . ALA A 1 385 ? -19.571 -11.306 25.192 1.00 78.44 385 ALA A C 1
ATOM 3192 O O . ALA A 1 385 ? -20.198 -10.604 25.989 1.00 78.44 385 ALA A O 1
ATOM 3193 N N . ASP A 1 386 ? -20.083 -11.692 24.027 1.00 85.75 386 ASP A N 1
ATOM 3194 C CA . ASP A 1 386 ? -21.449 -11.407 23.591 1.00 85.75 386 ASP A CA 1
ATOM 3195 C C . ASP A 1 386 ? -21.997 -12.655 22.907 1.00 85.75 386 ASP A C 1
ATOM 3197 O O . ASP A 1 386 ? -21.634 -12.979 21.777 1.00 85.75 386 ASP A O 1
ATOM 3201 N N . LYS A 1 387 ? -22.945 -13.321 23.577 1.00 88.69 387 LYS A N 1
ATOM 3202 C CA . LYS A 1 387 ? -23.564 -14.572 23.114 1.00 88.69 387 LYS A CA 1
ATOM 3203 C C . LYS A 1 387 ? -24.049 -14.492 21.663 1.00 88.69 387 LYS A C 1
ATOM 3205 O O . LYS A 1 387 ? -23.975 -15.481 20.933 1.00 88.69 387 LYS A O 1
ATOM 3210 N N . THR A 1 388 ? -24.566 -13.340 21.229 1.00 88.38 388 THR A N 1
ATOM 3211 C CA . THR A 1 388 ? -25.109 -13.181 19.873 1.00 88.38 388 THR A CA 1
ATOM 3212 C C . THR A 1 388 ? -24.009 -13.083 18.818 1.00 88.38 388 THR A C 1
ATOM 3214 O O . THR A 1 388 ? -24.131 -13.683 17.745 1.00 88.38 388 THR A O 1
ATOM 3217 N N . GLN A 1 389 ? -22.926 -12.365 19.121 1.00 83.38 389 GLN A N 1
ATOM 3218 C CA . GLN A 1 389 ? -21.770 -12.214 18.239 1.00 83.38 389 GLN A CA 1
ATOM 3219 C C . GLN A 1 389 ? -20.935 -13.490 18.219 1.00 83.38 389 GLN A C 1
ATOM 3221 O O . GLN A 1 389 ? -20.610 -13.974 17.138 1.00 83.38 389 GLN A O 1
ATOM 3226 N N . ASP A 1 390 ? -20.702 -14.098 19.379 1.00 87.25 390 ASP A N 1
ATOM 3227 C CA . ASP A 1 390 ? -19.936 -15.334 19.527 1.00 87.25 390 ASP A CA 1
ATOM 3228 C C . ASP A 1 390 ? -20.605 -16.488 18.774 1.00 87.25 390 ASP A C 1
ATOM 3230 O O . ASP A 1 390 ? -19.940 -17.236 18.057 1.00 87.25 390 ASP A O 1
ATOM 3234 N N . LYS A 1 391 ? -21.944 -16.573 18.804 1.00 88.88 391 LYS A N 1
ATOM 3235 C CA . LYS A 1 391 ? -22.699 -17.541 17.990 1.00 88.88 391 LYS A CA 1
ATOM 3236 C C . LYS A 1 391 ? -22.498 -17.319 16.488 1.00 88.88 391 LYS A C 1
ATOM 3238 O O . LYS A 1 391 ? -22.406 -18.291 15.737 1.00 88.88 391 LYS A O 1
ATOM 3243 N N . LYS A 1 392 ? -22.432 -16.064 16.027 1.00 85.81 392 LYS A N 1
ATOM 3244 C CA . LYS A 1 392 ? -22.157 -15.738 14.615 1.00 85.81 392 LYS A CA 1
ATOM 3245 C C . LYS A 1 392 ? -20.709 -16.065 14.238 1.00 85.81 392 LYS A C 1
ATOM 3247 O O . LYS A 1 392 ? -20.495 -16.650 13.179 1.00 85.81 392 LYS A O 1
ATOM 3252 N N . ILE A 1 393 ? -19.747 -15.757 15.107 1.00 84.56 393 ILE A N 1
ATOM 3253 C CA . ILE A 1 393 ? -18.322 -16.063 14.917 1.00 84.56 393 ILE A CA 1
ATOM 3254 C C . ILE A 1 393 ? -18.103 -17.577 14.858 1.00 84.56 393 ILE A C 1
ATOM 3256 O O . ILE A 1 393 ? -17.464 -18.059 13.927 1.00 84.56 393 ILE A O 1
ATOM 3260 N N . ALA A 1 394 ? -18.687 -18.340 15.786 1.00 86.31 394 ALA A N 1
ATOM 3261 C CA . ALA A 1 394 ? -18.587 -19.797 15.808 1.00 86.31 394 ALA A CA 1
ATOM 3262 C C . ALA A 1 394 ? -19.173 -20.419 14.534 1.00 86.31 394 ALA A C 1
ATOM 3264 O O . ALA A 1 394 ? -18.515 -21.225 13.880 1.00 86.31 394 ALA A O 1
ATOM 3265 N N . ARG A 1 395 ? -20.377 -19.990 14.121 1.00 85.69 395 ARG A N 1
ATOM 3266 C CA . ARG A 1 395 ? -20.985 -20.419 12.848 1.00 85.69 395 ARG A CA 1
ATOM 3267 C C . ARG A 1 395 ? -20.073 -20.122 11.660 1.00 85.69 395 ARG A C 1
ATOM 3269 O O . ARG A 1 395 ? -19.856 -20.997 10.829 1.00 85.69 395 ARG A O 1
ATOM 3276 N N . PHE A 1 396 ? -19.522 -18.912 11.601 1.00 82.75 396 PHE A N 1
ATOM 3277 C CA . PHE A 1 396 ? -18.593 -18.517 10.550 1.00 82.75 396 PHE A CA 1
ATOM 3278 C C . PHE A 1 396 ? -17.336 -19.403 10.526 1.00 82.75 396 PHE A C 1
ATOM 3280 O O . PHE A 1 396 ? -16.941 -19.883 9.466 1.00 82.75 396 PHE A O 1
ATOM 3287 N N . TYR A 1 397 ? -16.745 -19.672 11.691 1.00 82.50 397 TYR A N 1
ATOM 3288 C CA . TYR A 1 397 ? -15.552 -20.506 11.828 1.00 82.50 397 TYR A CA 1
ATOM 3289 C C . TYR A 1 397 ? -15.796 -21.953 11.376 1.00 82.50 397 TYR A C 1
ATOM 3291 O O . TYR A 1 397 ? -15.041 -22.479 10.559 1.00 82.50 397 TYR A O 1
ATOM 3299 N N . PHE A 1 398 ? -16.885 -22.581 11.835 1.00 82.31 398 PHE A N 1
ATOM 3300 C CA . PHE A 1 398 ? -17.229 -23.950 11.441 1.00 82.31 398 PHE A CA 1
ATOM 3301 C C . PHE A 1 398 ? -17.538 -24.072 9.947 1.00 82.31 398 PHE A C 1
ATOM 3303 O O . PHE A 1 398 ? -17.146 -25.057 9.321 1.00 82.31 398 PHE A O 1
ATOM 3310 N N . ASN A 1 399 ? -18.201 -23.073 9.360 1.00 76.75 399 ASN A N 1
ATOM 3311 C CA . ASN A 1 399 ? -18.464 -23.058 7.922 1.00 76.75 399 ASN A CA 1
ATOM 3312 C C . ASN A 1 399 ? -17.177 -22.895 7.108 1.00 76.75 399 ASN A C 1
ATOM 3314 O O . ASN A 1 399 ? -17.022 -23.561 6.095 1.00 76.75 399 ASN A O 1
ATOM 3318 N N . SER A 1 400 ? -16.230 -22.077 7.578 1.00 73.38 400 SER A N 1
ATOM 3319 C CA . SER A 1 400 ? -14.923 -21.914 6.928 1.00 73.38 400 SER A CA 1
ATOM 3320 C C . SER A 1 400 ? -14.108 -23.220 6.911 1.00 73.38 400 SER A C 1
ATOM 3322 O O . SER A 1 400 ? -13.429 -23.526 5.931 1.00 73.38 400 SER A O 1
ATOM 3324 N N . GLN A 1 401 ? -14.206 -24.037 7.969 1.00 73.19 401 GLN A N 1
ATOM 3325 C CA . GLN A 1 401 ? -13.530 -25.340 8.037 1.00 73.19 401 GLN A CA 1
ATOM 3326 C C . GLN A 1 401 ? -14.199 -26.421 7.183 1.00 73.19 401 GLN A C 1
ATOM 3328 O O . GLN A 1 401 ? -13.518 -27.245 6.565 1.00 73.19 401 GLN A O 1
ATOM 3333 N N . LYS A 1 402 ? -15.535 -26.430 7.137 1.00 68.88 402 LYS A N 1
ATOM 3334 C CA . LYS A 1 402 ? -16.302 -27.327 6.275 1.00 68.88 402 LYS A CA 1
ATOM 3335 C C . LYS A 1 402 ? -16.148 -26.852 4.829 1.00 68.88 402 LYS A C 1
ATOM 3337 O O . LYS A 1 402 ? -16.976 -26.104 4.332 1.00 68.88 402 LYS A O 1
ATOM 3342 N N . LYS A 1 403 ? -15.121 -27.333 4.121 1.00 55.28 403 LYS A N 1
ATOM 3343 C CA . LYS A 1 403 ? -14.890 -27.152 2.666 1.00 55.28 403 LYS A CA 1
ATOM 3344 C C . LYS A 1 403 ? -16.029 -27.692 1.758 1.00 55.28 403 LYS A C 1
ATOM 3346 O O . LYS A 1 403 ? -15.785 -28.049 0.608 1.00 55.28 403 LYS A O 1
ATOM 3351 N N . ASN A 1 404 ? -17.271 -27.769 2.232 1.00 44.50 404 ASN A N 1
ATOM 3352 C CA . ASN A 1 404 ? -18.426 -28.223 1.470 1.00 44.50 404 ASN A CA 1
ATOM 3353 C C . ASN A 1 404 ? -19.132 -27.023 0.828 1.00 44.50 404 ASN A C 1
ATOM 3355 O O . ASN A 1 404 ? -19.863 -26.279 1.474 1.00 44.50 404 ASN A O 1
ATOM 3359 N N . LYS A 1 405 ? -18.934 -26.898 -0.487 1.00 51.81 405 LYS A N 1
ATOM 3360 C CA . LYS A 1 405 ? -19.440 -25.873 -1.420 1.00 51.81 405 LYS A CA 1
ATOM 3361 C C . LYS A 1 405 ? -20.974 -25.667 -1.494 1.00 51.81 405 LYS A C 1
ATOM 3363 O O . LYS A 1 405 ? -21.422 -25.053 -2.454 1.00 51.81 405 LYS A O 1
ATOM 3368 N N . LYS A 1 406 ? -21.809 -26.182 -0.580 1.00 43.09 406 LYS A N 1
ATOM 3369 C CA . LYS A 1 406 ? -23.274 -26.248 -0.811 1.00 43.09 406 LYS A CA 1
ATOM 3370 C C . LYS A 1 406 ? -24.210 -25.708 0.271 1.00 43.09 406 LYS A C 1
ATOM 3372 O O . LYS A 1 406 ? -25.414 -25.774 0.071 1.00 43.09 406 LYS A O 1
ATOM 3377 N N . LEU A 1 407 ? -23.721 -25.109 1.354 1.00 42.41 407 LEU A N 1
ATOM 3378 C CA . LEU A 1 407 ? -24.595 -24.448 2.339 1.00 42.41 407 LEU A CA 1
ATOM 3379 C C . LEU A 1 407 ? -24.025 -23.073 2.706 1.00 42.41 407 LEU A C 1
ATOM 3381 O O . LEU A 1 407 ? -23.561 -22.839 3.820 1.00 42.41 407 LEU A O 1
ATOM 3385 N N . SER A 1 408 ? -24.003 -22.175 1.719 1.00 40.44 408 SER A N 1
ATOM 3386 C CA . SER A 1 408 ? -23.558 -20.791 1.877 1.00 40.44 408 SER A CA 1
ATOM 3387 C C . SER A 1 408 ? -24.599 -19.995 2.660 1.00 40.44 408 SER A C 1
ATOM 3389 O O . SER A 1 408 ? -25.667 -19.669 2.143 1.00 40.44 408 SER A O 1
ATOM 3391 N N . LEU A 1 409 ? -24.276 -19.670 3.910 1.00 43.16 409 LEU A N 1
ATOM 3392 C CA . LEU A 1 409 ? -24.994 -18.651 4.665 1.00 43.16 409 LEU A CA 1
ATOM 3393 C C . LEU A 1 409 ? -24.813 -17.283 3.992 1.00 43.16 409 LEU A C 1
ATOM 3395 O O . LEU A 1 409 ? -23.709 -16.861 3.639 1.00 43.16 409 LEU A O 1
ATOM 3399 N N . GLU A 1 410 ? -25.953 -16.629 3.818 1.00 51.62 410 GLU A N 1
ATOM 3400 C CA . GLU A 1 410 ? -26.201 -15.414 3.056 1.00 51.62 410 GLU A CA 1
ATOM 3401 C C . GLU A 1 410 ? -25.365 -14.206 3.529 1.00 51.62 410 GLU A C 1
ATOM 3403 O O . GLU A 1 410 ? -24.858 -14.135 4.651 1.00 51.62 410 GLU A O 1
ATOM 3408 N N . PHE A 1 411 ? -25.236 -13.227 2.631 1.00 46.38 411 PHE A N 1
ATOM 3409 C CA . PHE A 1 411 ? -24.554 -11.929 2.755 1.00 46.38 411 PHE A CA 1
ATOM 3410 C C . PHE A 1 411 ? -23.023 -11.874 2.688 1.00 46.38 411 PHE A C 1
ATOM 3412 O O . PHE A 1 411 ? -22.513 -10.999 1.981 1.00 46.38 411 PHE A O 1
ATOM 3419 N N . TYR A 1 412 ? -22.273 -12.737 3.381 1.00 48.19 412 TYR A N 1
ATOM 3420 C CA . TYR A 1 412 ? -20.813 -12.555 3.462 1.00 48.19 412 TYR A CA 1
ATOM 3421 C C . TYR A 1 412 ? -20.027 -13.215 2.330 1.00 48.19 412 TYR A C 1
ATOM 3423 O O . TYR A 1 412 ? -19.034 -12.631 1.918 1.00 48.19 412 TYR A O 1
ATOM 3431 N N . GLU A 1 413 ? -20.432 -14.376 1.809 1.00 50.84 413 GLU A N 1
ATOM 3432 C CA . GLU A 1 413 ? -19.710 -15.036 0.705 1.00 50.84 413 GLU A CA 1
ATOM 3433 C C . GLU A 1 413 ? -20.112 -14.516 -0.681 1.00 50.84 413 GLU A C 1
ATOM 3435 O O . GLU A 1 413 ? -19.260 -14.423 -1.559 1.00 50.84 413 GLU A O 1
ATOM 3440 N N . LEU A 1 414 ? -21.371 -14.096 -0.855 1.00 54.28 414 LEU A N 1
ATOM 3441 C CA . LEU A 1 414 ? -21.905 -13.608 -2.137 1.00 54.28 414 LEU A CA 1
ATOM 3442 C C . LEU A 1 414 ? -21.327 -12.249 -2.569 1.00 54.28 414 LEU A C 1
ATOM 3444 O O . LEU A 1 414 ? -21.272 -11.956 -3.757 1.00 54.28 414 LEU A O 1
ATOM 3448 N N . ASN A 1 415 ? -20.869 -11.430 -1.617 1.00 64.50 415 ASN A N 1
ATOM 3449 C CA . ASN A 1 415 ? -20.371 -10.073 -1.865 1.00 64.50 415 ASN A CA 1
ATOM 3450 C C . ASN A 1 415 ? -18.847 -9.964 -1.696 1.00 64.50 415 ASN A C 1
ATOM 3452 O O . ASN A 1 415 ? -18.367 -8.980 -1.130 1.00 64.50 415 ASN A O 1
ATOM 3456 N N . ARG A 1 416 ? -18.073 -10.986 -2.082 1.00 74.38 416 ARG A N 1
ATOM 3457 C CA . ARG A 1 416 ? -16.600 -10.981 -1.988 1.00 74.38 416 ARG A CA 1
ATOM 3458 C C . ARG A 1 416 ? -15.978 -11.040 -3.372 1.00 74.38 416 ARG A C 1
ATOM 3460 O O . ARG A 1 416 ? -16.385 -11.834 -4.214 1.00 74.38 416 ARG A O 1
ATOM 3467 N N . ILE A 1 417 ? -14.936 -10.241 -3.576 1.00 83.81 417 ILE A N 1
ATOM 3468 C CA . ILE A 1 417 ? -14.051 -10.385 -4.729 1.00 83.81 417 ILE A CA 1
ATOM 3469 C C . ILE A 1 417 ? -12.890 -11.318 -4.398 1.00 83.81 417 ILE A C 1
ATOM 3471 O O . ILE A 1 417 ? -12.477 -11.461 -3.245 1.00 83.81 417 ILE A O 1
ATOM 3475 N N . SER A 1 418 ? -12.330 -11.944 -5.434 1.00 84.50 418 SER A N 1
ATOM 3476 C CA . SER A 1 418 ? -11.125 -12.752 -5.276 1.00 84.50 418 SER A CA 1
ATOM 3477 C C . SER A 1 418 ? -9.939 -11.886 -4.834 1.00 84.50 418 SER A C 1
ATOM 3479 O O . SER A 1 418 ? -9.858 -10.686 -5.107 1.00 84.50 418 SER A O 1
ATOM 3481 N N . PHE A 1 419 ? -8.970 -12.502 -4.159 1.00 83.81 419 PHE A N 1
ATOM 3482 C CA . PHE A 1 419 ? -7.770 -11.797 -3.705 1.00 83.81 419 PHE A CA 1
ATOM 3483 C C . PHE A 1 419 ? -6.953 -11.205 -4.869 1.00 83.81 419 PHE A C 1
ATOM 3485 O O . PHE A 1 419 ? -6.357 -10.135 -4.739 1.00 83.81 419 PHE A O 1
ATOM 3492 N N . GLU A 1 420 ? -6.942 -11.876 -6.021 1.00 80.81 420 GLU A N 1
ATOM 3493 C CA . GLU A 1 420 ? -6.291 -11.385 -7.240 1.00 80.81 420 GLU A CA 1
ATOM 3494 C C . GLU A 1 420 ? -7.011 -10.166 -7.814 1.00 80.81 420 GLU A C 1
ATOM 3496 O O . GLU A 1 420 ? -6.369 -9.174 -8.160 1.00 80.81 420 GLU A O 1
ATOM 3501 N N . MET A 1 421 ? -8.343 -10.202 -7.829 1.00 83.00 421 MET A N 1
ATOM 3502 C CA . MET A 1 421 ? -9.186 -9.088 -8.244 1.00 83.00 421 MET A CA 1
ATOM 3503 C C . MET A 1 421 ? -8.981 -7.857 -7.354 1.00 83.00 421 MET A C 1
ATOM 3505 O O . MET A 1 421 ? -8.795 -6.753 -7.860 1.00 83.00 421 MET A O 1
ATOM 3509 N N . LEU A 1 422 ? -8.917 -8.046 -6.030 1.00 86.31 422 LEU A N 1
ATOM 3510 C CA . LEU A 1 422 ? -8.626 -6.967 -5.081 1.00 86.31 422 LEU A CA 1
ATOM 3511 C C . LEU A 1 422 ? -7.253 -6.334 -5.356 1.00 86.31 422 LEU A C 1
ATOM 3513 O O . LEU A 1 422 ? -7.122 -5.111 -5.339 1.00 86.31 422 LEU A O 1
ATOM 3517 N N . LYS A 1 423 ? -6.228 -7.144 -5.654 1.00 82.94 423 LYS A N 1
ATOM 3518 C CA . LYS A 1 423 ? -4.894 -6.645 -6.031 1.00 82.94 423 LYS A CA 1
ATOM 3519 C C . LYS A 1 423 ? -4.920 -5.837 -7.327 1.00 82.94 423 LYS A C 1
ATOM 3521 O O . LYS A 1 423 ? -4.319 -4.762 -7.363 1.00 82.94 423 LYS A O 1
ATOM 3526 N N . LYS A 1 424 ? -5.599 -6.341 -8.369 1.00 80.81 424 LYS A N 1
ATOM 3527 C CA . LYS A 1 424 ? -5.790 -5.620 -9.640 1.00 80.81 424 LYS A CA 1
ATOM 3528 C C . LYS A 1 424 ? -6.460 -4.270 -9.380 1.00 80.81 424 LYS A C 1
ATOM 3530 O O . LYS A 1 424 ? -5.953 -3.240 -9.818 1.00 80.81 424 LYS A O 1
ATOM 3535 N N . TYR A 1 425 ? -7.537 -4.272 -8.594 1.00 85.81 425 TYR A N 1
ATOM 3536 C CA . TYR A 1 425 ? -8.304 -3.073 -8.273 1.00 85.81 425 TYR A CA 1
ATOM 3537 C C . TYR A 1 425 ? -7.492 -2.034 -7.493 1.00 85.81 425 TYR A C 1
ATOM 3539 O O . TYR A 1 425 ? -7.472 -0.868 -7.876 1.00 85.81 425 TYR A O 1
ATOM 3547 N N . LEU A 1 426 ? -6.751 -2.445 -6.458 1.00 85.62 426 LEU A N 1
ATOM 3548 C CA . LEU A 1 426 ? -5.873 -1.546 -5.697 1.00 85.62 426 LEU A CA 1
ATOM 3549 C C . LEU A 1 426 ? -4.839 -0.850 -6.595 1.00 85.62 426 LEU A C 1
ATOM 3551 O O . LEU A 1 426 ? -4.613 0.351 -6.458 1.00 85.62 426 LEU A O 1
ATOM 3555 N N . TYR A 1 427 ? -4.233 -1.594 -7.525 1.00 79.81 427 TYR A N 1
ATOM 3556 C CA . TYR A 1 427 ? -3.254 -1.056 -8.473 1.00 79.81 427 TYR A CA 1
ATOM 3557 C C . TYR A 1 427 ? -3.882 -0.103 -9.504 1.00 79.81 427 TYR A C 1
ATOM 3559 O O . TYR A 1 427 ? -3.312 0.944 -9.839 1.00 79.81 427 TYR A O 1
ATOM 3567 N N . PHE A 1 428 ? -5.066 -0.458 -10.002 1.00 82.12 428 PHE A N 1
ATOM 3568 C CA . PHE A 1 428 ? -5.818 0.368 -10.939 1.00 82.12 428 PHE A CA 1
ATOM 3569 C C . PHE A 1 428 ? -6.240 1.691 -10.287 1.00 82.12 428 PHE A C 1
ATOM 3571 O O . PHE A 1 428 ? -5.907 2.767 -10.792 1.00 82.12 428 PHE A O 1
ATOM 3578 N N . ALA A 1 429 ? -6.860 1.622 -9.108 1.00 84.56 429 ALA A N 1
ATOM 3579 C CA . ALA A 1 429 ? -7.318 2.790 -8.369 1.00 84.56 429 ALA A CA 1
ATOM 3580 C C . ALA A 1 429 ? -6.170 3.725 -7.981 1.00 84.56 429 ALA A C 1
ATOM 3582 O O . ALA A 1 429 ? -6.296 4.940 -8.139 1.00 84.56 429 ALA A O 1
ATOM 3583 N N . SER A 1 430 ? -5.016 3.187 -7.558 1.00 77.69 430 SER A N 1
ATOM 3584 C CA . SER A 1 430 ? -3.856 4.018 -7.213 1.00 77.69 430 SER A CA 1
ATOM 3585 C C . SER A 1 430 ? -3.350 4.871 -8.377 1.00 77.69 430 SER A C 1
ATOM 3587 O O . SER A 1 430 ? -2.842 5.962 -8.141 1.00 77.69 430 SER A O 1
ATOM 3589 N N . SER A 1 431 ? -3.496 4.382 -9.612 1.00 76.50 431 SER A N 1
ATOM 3590 C CA . SER A 1 431 ? -2.932 5.013 -10.811 1.00 76.50 431 SER A CA 1
ATOM 3591 C C . SER A 1 431 ? -3.922 5.943 -11.523 1.00 76.50 431 SER A C 1
ATOM 3593 O O . SER A 1 431 ? -3.510 6.957 -12.092 1.00 76.50 431 SER A O 1
ATOM 3595 N N . HIS A 1 432 ? -5.216 5.605 -11.496 1.00 79.50 432 HIS A N 1
ATOM 3596 C CA . HIS A 1 432 ? -6.238 6.250 -12.326 1.00 79.50 432 HIS A CA 1
ATOM 3597 C C . HIS A 1 432 ? -7.192 7.181 -11.572 1.00 79.50 432 HIS A C 1
ATOM 3599 O O . HIS A 1 432 ? -7.734 8.086 -12.197 1.00 79.50 432 HIS A O 1
ATOM 3605 N N . SER A 1 433 ? -7.366 7.026 -10.256 1.00 83.94 433 SER A N 1
ATOM 3606 C CA . SER A 1 433 ? -8.295 7.866 -9.486 1.00 83.94 433 SER A CA 1
ATOM 3607 C C . SER A 1 433 ? -7.570 8.918 -8.649 1.00 83.94 433 SER A C 1
ATOM 3609 O O . SER A 1 433 ? -6.630 8.613 -7.914 1.00 83.94 433 SER A O 1
ATOM 3611 N N . ASN A 1 434 ? -8.002 10.171 -8.793 1.00 85.62 434 ASN A N 1
ATOM 3612 C CA . ASN A 1 434 ? -7.591 11.309 -7.969 1.00 85.62 434 ASN A CA 1
ATOM 3613 C C . ASN A 1 434 ? -8.820 12.220 -7.779 1.00 85.62 434 ASN A C 1
ATOM 3615 O O . ASN A 1 434 ? -8.952 13.206 -8.504 1.00 85.62 434 ASN A O 1
ATOM 3619 N N . PRO A 1 435 ? -9.758 11.852 -6.887 1.00 88.50 435 PRO A N 1
ATOM 3620 C CA . PRO A 1 435 ? -10.992 12.604 -6.682 1.00 88.50 435 PRO A CA 1
ATOM 3621 C C . PRO A 1 435 ? -10.736 14.011 -6.129 1.00 88.50 435 PRO A C 1
ATOM 3623 O O . PRO A 1 435 ? -9.838 14.208 -5.309 1.00 88.50 435 PRO A O 1
ATOM 3626 N N . ILE A 1 436 ? -11.575 14.969 -6.518 1.00 88.00 436 ILE A N 1
ATOM 3627 C CA . ILE A 1 436 ? -11.522 16.360 -6.040 1.00 88.00 436 ILE A CA 1
ATOM 3628 C C . ILE A 1 436 ? -12.706 16.623 -5.105 1.00 88.00 436 ILE A C 1
ATOM 3630 O O . ILE A 1 436 ? -13.807 16.124 -5.323 1.00 88.00 436 ILE A O 1
ATOM 3634 N N . PHE A 1 437 ? -12.516 17.403 -4.045 1.00 88.75 437 PHE A N 1
ATOM 3635 C CA . PHE A 1 437 ? -13.621 17.761 -3.156 1.00 88.75 437 PHE A CA 1
ATOM 3636 C C . PHE A 1 437 ? -14.671 18.630 -3.855 1.00 88.75 437 PHE A C 1
ATOM 3638 O O . PHE A 1 437 ? -14.343 19.589 -4.550 1.00 88.75 437 PHE A O 1
ATOM 3645 N N . SER A 1 438 ? -15.946 18.312 -3.626 1.00 92.69 438 SER A N 1
ATOM 3646 C CA . SER A 1 438 ? -17.056 19.214 -3.942 1.00 92.69 438 SER A CA 1
ATOM 3647 C C . SER A 1 438 ? -17.208 20.305 -2.875 1.00 92.69 438 SER A C 1
ATOM 3649 O O . SER A 1 438 ? -16.829 20.116 -1.717 1.00 92.69 438 SER A O 1
ATOM 3651 N N . GLU A 1 439 ? -17.811 21.438 -3.236 1.00 90.69 439 GLU A N 1
ATOM 3652 C CA . GLU A 1 439 ? -18.071 22.544 -2.301 1.00 90.69 439 GLU A CA 1
ATOM 3653 C C . GLU A 1 439 ? -18.942 22.104 -1.114 1.00 90.69 439 GLU A C 1
ATOM 3655 O O . GLU A 1 439 ? -18.621 22.387 0.042 1.00 90.69 439 GLU A O 1
ATOM 3660 N N . ASN A 1 440 ? -19.984 21.309 -1.378 1.00 93.06 440 ASN A N 1
ATOM 3661 C CA . ASN A 1 440 ? -20.840 20.740 -0.335 1.00 93.06 440 ASN A CA 1
ATOM 3662 C C . ASN A 1 440 ? -20.049 19.839 0.627 1.00 93.06 440 ASN A C 1
ATOM 3664 O O . ASN A 1 440 ? -20.245 19.903 1.842 1.00 93.06 440 ASN A O 1
ATOM 3668 N N . ALA A 1 441 ? -19.125 19.020 0.111 1.00 92.31 441 ALA A N 1
ATOM 3669 C CA . ALA A 1 441 ? -18.274 18.175 0.945 1.00 92.31 441 ALA A CA 1
ATOM 3670 C C . ALA A 1 441 ? -17.367 19.009 1.864 1.00 92.31 441 ALA A C 1
ATOM 3672 O O . ALA A 1 441 ? -17.233 18.676 3.042 1.00 92.31 441 ALA A O 1
ATOM 3673 N N . PHE A 1 442 ? -16.811 20.125 1.376 1.00 89.94 442 PHE A N 1
ATOM 3674 C CA . PHE A 1 442 ? -16.025 21.047 2.203 1.00 89.94 442 PHE A CA 1
ATOM 3675 C C . PHE A 1 442 ? -16.840 21.669 3.339 1.00 89.94 442 PHE A C 1
ATOM 3677 O O . PHE A 1 442 ? -16.354 21.744 4.470 1.00 89.94 442 PHE A O 1
ATOM 3684 N N . GLN A 1 443 ? -18.082 22.083 3.072 1.00 91.75 443 GLN A N 1
ATOM 3685 C CA . GLN A 1 443 ? -18.959 22.636 4.108 1.00 91.75 443 GLN A CA 1
ATOM 3686 C C . GLN A 1 443 ? -19.261 21.602 5.201 1.00 91.75 443 GLN A C 1
ATOM 3688 O O . GLN A 1 443 ? -19.137 21.905 6.391 1.00 91.75 443 GLN A O 1
ATOM 3693 N N . VAL A 1 444 ? -19.590 20.367 4.809 1.00 93.19 444 VAL A N 1
ATOM 3694 C CA . VAL A 1 444 ? -19.832 19.262 5.751 1.00 93.19 444 VAL A CA 1
ATOM 3695 C C . VAL A 1 444 ? -18.575 18.952 6.562 1.00 93.19 444 VAL A C 1
ATOM 3697 O O . VAL A 1 444 ? -18.658 18.803 7.780 1.00 93.19 444 VAL A O 1
ATOM 3700 N N . LEU A 1 445 ? -17.405 18.919 5.922 1.00 90.88 445 LEU A N 1
ATOM 3701 C CA . LEU A 1 445 ? -16.124 18.656 6.578 1.00 90.88 445 LEU A CA 1
ATOM 3702 C C . LEU A 1 445 ? -15.794 19.742 7.615 1.00 90.88 445 LEU A C 1
ATOM 3704 O O . LEU A 1 445 ? -15.437 19.425 8.753 1.00 90.88 445 LEU A O 1
ATOM 3708 N N . ARG A 1 446 ? -15.991 21.019 7.260 1.00 90.75 446 ARG A N 1
ATOM 3709 C CA . ARG A 1 446 ? -15.830 22.162 8.172 1.00 90.75 446 ARG A CA 1
ATOM 3710 C C . ARG A 1 446 ? -16.747 22.034 9.387 1.00 90.75 446 ARG A C 1
ATOM 3712 O O . ARG A 1 446 ? -16.281 22.144 10.522 1.00 90.75 446 ARG A O 1
ATOM 3719 N N . ASN A 1 447 ? -18.032 21.774 9.158 1.00 91.56 447 ASN A N 1
ATOM 3720 C CA . ASN A 1 447 ? -19.026 21.664 10.224 1.00 91.56 447 ASN A CA 1
ATOM 3721 C C . ASN A 1 447 ? -18.736 20.464 11.139 1.00 91.56 447 ASN A C 1
ATOM 3723 O O . ASN A 1 447 ? -18.800 20.596 12.362 1.00 91.56 447 ASN A O 1
ATOM 3727 N N . ALA A 1 448 ? -18.342 19.322 10.570 1.00 88.38 448 ALA A N 1
ATOM 3728 C CA . ALA A 1 448 ? -17.969 18.133 11.328 1.00 88.38 448 ALA A CA 1
ATOM 3729 C C . ALA A 1 448 ? -16.754 18.386 12.233 1.00 88.38 448 ALA A C 1
ATOM 3731 O O . ALA A 1 448 ? -16.782 18.030 13.412 1.00 88.38 448 ALA A O 1
ATOM 3732 N N . TYR A 1 449 ? -15.712 19.049 11.723 1.00 87.25 449 TYR A N 1
ATOM 3733 C CA . TYR A 1 449 ? -14.536 19.405 12.519 1.00 87.25 449 TYR A CA 1
ATOM 3734 C C . TYR A 1 449 ? -14.876 20.359 13.673 1.00 87.25 449 TYR A C 1
ATOM 3736 O O . TYR A 1 449 ? -14.462 20.128 14.814 1.00 87.25 449 TYR A O 1
ATOM 3744 N N . LEU A 1 450 ? -15.664 21.406 13.404 1.00 88.75 450 LEU A N 1
ATOM 3745 C CA . LEU A 1 450 ? -16.114 22.343 14.437 1.00 88.75 450 LEU A CA 1
ATOM 3746 C C . LEU A 1 450 ? -16.935 21.630 15.515 1.00 88.75 450 LEU A C 1
ATOM 3748 O O . LEU A 1 450 ? -16.672 21.811 16.705 1.00 88.75 450 LEU A O 1
ATOM 3752 N N . PHE A 1 451 ? -17.866 20.766 15.109 1.00 86.38 451 PHE A N 1
ATOM 3753 C CA . PHE A 1 451 ? -18.678 19.966 16.022 1.00 86.38 451 PHE A CA 1
ATOM 3754 C C . PHE A 1 451 ? -17.818 19.070 16.921 1.00 86.38 451 PHE A C 1
ATOM 3756 O O . PHE A 1 451 ? -17.996 19.068 18.141 1.00 86.38 451 PHE A O 1
ATOM 3763 N N . MET A 1 452 ? -16.832 18.366 16.352 1.00 80.44 452 MET A N 1
ATOM 3764 C CA . MET A 1 452 ? -15.889 17.565 17.135 1.00 80.44 452 MET A CA 1
ATOM 3765 C C . MET A 1 452 ? -15.143 18.430 18.159 1.00 80.44 452 MET A C 1
ATOM 3767 O O . MET A 1 452 ? -15.063 18.066 19.333 1.00 80.44 452 MET A O 1
ATOM 3771 N N . ARG A 1 453 ? -14.634 19.598 17.745 1.00 82.06 453 ARG A N 1
ATOM 3772 C CA . ARG A 1 453 ? -13.857 20.498 18.610 1.00 82.06 453 ARG A CA 1
ATOM 3773 C C . ARG A 1 453 ? -14.690 21.085 19.753 1.00 82.06 453 ARG A C 1
ATOM 3775 O O . ARG A 1 453 ? -14.182 21.196 20.870 1.00 82.06 453 ARG A O 1
ATOM 3782 N N . ILE A 1 454 ? -15.955 21.421 19.503 1.00 82.94 454 ILE A N 1
ATOM 3783 C CA . ILE A 1 454 ? -16.895 21.907 20.526 1.00 82.94 454 ILE A CA 1
ATOM 3784 C C . ILE A 1 454 ? -17.234 20.791 21.519 1.00 82.94 454 ILE A C 1
ATOM 3786 O O . ILE A 1 454 ? -17.150 21.002 22.729 1.00 82.94 454 ILE A O 1
ATOM 3790 N N . ASN A 1 455 ? -17.562 19.592 21.032 1.00 78.62 455 ASN A N 1
ATOM 3791 C CA . ASN A 1 455 ? -17.874 18.455 21.903 1.00 78.62 455 ASN A CA 1
ATOM 3792 C C . ASN A 1 455 ? -16.693 18.073 22.788 1.00 78.62 455 ASN A C 1
ATOM 3794 O O . ASN A 1 455 ? -16.875 17.793 23.971 1.00 78.62 455 ASN A O 1
ATOM 3798 N N . PHE A 1 456 ? -15.480 18.141 22.244 1.00 72.50 456 PHE A N 1
ATOM 3799 C CA . PHE A 1 456 ? -14.268 17.903 23.007 1.00 72.50 456 PHE A CA 1
ATOM 3800 C C . PHE A 1 456 ? -14.077 18.919 24.149 1.00 72.50 456 PHE A C 1
ATOM 3802 O O . PHE A 1 456 ? -13.691 18.525 25.248 1.00 72.50 456 PHE A O 1
ATOM 3809 N N . LYS A 1 457 ? -14.392 20.210 23.937 1.00 73.25 457 LYS A N 1
ATOM 3810 C CA . LYS A 1 457 ? -14.393 21.215 25.021 1.00 73.25 457 LYS A CA 1
ATOM 3811 C C . LYS A 1 457 ? -15.416 20.868 26.110 1.00 73.25 457 LYS A C 1
ATOM 3813 O O . LYS A 1 457 ? -15.040 20.760 27.273 1.00 73.25 457 LYS A O 1
ATOM 3818 N N . LYS A 1 458 ? -16.662 20.567 25.723 1.00 71.19 458 LYS A N 1
ATOM 3819 C CA . LYS A 1 458 ? -17.735 20.172 26.660 1.00 71.19 458 LYS A CA 1
ATOM 3820 C C . LYS A 1 458 ? -17.386 18.915 27.467 1.00 71.19 458 LYS A C 1
ATOM 3822 O O . LYS A 1 458 ? -17.766 18.781 28.626 1.00 71.19 458 LYS A O 1
ATOM 3827 N N . GLN A 1 459 ? -16.689 17.958 26.857 1.00 66.88 459 GLN A N 1
ATOM 3828 C CA . GLN A 1 459 ? -16.291 16.715 27.520 1.00 66.88 459 GLN A CA 1
ATOM 3829 C C . GLN A 1 459 ? -15.076 16.884 28.444 1.00 66.88 459 GLN A C 1
ATOM 3831 O O . GLN A 1 459 ? -14.990 16.176 29.450 1.00 66.88 459 GLN A O 1
ATOM 3836 N N . LYS A 1 460 ? -14.173 17.827 28.137 1.00 62.53 460 LYS A N 1
ATOM 3837 C CA . LYS A 1 460 ? -13.093 18.245 29.043 1.00 62.53 460 LYS A CA 1
ATOM 3838 C C . LYS A 1 460 ? -13.641 18.854 30.330 1.00 62.53 460 LYS A C 1
ATOM 3840 O O . LYS A 1 460 ? -13.213 18.448 31.400 1.00 62.53 460 LYS A O 1
ATOM 3845 N N . GLU A 1 461 ? -14.612 19.759 30.226 1.00 60.91 461 GLU A N 1
ATOM 3846 C CA . GLU A 1 461 ? -15.262 20.396 31.385 1.00 60.91 461 GLU A CA 1
ATOM 3847 C C . GLU A 1 461 ? -15.971 19.375 32.286 1.00 60.91 461 GLU A C 1
ATOM 3849 O O . GLU A 1 461 ? -15.998 19.519 33.502 1.00 60.91 461 GLU A O 1
ATOM 3854 N N . LYS A 1 462 ? -16.482 18.283 31.703 1.00 58.25 462 LYS A N 1
ATOM 3855 C CA . LYS A 1 462 ? -17.108 17.179 32.445 1.00 58.25 462 LYS A CA 1
ATOM 3856 C C . LYS A 1 462 ? -16.112 16.173 33.046 1.00 58.25 462 LYS A C 1
ATOM 3858 O O . LYS A 1 462 ? -16.558 15.125 33.505 1.00 58.25 462 LYS A O 1
ATOM 3863 N N . ASN A 1 463 ? -14.796 16.428 33.008 1.00 52.19 463 ASN A N 1
ATOM 3864 C CA . ASN A 1 463 ? -13.720 15.544 33.502 1.00 52.19 463 ASN A CA 1
ATOM 3865 C C . ASN A 1 463 ? -13.789 14.082 33.011 1.00 52.19 463 ASN A C 1
ATOM 3867 O O . ASN A 1 463 ? -13.184 13.188 33.599 1.00 52.19 463 ASN A O 1
ATOM 3871 N N . LYS A 1 464 ? -14.513 13.809 31.919 1.00 50.41 464 LYS A N 1
ATOM 3872 C CA . LYS A 1 464 ? -14.800 12.438 31.472 1.00 50.41 464 LYS A CA 1
ATOM 3873 C C . LYS A 1 464 ? -13.826 11.911 30.424 1.00 50.41 464 LYS A C 1
ATOM 3875 O O . LYS A 1 464 ? -13.954 10.755 30.036 1.00 50.41 464 LYS A O 1
ATOM 3880 N N . ILE A 1 465 ? -12.874 12.718 29.938 1.00 46.97 465 ILE A N 1
ATOM 3881 C CA . ILE A 1 465 ? -12.105 12.350 28.743 1.00 46.97 465 ILE A CA 1
ATOM 3882 C C . ILE A 1 465 ? -10.591 12.581 28.849 1.00 46.97 465 ILE A C 1
ATOM 3884 O O . ILE A 1 465 ? -10.105 13.691 29.045 1.00 46.97 465 ILE A O 1
ATOM 3888 N N . PHE A 1 466 ? -9.858 11.492 28.589 1.00 49.66 466 PHE A N 1
ATOM 3889 C CA . PHE A 1 466 ? -8.396 11.346 28.537 1.00 49.66 466 PHE A CA 1
ATOM 3890 C C . PHE A 1 466 ? -7.784 11.618 27.141 1.00 49.66 466 PHE A C 1
ATOM 3892 O O . PHE A 1 466 ? -6.695 11.143 26.819 1.00 49.66 466 PHE A O 1
ATOM 3899 N N . LEU A 1 467 ? -8.480 12.348 26.267 1.00 52.78 467 LEU A N 1
ATOM 3900 C CA . LEU A 1 467 ? -8.103 12.478 24.855 1.00 52.78 467 LEU A CA 1
ATOM 3901 C C . LEU A 1 467 ? -7.288 13.750 24.561 1.00 52.78 467 LEU A C 1
ATOM 3903 O O . LEU A 1 467 ? -7.406 14.774 25.230 1.00 52.78 467 LEU A O 1
ATOM 3907 N N . SER A 1 468 ? -6.445 13.658 23.529 1.00 55.25 468 SER A N 1
ATOM 3908 C CA . SER A 1 468 ? -5.605 14.749 23.015 1.00 55.25 468 SER A CA 1
ATOM 3909 C C . SER A 1 468 ? -6.473 15.875 22.441 1.00 55.25 468 SER A C 1
ATOM 3911 O O . SER A 1 468 ? -7.509 15.568 21.847 1.00 55.25 468 SER A O 1
ATOM 3913 N N . PRO A 1 469 ? -6.079 17.158 22.570 1.00 62.47 469 PRO A N 1
ATOM 3914 C CA . PRO A 1 469 ? -6.793 18.255 21.924 1.00 62.47 469 PRO A CA 1
ATOM 3915 C C . PRO A 1 469 ? -6.978 18.019 20.424 1.00 62.47 469 PRO A C 1
ATOM 3917 O O . PRO A 1 469 ? -6.058 17.594 19.726 1.00 62.47 469 PRO A O 1
ATOM 3920 N N . ILE A 1 470 ? -8.179 18.331 19.936 1.00 70.88 470 ILE A N 1
ATOM 3921 C CA . ILE A 1 470 ? -8.504 18.317 18.508 1.00 70.88 470 ILE A CA 1
ATOM 3922 C C . ILE A 1 470 ? -7.727 19.439 17.824 1.00 70.88 470 ILE A C 1
ATOM 3924 O O . ILE A 1 470 ? -8.100 20.612 17.891 1.00 70.88 470 ILE A O 1
ATOM 3928 N N . SER A 1 471 ? -6.599 19.071 17.223 1.00 74.00 471 SER A N 1
ATOM 3929 C CA . SER A 1 471 ? -5.713 19.966 16.485 1.00 74.00 471 SER A CA 1
ATOM 3930 C C . SER A 1 471 ? -6.073 20.001 14.999 1.00 74.00 471 SER A C 1
ATOM 3932 O O . SER A 1 471 ? -6.924 19.246 14.526 1.00 74.00 471 SER A O 1
ATOM 3934 N N . ILE A 1 472 ? -5.411 20.885 14.251 1.00 79.94 472 ILE A N 1
ATOM 3935 C CA . ILE A 1 472 ? -5.505 20.945 12.782 1.00 79.94 472 ILE A CA 1
ATOM 3936 C C . ILE A 1 472 ? -5.102 19.599 12.160 1.00 79.94 472 ILE A C 1
ATOM 3938 O O . ILE A 1 472 ? -5.682 19.189 11.164 1.00 79.94 472 ILE A O 1
ATOM 3942 N N . TYR A 1 473 ? -4.231 18.836 12.826 1.00 78.44 473 TYR A N 1
ATOM 3943 C CA . TYR A 1 473 ? -3.852 17.494 12.392 1.00 78.44 473 TYR A CA 1
ATOM 3944 C C . TYR A 1 473 ? -5.052 16.562 12.178 1.00 78.44 473 TYR A C 1
ATOM 3946 O O . TYR A 1 473 ? -5.086 15.793 11.228 1.00 78.44 473 TYR A O 1
ATOM 3954 N N . GLN A 1 474 ? -6.077 16.652 13.027 1.00 81.56 474 GLN A N 1
ATOM 3955 C CA . GLN A 1 474 ? -7.263 15.803 12.894 1.00 81.56 474 GLN A CA 1
ATOM 3956 C C . GLN A 1 474 ? -8.135 16.199 11.696 1.00 81.56 474 GLN A C 1
ATOM 3958 O O . GLN A 1 474 ? -8.773 15.340 11.091 1.00 81.56 474 GLN A O 1
ATOM 3963 N N . LEU A 1 475 ? -8.139 17.486 11.336 1.00 86.12 475 LEU A N 1
ATOM 3964 C CA . LEU A 1 475 ? -8.770 17.968 10.110 1.00 86.12 475 LEU A CA 1
ATOM 3965 C C . LEU A 1 475 ? -8.046 17.400 8.883 1.00 86.12 475 LEU A C 1
ATOM 3967 O O . LEU A 1 475 ? -8.698 16.893 7.975 1.00 86.12 475 LEU A O 1
ATOM 3971 N N . GLU A 1 476 ? -6.709 17.416 8.888 1.00 84.25 476 GLU A N 1
ATOM 3972 C CA . GLU A 1 476 ? -5.891 16.800 7.834 1.00 84.25 476 GLU A CA 1
ATOM 3973 C C . GLU A 1 476 ? -6.187 15.303 7.705 1.00 84.25 476 GLU A C 1
ATOM 3975 O O . GLU A 1 476 ? -6.422 14.816 6.600 1.00 84.25 476 GLU A O 1
ATOM 3980 N N . SER A 1 477 ? -6.255 14.576 8.827 1.00 86.94 477 SER A N 1
ATOM 3981 C CA . SER A 1 477 ? -6.625 13.158 8.829 1.00 86.94 477 SER A CA 1
ATOM 3982 C C . SER A 1 477 ? -7.994 12.929 8.179 1.00 86.94 477 SER A C 1
ATOM 3984 O O . SER A 1 477 ? -8.134 12.019 7.365 1.00 86.94 477 SER A O 1
ATOM 3986 N N . LEU A 1 478 ? -9.002 13.754 8.493 1.00 89.50 478 LEU A N 1
ATOM 3987 C CA . LEU A 1 478 ? -10.341 13.648 7.897 1.00 89.50 478 LEU A CA 1
ATOM 3988 C C . LEU A 1 478 ? -10.325 13.885 6.384 1.00 89.50 478 LEU A C 1
ATOM 3990 O O . LEU A 1 478 ? -10.997 13.155 5.652 1.00 89.50 478 LEU A O 1
ATOM 3994 N N . ILE A 1 479 ? -9.544 14.860 5.913 1.00 89.94 479 ILE A N 1
ATOM 3995 C CA . ILE A 1 479 ? -9.361 15.133 4.482 1.00 89.94 479 ILE A CA 1
ATOM 3996 C C . ILE A 1 479 ? -8.749 13.904 3.800 1.00 89.94 479 ILE A C 1
ATOM 3998 O O . ILE A 1 479 ? -9.341 13.371 2.866 1.00 89.94 479 ILE A O 1
ATOM 4002 N N . LEU A 1 480 ? -7.631 13.387 4.321 1.00 88.38 480 LEU A N 1
ATOM 4003 C CA . LEU A 1 480 ? -6.930 12.236 3.739 1.00 88.38 480 LEU A CA 1
ATOM 4004 C C . LEU A 1 480 ? -7.793 10.964 3.722 1.00 88.38 480 LEU A C 1
ATOM 4006 O O . LEU A 1 480 ? -7.774 10.207 2.749 1.00 88.38 480 LEU A O 1
ATOM 4010 N N . VAL A 1 481 ? -8.561 10.714 4.787 1.00 91.56 481 VAL A N 1
ATOM 4011 C CA . VAL A 1 481 ? -9.493 9.578 4.850 1.00 91.56 481 VAL A CA 1
ATOM 4012 C C . VAL A 1 481 ? -10.609 9.746 3.816 1.00 91.56 481 VAL A C 1
ATOM 4014 O O . VAL A 1 481 ? -10.919 8.787 3.114 1.00 91.56 481 VAL A O 1
ATOM 4017 N N . SER A 1 482 ? -11.165 10.952 3.668 1.00 92.75 482 SER A N 1
ATOM 4018 C CA . SER A 1 482 ? -12.212 11.241 2.676 1.00 92.75 482 SER A CA 1
ATOM 4019 C C . SER A 1 482 ? -11.702 11.080 1.239 1.00 92.75 482 SER A C 1
ATOM 4021 O O . SER A 1 482 ? -12.383 10.476 0.412 1.00 92.75 482 SER A O 1
ATOM 4023 N N . GLU A 1 483 ? -10.479 11.539 0.948 1.00 90.50 483 GLU A N 1
ATOM 4024 C CA . GLU A 1 483 ? -9.815 11.318 -0.345 1.00 90.50 483 GLU A CA 1
ATOM 4025 C C . GLU A 1 483 ? -9.661 9.833 -0.648 1.00 90.50 483 GLU A C 1
ATOM 4027 O O . GLU A 1 483 ? -10.028 9.378 -1.728 1.00 90.50 483 GLU A O 1
ATOM 4032 N N . SER A 1 484 ? -9.170 9.066 0.325 1.00 91.25 484 SER A N 1
ATOM 4033 C CA . SER A 1 484 ? -8.976 7.625 0.183 1.00 91.25 484 SER A CA 1
ATOM 4034 C C . SER A 1 484 ? -10.293 6.877 -0.048 1.00 91.25 484 SER A C 1
ATOM 4036 O O . SER A 1 484 ? -10.341 5.956 -0.863 1.00 91.25 484 SER A O 1
ATOM 4038 N N . LEU A 1 485 ? -11.387 7.299 0.599 1.00 92.38 485 LEU A N 1
ATOM 4039 C CA . LEU A 1 485 ? -12.727 6.749 0.361 1.00 92.38 485 LEU A CA 1
ATOM 4040 C C . LEU A 1 485 ? -13.252 7.083 -1.042 1.00 92.38 485 LEU A C 1
ATOM 4042 O O . LEU A 1 485 ? -13.771 6.197 -1.723 1.00 92.38 485 LEU A O 1
ATOM 4046 N N . GLY A 1 486 ? -13.073 8.323 -1.508 1.00 91.31 486 GLY A N 1
ATOM 4047 C CA . GLY A 1 486 ? -13.409 8.705 -2.883 1.00 91.31 486 GLY A CA 1
ATOM 4048 C C . GLY A 1 486 ? -12.598 7.909 -3.910 1.00 91.31 486 GLY A C 1
ATOM 4049 O O . GLY A 1 486 ? -13.144 7.405 -4.891 1.00 91.31 486 GLY A O 1
ATOM 4050 N N . LYS A 1 487 ? -11.305 7.711 -3.631 1.00 89.69 487 LYS A N 1
ATOM 4051 C CA . LYS A 1 487 ? -10.371 6.927 -4.446 1.00 89.69 487 LYS A CA 1
ATOM 4052 C C . LYS A 1 487 ? -10.784 5.458 -4.507 1.00 89.69 487 LYS A C 1
ATOM 4054 O O . LYS A 1 487 ? -10.792 4.848 -5.570 1.00 89.69 487 LYS A O 1
ATOM 4059 N N . MET A 1 488 ? -11.207 4.904 -3.373 1.00 90.81 488 MET A N 1
ATOM 4060 C CA . MET A 1 488 ? -11.723 3.541 -3.269 1.00 90.81 488 MET A CA 1
ATOM 4061 C C . MET A 1 488 ? -12.990 3.320 -4.100 1.00 90.81 488 MET A C 1
ATOM 4063 O O . MET A 1 488 ? -13.174 2.224 -4.625 1.00 90.81 488 MET A O 1
ATOM 4067 N N . LYS A 1 489 ? -13.846 4.337 -4.236 1.00 89.81 489 LYS A N 1
ATOM 4068 C CA . LYS A 1 489 ? -15.055 4.304 -5.075 1.00 89.81 489 LYS A CA 1
ATOM 4069 C C . LYS A 1 489 ? -14.798 4.682 -6.540 1.00 89.81 489 LYS A C 1
ATOM 4071 O O . LYS A 1 489 ? -15.743 4.677 -7.317 1.00 89.81 489 LYS A O 1
ATOM 4076 N N . MET A 1 490 ? -13.558 5.018 -6.915 1.00 87.50 490 MET A N 1
ATOM 4077 C CA . MET A 1 490 ? -13.213 5.562 -8.238 1.00 87.50 490 MET A CA 1
ATOM 4078 C C . MET A 1 490 ? -14.044 6.802 -8.611 1.00 87.50 490 MET A C 1
ATOM 4080 O O . MET A 1 490 ? -14.347 7.027 -9.780 1.00 87.50 490 MET A O 1
ATOM 4084 N N . ALA A 1 491 ? -14.425 7.606 -7.616 1.00 87.69 491 ALA A N 1
ATOM 4085 C CA . ALA A 1 491 ? -15.212 8.809 -7.843 1.00 87.69 491 ALA A CA 1
ATOM 4086 C C . ALA A 1 491 ? -14.361 9.915 -8.488 1.00 87.69 491 ALA A C 1
ATOM 4088 O O . ALA A 1 491 ? -13.169 10.044 -8.208 1.00 87.69 491 ALA A O 1
ATOM 4089 N N . GLU A 1 492 ? -14.984 10.757 -9.312 1.00 88.75 492 GLU A N 1
ATOM 4090 C CA . GLU A 1 492 ? -14.354 11.988 -9.810 1.00 88.75 492 GLU A CA 1
ATOM 4091 C C . GLU A 1 492 ? -14.388 13.101 -8.757 1.00 88.75 492 GLU A C 1
ATOM 4093 O O . GLU A 1 492 ? -13.427 13.858 -8.600 1.00 88.75 492 GLU A O 1
ATOM 4098 N N . LYS A 1 493 ? -15.492 13.182 -8.003 1.00 91.00 493 LYS A N 1
ATOM 4099 C CA . LYS A 1 493 ? -15.699 14.169 -6.941 1.00 91.00 493 LYS A CA 1
ATOM 4100 C C . LYS A 1 493 ? -16.065 13.503 -5.619 1.00 91.00 493 LYS A C 1
ATOM 4102 O O . LYS A 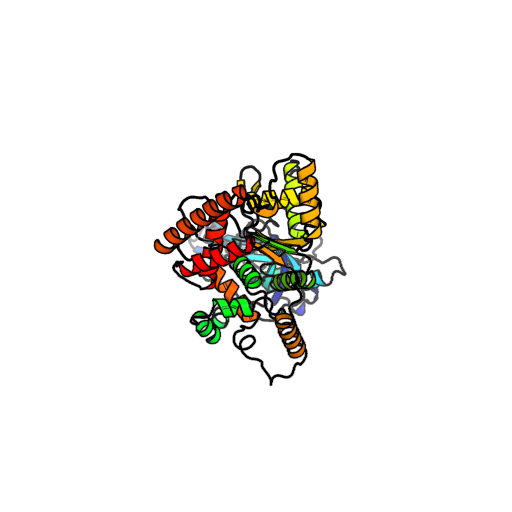1 493 ? -16.871 12.579 -5.586 1.00 91.00 493 LYS A O 1
ATOM 4107 N N . ILE A 1 494 ? -15.496 14.007 -4.527 1.00 92.31 494 ILE A N 1
ATOM 4108 C CA . ILE A 1 494 ? -15.827 13.601 -3.155 1.00 92.31 494 ILE A CA 1
ATOM 4109 C C . ILE A 1 494 ? -17.105 14.332 -2.749 1.00 92.31 494 ILE A C 1
ATOM 4111 O O . ILE A 1 494 ? -17.164 15.567 -2.793 1.00 92.31 494 ILE A O 1
ATOM 4115 N N . THR A 1 495 ? -18.125 13.576 -2.360 1.00 93.44 495 THR A N 1
ATOM 4116 C CA . THR A 1 495 ? -19.428 14.079 -1.919 1.00 93.44 495 THR A CA 1
ATOM 4117 C C . THR A 1 495 ? -19.521 14.109 -0.393 1.00 93.44 495 THR A C 1
ATOM 4119 O O . THR A 1 495 ? -18.619 13.679 0.330 1.00 93.44 495 THR A O 1
ATOM 4122 N N . SER A 1 496 ? -20.633 14.629 0.128 1.00 93.94 496 SER A N 1
ATOM 4123 C CA . SER A 1 496 ? -20.911 14.635 1.567 1.00 93.94 496 SER A CA 1
ATOM 4124 C C . SER A 1 496 ? -20.974 13.227 2.170 1.00 93.94 496 SER A C 1
ATOM 4126 O O . SER A 1 496 ? -20.646 13.065 3.344 1.00 93.94 496 SER A O 1
ATOM 4128 N N . LEU A 1 497 ? -21.332 12.203 1.386 1.00 91.94 497 LEU A N 1
ATOM 4129 C CA . LEU A 1 497 ? -21.428 10.818 1.856 1.00 91.94 497 LEU A CA 1
ATOM 4130 C C . LEU A 1 497 ? -20.064 10.259 2.274 1.00 91.94 497 LEU A C 1
ATOM 4132 O O . LEU A 1 497 ? -19.951 9.678 3.352 1.00 91.94 497 LEU A O 1
ATOM 4136 N N . GLU A 1 498 ? -19.017 10.476 1.469 1.00 92.00 498 GLU A N 1
ATOM 4137 C CA . GLU A 1 498 ? -17.656 10.043 1.817 1.00 92.00 498 GLU A CA 1
ATOM 4138 C C . GLU A 1 498 ? -17.138 10.763 3.065 1.00 92.00 498 GLU A C 1
ATOM 4140 O O . GLU A 1 498 ? -16.487 10.148 3.908 1.00 92.00 498 GLU A O 1
ATOM 4145 N N . VAL A 1 499 ? -17.456 12.053 3.215 1.00 93.00 499 VAL A N 1
ATOM 4146 C CA . VAL A 1 499 ? -17.052 12.836 4.391 1.00 93.00 499 VAL A CA 1
ATOM 4147 C C . VAL A 1 499 ? -17.754 12.330 5.652 1.00 93.00 499 VAL A C 1
ATOM 4149 O O . VAL A 1 499 ? -17.110 12.157 6.686 1.00 93.00 499 VAL A O 1
ATOM 4152 N N . LEU A 1 500 ? -19.058 12.048 5.589 1.00 92.44 500 LEU A N 1
ATOM 4153 C CA . LEU A 1 500 ? -19.806 11.486 6.719 1.00 92.44 500 LEU A CA 1
ATOM 4154 C C . LEU A 1 500 ? -19.273 10.107 7.122 1.00 92.44 500 LEU A C 1
ATOM 4156 O O . LEU A 1 500 ? -19.159 9.796 8.309 1.00 92.44 500 LEU A O 1
ATOM 4160 N N . GLU A 1 501 ? -18.895 9.291 6.144 1.00 90.88 501 GLU A N 1
ATOM 4161 C CA . GLU A 1 501 ? -18.277 7.991 6.372 1.00 90.88 501 GLU A CA 1
ATOM 4162 C C . GLU A 1 501 ? -16.881 8.112 7.001 1.00 90.88 501 GLU A C 1
ATOM 4164 O O . GLU A 1 501 ? -16.580 7.411 7.972 1.00 90.88 501 GLU A O 1
ATOM 4169 N N . ALA A 1 502 ? -16.059 9.058 6.535 1.00 91.50 502 ALA A N 1
ATOM 4170 C CA . ALA A 1 502 ? -14.778 9.389 7.154 1.00 91.50 502 ALA A CA 1
ATOM 4171 C C . ALA A 1 502 ? -14.954 9.841 8.611 1.00 91.50 502 ALA A C 1
ATOM 4173 O O . ALA A 1 502 ? -14.236 9.378 9.499 1.00 91.50 502 ALA A O 1
ATOM 4174 N N . VAL A 1 503 ? -15.952 10.687 8.880 1.00 89.81 503 VAL A N 1
ATOM 4175 C CA . VAL A 1 503 ? -16.316 11.137 10.230 1.00 89.81 503 VAL A CA 1
ATOM 4176 C C . VAL A 1 503 ? -16.760 9.965 11.103 1.00 89.81 503 VAL A C 1
ATOM 4178 O O . VAL A 1 503 ? -16.343 9.888 12.255 1.00 89.81 503 VAL A O 1
ATOM 4181 N N . ASN A 1 504 ? -17.541 9.020 10.576 1.00 89.38 504 ASN A N 1
ATOM 4182 C CA . ASN A 1 504 ? -17.964 7.819 11.303 1.00 89.38 504 ASN A CA 1
ATOM 4183 C C . ASN A 1 504 ? -16.764 6.932 11.681 1.00 89.38 504 ASN A C 1
ATOM 4185 O O . ASN A 1 504 ? -16.649 6.494 12.828 1.00 89.38 504 ASN A O 1
ATOM 4189 N N . LEU A 1 505 ? -15.826 6.717 10.750 1.00 87.12 505 LEU A N 1
ATOM 4190 C CA . LEU A 1 505 ? -14.570 6.013 11.036 1.00 87.12 505 LEU A CA 1
ATOM 4191 C C . LEU A 1 505 ? -13.739 6.754 12.092 1.00 87.12 505 LEU A C 1
ATOM 4193 O O . LEU A 1 505 ? -13.184 6.124 12.993 1.00 87.12 505 LEU A O 1
ATOM 4197 N N . PHE A 1 506 ? -13.700 8.084 12.020 1.00 81.69 506 PHE A N 1
ATOM 4198 C CA . PHE A 1 506 ? -12.937 8.917 12.941 1.00 81.69 506 PHE A CA 1
ATOM 4199 C C . PHE A 1 506 ? -13.574 9.037 14.331 1.00 81.69 506 PHE A C 1
ATOM 4201 O O . PHE A 1 506 ? -12.858 9.076 15.317 1.00 81.69 506 PHE A O 1
ATOM 4208 N N . GLN A 1 507 ? -14.899 9.071 14.473 1.00 76.38 507 GLN A N 1
ATOM 4209 C CA . GLN A 1 507 ? -15.553 9.166 15.787 1.00 76.38 507 GLN A CA 1
ATOM 4210 C C . GLN A 1 507 ? -15.386 7.887 16.608 1.00 76.38 507 GLN A C 1
ATOM 4212 O O . GLN A 1 507 ? -15.219 7.942 17.826 1.00 76.38 507 GLN A O 1
ATOM 4217 N N . LYS A 1 508 ? -15.348 6.730 15.943 1.00 68.19 508 LYS A N 1
ATOM 4218 C CA . LYS A 1 508 ? -15.107 5.435 16.598 1.00 68.19 508 LYS A CA 1
ATOM 4219 C C . LYS A 1 508 ? -13.668 5.251 17.085 1.00 68.19 508 LYS A C 1
ATOM 4221 O O . LYS A 1 508 ? -13.398 4.330 17.848 1.00 68.19 508 LYS A O 1
ATOM 4226 N N . ARG A 1 509 ? -12.779 6.194 16.749 1.00 61.22 509 ARG A N 1
ATOM 4227 C CA . ARG A 1 509 ? -11.491 6.426 17.423 1.00 61.22 509 ARG A CA 1
ATOM 4228 C C . ARG A 1 509 ? -11.651 6.684 18.923 1.00 61.22 509 ARG A C 1
ATOM 4230 O O . ARG A 1 509 ? -10.748 6.367 19.690 1.00 61.22 509 ARG A O 1
ATOM 4237 N N . PHE A 1 510 ? -12.758 7.310 19.330 1.00 51.19 510 PHE A N 1
ATOM 4238 C CA . PHE A 1 510 ? -12.947 7.868 20.672 1.00 51.19 510 PHE A CA 1
ATOM 4239 C C . PHE A 1 510 ? -13.919 7.084 21.557 1.00 51.19 510 PHE A C 1
ATOM 4241 O O . PHE A 1 510 ? -14.091 7.447 22.718 1.00 51.19 510 PHE A O 1
ATOM 4248 N N . SER A 1 511 ? -14.536 6.010 21.055 1.00 44.31 511 SER A N 1
ATOM 4249 C CA . SER A 1 511 ? -15.326 5.088 21.879 1.00 44.31 511 SER A CA 1
ATOM 4250 C C . SER A 1 511 ? -14.397 4.169 22.683 1.00 44.31 511 SER A C 1
ATOM 4252 O O . SER A 1 511 ? -14.276 2.980 22.382 1.00 44.31 511 SER A O 1
ATOM 4254 N N . ILE A 1 512 ? -13.692 4.759 23.650 1.00 34.59 512 ILE A N 1
ATOM 4255 C CA . ILE A 1 512 ? -12.874 4.075 24.662 1.00 34.59 512 ILE A CA 1
ATOM 4256 C C . ILE A 1 512 ? -13.748 3.755 25.867 1.00 34.59 512 ILE A C 1
ATOM 4258 O O . ILE A 1 512 ? -14.509 4.646 26.298 1.00 34.59 512 ILE A O 1
#

Secondary structure (DSSP, 8-state):
-PPPPP---SPPBPGGG--GGGTTSEEEEEEEEEEEPPPEEEE-EEEEEESSSS-EEEEEPPTT--S---------SS----EEEE--GGGEEEEEEEEEEEHHHHHH--S-PPPEEEEEEGGGTT---TT-EEEEEEEEEEE---SSTT-----PEEEEEEEEEEEEPTT--GGGGSHHHHS-HHHHHHHH-TTHHHHHHHHSSTTS-S-HHHHHHHHHHHH-S-S---SS---------EEEEES-HHHHHHHHHHHHHSTTTEE-HHHHHHHHHHHHHHHTT----TTHHHHS---TT--EEEEES-GGGS-HHHHHHHHHHHHTTTEEEETTEEEE--EEEEEEE-HHHHHHHHHHHHHT------GGGG-SEEEEE-----HHHHHHHHHHHHHHH---TT---TTTTTT---HHHHHHHHHHHHHH---EE-HHHHHHHHHHHHHHHHHHHHHHHTT---PPP--HHHHHHHHHHHHHHHHHTT-SEE-HHHHHHHHHHHHTTS--

Nearest PDB structures (foldseek):
  6eyc-assembly1_5  TM=6.828E-01  e=1.060E-29  Saccharomyces cerevisiae S288C
  8b9a-assembly1_4  TM=7.099E-01  e=8.813E-28  Saccharomyces cerevisiae
  7v3u-assembly1_4  TM=6.373E-01  e=1.311E-27  Saccharomyces cerevisiae S288C
  8xgc-assembly1_4  TM=6.302E-01  e=1.311E-27  Saccharomyces cerevisiae
  7qhs-assembly1_4  TM=6.155E-01  e=3.363E-28  Saccharomyces cerevisiae

Sequence (512 aa):
TIQIILISAEKPKIFRQILLKDLDKLITLKIRVFSVSRIRIKLGIIRKSIYKNKNYETLFINSQTIGSYPLEKFSDKSSNSEKKIILTQSDFVDYQIIKAKDWFEEKNAETNLGFFYLIIERDLVGKIFPGKLFNITGVFMMNNFFFKKKEKNSNKKTIVHVLGFQKCLEDFNLTILKKEYIFDESFLKFIQSKNLYNWIISSICPDIFGHNQIKAGLAVLLFGRNEKTLNTFTMFSRNINMLLIGNNSALKSSLFAFIKKLKFFASNDSYLKKIFKEFDLFKKNQSPSEFFSSKIDETKKKKKIICIDELDKISPIEIQKILDYIEKGGNFIYKKEKRETGVSVLAGINERYLKKFEISQKEKGIPRLNYFSKFDLIFQTKEKADKTQDKKIARFYFNSQKKNKKLSLEFYELNRISFEMLKKYLYFASSHSNPIFSENAFQVLRNAYLFMRINFKKQKEKNKIFLSPISIYQLESLILVSESLGKMKMAEKITSLEVLEAVNLFQKRFSI

Solvent-accessible surface area (backbone atoms only — not comparable to full-atom values): 30137 Å² total; per-residue (Å²): 136,90,82,81,68,49,80,76,88,68,83,56,51,59,72,87,73,63,51,83,88,45,54,78,31,83,44,43,36,44,32,32,30,64,44,66,52,73,84,40,78,42,80,51,47,47,38,38,36,43,75,86,51,103,53,75,50,76,45,78,53,68,86,81,57,93,60,86,71,76,76,73,78,80,72,68,92,68,74,100,59,68,72,48,75,60,86,55,81,87,26,53,37,47,33,30,48,32,39,29,34,49,47,71,61,66,73,64,72,80,69,90,78,70,75,48,42,35,41,31,47,54,92,57,46,91,74,74,58,39,72,39,39,34,39,35,26,23,34,32,39,76,33,88,78,74,92,52,102,79,67,89,71,84,71,67,41,65,34,32,42,50,51,24,68,45,82,41,55,100,83,54,74,63,74,60,70,39,73,79,56,59,65,38,72,69,47,55,56,48,72,71,40,93,54,45,69,60,26,52,33,48,42,46,60,64,92,52,79,73,63,60,66,62,31,42,51,50,48,34,55,67,52,27,59,67,92,81,78,83,91,71,78,94,77,77,74,52,56,60,24,38,36,42,36,29,74,54,57,70,62,50,53,52,53,51,49,50,44,54,71,42,55,85,34,37,43,60,56,66,52,58,55,48,51,51,50,54,53,53,51,56,76,67,72,61,79,82,66,87,59,62,87,46,64,67,66,88,61,75,89,62,64,31,34,35,55,38,66,59,54,74,79,49,55,71,70,58,50,50,53,53,49,52,32,52,70,49,23,30,38,46,79,52,98,90,42,81,45,80,63,52,45,24,45,38,37,22,33,50,46,69,55,54,54,54,52,57,54,58,41,66,77,64,76,54,78,82,73,52,74,69,67,75,38,61,42,46,45,76,41,77,90,71,96,43,76,72,57,50,53,52,47,51,53,52,52,54,53,68,69,48,84,62,96,80,77,81,68,79,75,63,68,84,42,47,57,53,74,65,54,51,51,52,48,56,58,48,33,62,74,74,33,66,37,42,79,34,72,67,21,51,52,50,49,53,51,53,51,52,51,51,45,52,50,50,53,59,37,50,78,65,73,74,59,96,70,66,80,81,49,72,65,57,54,51,36,45,52,42,42,20,40,7,46,19,22,68,64,59,29,70,56,30,46,51,66,39,41,53,50,31,49,55,62,54,54,56,48,67,76,120

InterPro domains:
  IPR001208 MCM domain [PF00493] (186-399)
  IPR001208 MCM domain [PS50051] (196-397)
  IPR012340 Nucleic acid-binding, OB-fold [G3DSA:2.40.50.140] (16-142)
  IPR012340 Nucleic acid-binding, OB-fold [SSF50249] (2-145)
  IPR027417 P-loop containing nucleoside triphosphate hydrolase [G3DSA:3.40.50.300] (183-511)
  IPR027417 P-loop containing nucleoside triphosphate hydrolase [SSF52540] (206-507)
  IPR031327 Mini-chromosome maintenance protein [PTHR11630] (11-262)
  IPR031327 Mini-chromosome maintenance protein [SM00350] (11-511)
  IPR041562 MCM, AAA-lid domain [PF17855] (420-508)

Foldseek 3Di:
DDADFDDDPDDADAPVPDDPVQAQHKGKAKWAFADKDDKDKDFQWWWKAWPPDRDIDTDGDPPQAPDDDPPPPPDPVDDDTDIDIDDDPVRMKIKMKIWIFGPVVVVVPDDDTDIAIEMEIHPRPPVDAHRFIKTFIFGKHFYQDDPDPPDPPRPGGIYTYTSHIDTDDPDDPCPCVDPVNLPDVVLVVQLPDPCLLVQQLLAQLVVDPDPSLVSLLVLLLLLFAAPDDPDDDPDALATAAEEEEEDPLVVLVSNLVSVVVVVQAEDEPVVLVVVVVVVVVQVVPDDDDPVVVRPLDPPPDRAHEYEAEEPVPDDPVSLVVVLVCLVVRVWDQHPNDIDHSNYYYYHYYYNVSVVVVVVVCVVPVDPCPPSCVSHLFYAYDDDDDDPVVVVVRVVSNVVVVPPDPPDDDPDSPVSYDDPSSSSSLSVCLNVQAFAAEDPQLVVLLVVLLVVVQVVVVVCVVVVNDPDDHSDVSNSSSLVRSQRSQCSSSSHNYRHNVSSVVSSVSRVNNGPD